Protein 4F4S (pdb70)

GO terms:
  GO:0016887 ATP hydrolysis activity (F, IDA)
  GO:0015986 proton motive force-driven ATP synthesis (P, IDA)
  GO:0046933 proton-transporting ATP synthase activity, rotational mechanism (F, IDA)
  GO:0005739 mitochondrion (C, HDA)
  GO:0045259 proton-transporting ATP synthase complex (C, IPI)
  GO:0005743 mitochondrial inner membrane (C, TAS)
  GO:0005758 mitochondrial intermembrane space (C, TAS)
  GO:0005829 cytosol (C, TAS)
  GO:0042802 identical protein binding (F, IPI)
  GO:0005743 mitochondrial inner membrane (C, IDA)

Radius of gyration: 27.05 Å; Cα contacts (8 Å, |Δi|>4): 1821; chains: 10; bounding box: 68×60×61 Å

InterPro domains:
  IPR000454 ATP synthase, F0 complex, subunit C [MF_01396] (5-73)
  IPR000454 ATP synthase, F0 complex, subunit C [PR00124] (10-29)
  IPR000454 ATP synthase, F0 complex, subunit C [PR00124] (31-46)
  IPR000454 ATP synthase, F0 complex, subunit C [PR00124] (48-73)
  IPR000454 ATP synthase, F0 complex, subunit C [PTHR10031] (5-75)
  IPR002379 V-ATPase proteolipid subunit C-like domain [PF00137] (10-72)
  IPR020537 ATP synthase, F0 complex, subunit C, DCCD-binding site [PS00605] (38-59)
  IPR035921 F/V-ATP synthase subunit C superfamily [SSF81333] (2-74)
  IPR038662 F1F0 ATP synthase subunit C superfamily [G3DSA:1.20.20.10] (1-76)

Secondary structure (DSSP, 8-state):
-HHHHHHHHHHHHTTTTHHHHHHHHHHHHHHHHHHHHH-GGGHHHHHHHHHHHHHHHHHHHHHHHHHHHHHH-/-HHHHHHHHHHHHTTTTHHHHHHHHHHHHHHHHHHHHH-GGGHHHHHHHHHHHHHHHHHHHHHHHHHHHHHHH-/-HHHHHHHHHHHHTTTTHHHHHHHHHHHHHHHHHHHHH-GGGHHHHHHHHHHHHHHHHHHHHHHHHHHHHHHH-/-HHHHHHHHHHHHTTTTHHHHHHHHHHHHHHHHHHHHH-GGGHHHHHHHHHHHHHHHHHHHHHHHHHHHHHHH-/-HHHHHHHHHHHHTTTTHHHHHHHHHHHHHHHHHHHHH-GGGHHHHHHHHHHHHHHHHHHHHHHHHHHHHHHH-/-HHHHHHHHHHHHTTTTHHHHHHHHHHHHHHHHHHHHH-GGGHHHHHHHHHHHHHHHHHHHHHHHHHHHHHHH-/-HHHHHHHHHHHHTTTTHHHHHHHHHHHHHHHHHHHHH-GGGHHHHHHHHHHHHHHHHHHHHHHHHHHHHHHH-/-HHHHHHHHHHHHTTTTHHHHHHHHHHHHHHHHHHHHH-GGGHHHHHHHHHHHHHHHHHHHHHHHHHHHHHH--/-HHHHHHHHHHHHTTTTHHHHHHHHHHHHHHHHHHHHH-GGGHHHHHHHHHHHHHHHHHHHHHHHHHHHHHHH-/-HHHHHHHHHHHHTTTTHHHHHHHHHHHHHHHHHHHHH-GGGHHHHHHHHHHHHHHHHHHHHHHHHHHHHHHH-

CATH classification: 1.20.20.10

B-factor: mean 27.21, std 10.54, range [14.55, 72.0]

Organism: Saccharomyces cerevisiae (strain ATCC 204508 / S288c) (NCBI:txid559292)

Nearest PDB structures (foldseek):
  5bps-assembly1_B  TM=1.009E+00  e=1.636E-08  Saccharomyces cerevisiae
  7tk2-assembly1_8  TM=9.888E-01  e=2.195E-08  Saccharomyces cerevisiae
  7tkq-assembly1_6  TM=9.849E-01  e=1.636E-08  Saccharomyces cerevisiae
  7tk2-assembly1_9  TM=9.882E-01  e=2.469E-08  Saccharomyces cerevisiae
  7tk6-assembly1_0  TM=9.867E-01  e=3.952E-08  Saccharomyces cerevisiae

Solvent-accessible surface area: 28365 Å² total

Sequence (739 aa):
QLVLAAKYIGAGISSSTIGLLGAGIGIAIVFAALINNGVSSSRNPSIKDTVFPMAILGFALSEATGLFCLMVSFLLLFQLVLAAKYIGAGISSSTIGLLGAGIGIAIVFAALINNGVSSSRNPSIKDTVFPMAILGFALSEATGLFCLMVSFLLLFGQLVLAAKYIGAGISSSTIGLLGAGIGIAIVFAALINNGVSSSRNPSIKDTVFPMMAILGFALSEATGLFCLMVSFLLLFGQLVLAAKYIGAGISSSTIGLLGAGIGIAIVFAALINNGVSSSRNPSIKDTVFPMAILGFALSEATGLFCLMVSFLLLFGQLVLAAKYIGAGISSSTIGLLGAGIGIAIVFAALINNGVSSSRNPSIKDTVFPMAILGFALSEATGLFCLMVSFLLLFGQLVLAAKYIIGAGISSSTIGLLGAGIGIAIVFAALINNGVSSSRNPSIKDTVFPMAILGFALSEATGLFCLMVSFLLLFGQLVLAAKYIGAGISSSTIGLLGAGIGIAIVFAALINNGVSSSRNPSIKDTVFPMAILGFALSEATGLFCLMVSFLLLFGQLVLAAKYIGAGISSSTIGLLGAGIGIAIVFAALINNGVSSSRNPSIKDTVFPMAIILGFALSEATGLFCLMVSFLLLFGQLVLAAKYIGAGISSSTIGLLGAGIGIAIVFAALINNGVSSSRNPSIKDTVFPMAILGFALSEATGLFCLMVSFLLLFGQLVLAAKYIGAGISSSTIGLLGAGIGIAIVFAALINNGVSSSRNPSIKDTVFFPMAILGFALSEATGLFCLMVSFLLLFG

Structure (mmCIF, N/CA/C/O backbone):
data_4F4S
#
_entry.id   4F4S
#
_cell.length_a   75.674
_cell.length_b   75.674
_cell.length_c   488.205
_cell.angle_alpha   90.00
_cell.angle_beta   90.00
_cell.angle_gamma   90.00
#
_symmetry.space_group_name_H-M   'I 41 2 2'
#
loop_
_entity.id
_entity.type
_entity.pdbx_description
1 polymer 'ATP synthase subunit 9, mitochondrial'
2 non-polymer 'Oligomycin A'
3 water water
#
loop_
_atom_site.group_PDB
_atom_site.id
_atom_site.type_symbol
_atom_site.label_atom_id
_atom_site.label_alt_id
_atom_site.label_comp_id
_atom_site.label_asym_id
_atom_site.label_entity_id
_atom_site.label_seq_id
_atom_site.pdbx_PDB_ins_code
_atom_site.Cartn_x
_atom_site.Cartn_y
_atom_site.Cartn_z
_atom_site.occupancy
_atom_site.B_iso_or_equiv
_atom_site.auth_seq_id
_atom_site.auth_comp_id
_atom_site.auth_asym_id
_atom_site.auth_atom_id
_atom_site.pdbx_PDB_model_num
ATOM 8 N N . GLN A 1 2 ? 48.243 10.632 63.135 1.00 43.84 2 GLN A N 1
ATOM 9 C CA . GLN A 1 2 ? 48.727 9.444 62.370 1.00 41.83 2 GLN A CA 1
ATOM 10 C C . GLN A 1 2 ? 47.712 9.036 61.307 1.00 39.29 2 GLN A C 1
ATOM 11 O O . GLN A 1 2 ? 48.087 8.567 60.231 1.00 38.14 2 GLN A O 1
ATOM 13 N N . LEU A 1 3 ? 46.430 9.227 61.624 1.00 38.17 3 LEU A N 1
ATOM 14 C CA . LEU A 1 3 ? 45.320 8.917 60.720 1.00 36.62 3 LEU A CA 1
ATOM 15 C C . LEU A 1 3 ? 45.310 9.839 59.492 1.00 35.13 3 LEU A C 1
ATOM 16 O O . LEU A 1 3 ? 45.064 9.395 58.364 1.00 33.26 3 LEU A O 1
ATOM 21 N N . VAL A 1 4 ? 45.593 11.118 59.721 1.00 35.56 4 VAL A N 1
ATOM 22 C CA . VAL A 1 4 ? 45.684 12.110 58.647 1.00 35.14 4 VAL A CA 1
ATOM 23 C C . VAL A 1 4 ? 46.867 11.802 57.716 1.00 34.09 4 VAL A C 1
ATOM 24 O O . VAL A 1 4 ? 46.729 11.831 56.488 1.00 32.19 4 VAL A O 1
ATOM 28 N N . LEU A 1 5 ? 48.020 11.492 58.310 1.00 34.84 5 LEU A N 1
ATOM 29 C CA . LEU A 1 5 ? 49.208 11.109 57.534 1.00 34.75 5 LEU A CA 1
ATOM 30 C C . LEU A 1 5 ? 48.964 9.851 56.700 1.00 31.92 5 LEU A C 1
ATOM 31 O O . LEU A 1 5 ? 49.283 9.815 55.500 1.00 30.69 5 LEU A O 1
ATOM 36 N N . ALA A 1 6 ? 48.388 8.829 57.333 1.00 30.68 6 ALA A N 1
ATOM 37 C CA . ALA A 1 6 ? 48.001 7.603 56.630 1.00 29.13 6 ALA A CA 1
ATOM 38 C C . ALA A 1 6 ? 47.159 7.908 55.387 1.00 27.46 6 ALA A C 1
ATOM 39 O O . ALA A 1 6 ? 47.418 7.385 54.291 1.00 26.40 6 ALA A O 1
ATOM 41 N N . ALA A 1 7 ? 46.170 8.777 55.567 1.00 27.19 7 ALA A N 1
ATOM 42 C CA . ALA A 1 7 ? 45.251 9.159 54.502 1.00 26.33 7 ALA A CA 1
ATOM 43 C C . ALA A 1 7 ? 45.949 9.877 53.348 1.00 26.31 7 ALA A C 1
ATOM 44 O O . ALA A 1 7 ? 45.620 9.658 52.178 1.00 25.05 7 ALA A O 1
ATOM 46 N N . LYS A 1 8 ? 46.907 10.736 53.679 1.00 27.66 8 LYS A N 1
ATOM 47 C CA . LYS A 1 8 ? 47.682 11.435 52.659 1.00 28.46 8 LYS A CA 1
ATOM 48 C C . LYS A 1 8 ? 48.414 10.433 51.764 1.00 27.08 8 LYS A C 1
ATOM 49 O O . LYS A 1 8 ? 48.420 10.582 50.548 1.00 25.72 8 LYS A O 1
ATOM 55 N N . TYR A 1 9 ? 48.997 9.401 52.375 1.00 27.28 9 TYR A N 1
ATOM 56 C CA . TYR A 1 9 ? 49.740 8.386 51.625 1.00 27.57 9 TYR A CA 1
ATOM 57 C C . TYR A 1 9 ? 48.838 7.503 50.761 1.00 25.74 9 TYR A C 1
ATOM 58 O O . TYR A 1 9 ? 49.167 7.235 49.608 1.00 25.20 9 TYR A O 1
ATOM 67 N N . ILE A 1 10 ? 47.711 7.054 51.320 1.00 25.81 10 ILE A N 1
ATOM 68 C CA . ILE A 1 10 ? 46.699 6.313 50.547 1.00 24.97 10 ILE A CA 1
ATOM 69 C C . ILE A 1 10 ? 46.191 7.187 49.398 1.00 23.82 10 ILE A C 1
ATOM 70 O O . ILE A 1 10 ? 46.142 6.754 48.244 1.00 23.00 10 ILE A O 1
ATOM 75 N N . GLY A 1 11 ? 45.838 8.428 49.724 1.00 23.83 11 GLY A N 1
ATOM 76 C CA . GLY A 1 11 ? 45.363 9.396 48.726 1.00 23.15 11 GLY A CA 1
ATOM 77 C C . GLY A 1 11 ? 46.373 9.664 47.611 1.00 22.68 11 GLY A C 1
ATOM 78 O O . GLY A 1 11 ? 45.984 9.843 46.456 1.00 21.99 11 GLY A O 1
ATOM 79 N N . ALA A 1 12 ? 47.663 9.704 47.962 1.00 22.87 12 ALA A N 1
ATOM 80 C CA . ALA A 1 12 ? 48.744 9.937 46.983 1.00 22.99 12 ALA A CA 1
ATOM 81 C C . ALA A 1 12 ? 48.822 8.788 45.962 1.00 21.86 12 ALA A C 1
ATOM 82 O O . ALA A 1 12 ? 48.936 9.017 44.749 1.00 21.44 12 ALA A O 1
ATOM 84 N N . GLY A 1 13 ? 48.733 7.557 46.460 1.00 21.68 13 GLY A N 1
ATOM 85 C CA . GLY A 1 13 ? 48.628 6.372 45.600 1.00 20.59 13 GLY A CA 1
ATOM 86 C C . GLY A 1 13 ? 47.401 6.389 44.696 1.00 19.38 13 GLY A C 1
ATOM 87 O O . GLY A 1 13 ? 47.512 6.166 43.490 1.00 18.41 13 GLY A O 1
ATOM 88 N N . ILE A 1 14 ? 46.228 6.667 45.270 1.00 19.63 14 ILE A N 1
ATOM 89 C CA . ILE A 1 14 ? 44.989 6.738 44.483 1.00 19.20 14 ILE A CA 1
ATOM 90 C C . ILE A 1 14 ? 45.097 7.769 43.340 1.00 19.04 14 ILE A C 1
ATOM 91 O O . ILE A 1 14 ? 44.572 7.533 42.234 1.00 18.57 14 ILE A O 1
ATOM 96 N N . SER A 1 15 ? 45.803 8.872 43.613 1.00 19.34 15 SER A N 1
ATOM 97 C CA A SER A 1 15 ? 45.900 9.995 42.677 0.33 19.90 15 SER A CA 1
ATOM 98 C CA B SER A 1 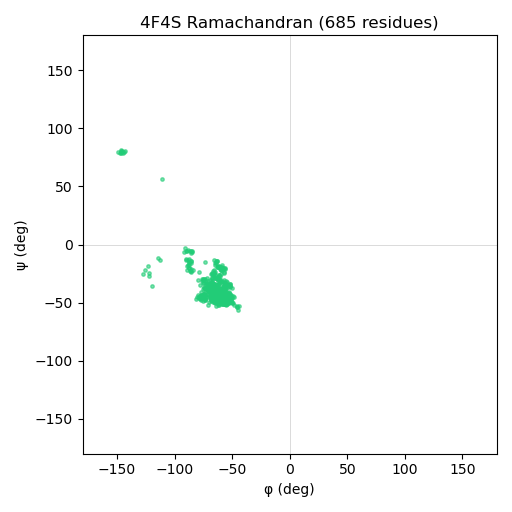15 ? 45.948 10.012 42.694 0.33 19.66 15 SER A CA 1
ATOM 99 C CA C SER A 1 15 ? 45.871 9.983 42.660 0.33 19.86 15 SER A CA 1
ATOM 100 C C . SER A 1 15 ? 46.731 9.689 41.427 1.00 19.11 15 SER A C 1
ATOM 101 O O . SER A 1 15 ? 46.724 10.461 40.472 1.00 19.80 15 SER A O 1
ATOM 108 N N . THR A 1 16 ? 47.451 8.570 41.428 1.00 18.77 16 THR A N 1
ATOM 109 C CA . THR A 1 16 ? 48.194 8.192 40.220 1.00 18.50 16 THR A CA 1
ATOM 110 C C . THR A 1 16 ? 47.380 7.349 39.241 1.00 17.92 16 THR A C 1
ATOM 111 O O . THR A 1 16 ? 47.779 7.220 38.087 1.00 17.65 16 THR A O 1
ATOM 115 N N . ILE A 1 17 ? 46.273 6.749 39.698 1.00 17.73 17 ILE A N 1
ATOM 116 C CA . ILE A 1 17 ? 45.428 5.922 38.813 1.00 17.83 17 ILE A CA 1
ATOM 117 C C . ILE A 1 17 ? 45.122 6.649 37.499 1.00 18.20 17 ILE A C 1
ATOM 118 O O . ILE A 1 17 ? 45.213 6.059 36.417 1.00 18.11 17 ILE A O 1
ATOM 123 N N . GLY A 1 18 ? 44.757 7.929 37.601 1.00 18.53 18 GLY A N 1
ATOM 124 C CA . GLY A 1 18 ? 44.336 8.723 36.435 1.00 19.05 18 GLY A CA 1
ATOM 125 C C . GLY A 1 18 ? 45.384 8.902 35.340 1.00 18.79 18 GLY A C 1
ATOM 126 O O . GLY A 1 18 ? 45.042 9.225 34.194 1.00 18.15 18 GLY A O 1
ATOM 127 N N . LEU A 1 19 ? 46.652 8.670 35.682 1.00 18.86 19 LEU A N 1
ATOM 128 C CA . LEU A 1 19 ? 47.749 8.682 34.696 1.00 19.0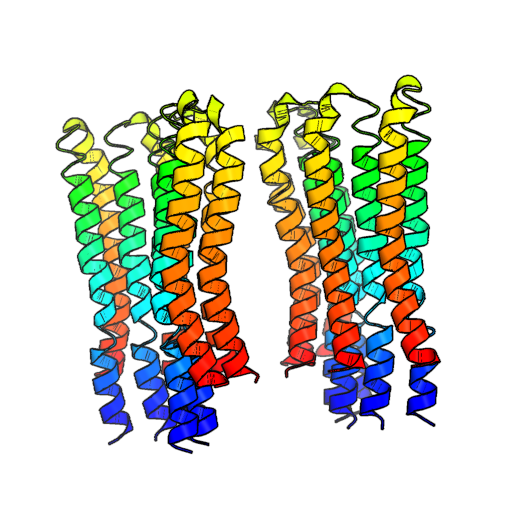1 19 LEU A CA 1
ATOM 129 C C . LEU A 1 19 ? 47.572 7.657 33.576 1.00 18.03 19 LEU A C 1
ATOM 130 O O . LEU A 1 19 ? 48.173 7.800 32.504 1.00 18.43 19 LEU A O 1
ATOM 135 N N . LEU A 1 20 ? 46.772 6.619 33.824 1.00 17.46 20 LEU A N 1
ATOM 136 C CA . LEU A 1 20 ? 46.510 5.596 32.805 1.00 16.97 20 LEU A CA 1
ATOM 137 C C . LEU A 1 20 ? 45.805 6.217 31.583 1.00 16.66 20 LEU A C 1
ATOM 138 O O . LEU A 1 20 ? 45.935 5.721 30.464 1.00 16.19 20 LEU A O 1
ATOM 143 N N . GLY A 1 21 ? 45.058 7.298 31.814 1.00 16.73 21 GLY A N 1
ATOM 144 C CA . GLY A 1 21 ? 44.354 8.005 30.739 1.00 16.56 21 GLY A CA 1
ATOM 145 C C . GLY A 1 21 ? 45.332 8.620 29.748 1.00 16.25 21 GLY A C 1
ATOM 146 O O . GLY A 1 21 ? 45.172 8.481 28.527 1.00 15.75 21 GLY A O 1
ATOM 147 N N . ALA A 1 22 ? 46.331 9.319 30.288 1.00 16.06 22 ALA A N 1
ATOM 148 C CA . ALA A 1 22 ? 47.421 9.879 29.491 1.00 16.81 22 ALA A CA 1
ATOM 149 C C . ALA A 1 22 ? 48.240 8.782 28.808 1.00 16.39 22 ALA A C 1
ATOM 150 O O . ALA A 1 22 ? 48.623 8.919 27.641 1.00 16.32 22 ALA A O 1
ATOM 152 N N . GLY A 1 23 ? 48.518 7.696 29.533 1.00 15.94 23 GLY A N 1
ATOM 153 C CA . GLY A 1 23 ? 49.277 6.576 28.950 1.00 16.13 23 GLY A CA 1
ATOM 154 C C . GLY A 1 23 ? 48.624 6.069 27.670 1.00 16.13 23 GLY A C 1
ATOM 155 O O . GLY A 1 23 ? 49.296 5.871 26.636 1.00 16.21 23 GLY A O 1
ATOM 156 N N . ILE A 1 24 ? 47.309 5.876 27.739 1.00 15.45 24 ILE A N 1
ATOM 157 C CA . ILE A 1 24 ? 46.530 5.391 26.603 1.00 15.59 24 ILE A CA 1
ATOM 158 C C . ILE A 1 24 ? 46.380 6.523 25.570 1.00 15.78 24 ILE A C 1
ATOM 159 O O . ILE A 1 24 ? 46.630 6.325 24.375 1.00 15.95 24 ILE A O 1
ATOM 164 N N . GLY A 1 25 ? 46.000 7.715 26.036 1.00 16.33 25 GLY A N 1
ATOM 165 C CA . GLY A 1 25 ? 45.735 8.843 25.133 1.00 16.06 25 GLY A CA 1
ATOM 166 C C . GLY A 1 25 ? 46.937 9.308 24.311 1.00 16.09 25 GLY A C 1
ATOM 167 O O . GLY A 1 25 ? 46.826 9.513 23.108 1.00 15.20 25 GLY A O 1
ATOM 168 N N . ILE A 1 26 ? 48.101 9.430 24.946 1.00 16.34 26 ILE A N 1
ATOM 169 C CA . ILE A 1 26 ? 49.343 9.736 24.200 1.00 17.09 26 ILE A CA 1
ATOM 170 C C . ILE A 1 26 ? 49.508 8.730 23.049 1.00 17.21 26 ILE A C 1
ATOM 171 O O . ILE A 1 26 ? 49.811 9.095 21.904 1.00 17.03 26 ILE A O 1
ATOM 176 N N . ALA A 1 27 ? 49.270 7.461 23.348 1.00 16.52 27 ALA A N 1
ATOM 177 C CA . ALA A 1 27 ? 49.448 6.408 22.346 1.00 16.68 27 ALA A CA 1
ATOM 178 C C . ALA A 1 27 ? 48.430 6.504 21.216 1.00 15.91 27 ALA A C 1
ATOM 179 O O . ALA A 1 27 ? 48.767 6.296 20.054 1.00 16.56 27 ALA A O 1
ATOM 181 N N . ILE A 1 28 ? 47.185 6.826 21.557 1.00 16.13 28 ILE A N 1
ATOM 182 C CA . ILE A 1 28 ? 46.115 7.033 20.549 1.00 16.01 28 ILE A CA 1
ATOM 183 C C . ILE A 1 28 ? 46.531 8.113 19.530 1.00 16.00 28 ILE A C 1
ATOM 184 O O . ILE A 1 28 ? 46.343 7.947 18.320 1.00 16.26 28 ILE A O 1
ATOM 189 N N . VAL A 1 29 ? 47.104 9.210 20.027 1.00 15.87 29 VAL A N 1
ATOM 190 C CA . VAL A 1 29 ? 47.535 10.317 19.159 1.00 15.94 29 VAL A CA 1
ATOM 191 C C . VAL A 1 29 ? 48.666 9.839 18.231 1.00 15.95 29 VAL A C 1
ATOM 192 O O . VAL A 1 29 ? 48.612 10.041 17.013 1.00 15.57 29 VAL A O 1
ATOM 196 N N . PHE A 1 30 ? 49.680 9.197 18.804 1.00 16.12 30 PHE A N 1
ATOM 197 C CA . PHE A 1 30 ? 50.791 8.663 17.990 1.00 17.09 30 PHE A CA 1
ATOM 198 C C . PHE A 1 30 ? 50.389 7.588 16.981 1.00 17.33 30 PHE A C 1
ATOM 199 O O . PHE A 1 30 ? 50.964 7.539 15.879 1.00 18.53 30 PHE A O 1
ATOM 207 N N . ALA A 1 31 ? 49.412 6.744 17.340 1.00 16.93 31 ALA A N 1
ATOM 208 C CA . ALA A 1 31 ? 48.858 5.752 16.405 1.00 17.43 31 ALA A CA 1
ATOM 209 C C . ALA A 1 31 ? 48.224 6.418 15.177 1.00 17.14 31 ALA A C 1
ATOM 210 O O . ALA A 1 31 ? 48.412 5.955 14.051 1.00 17.22 31 ALA A O 1
ATOM 212 N N . ALA A 1 32 ? 47.473 7.494 15.407 1.00 15.87 32 ALA A N 1
ATOM 213 C CA . ALA A 1 32 ? 46.860 8.264 14.322 1.00 15.85 32 ALA A CA 1
ATOM 214 C C . ALA A 1 32 ? 47.902 8.942 13.447 1.00 15.58 32 ALA A C 1
ATOM 215 O O . ALA A 1 32 ? 47.769 8.956 12.222 1.00 15.72 32 ALA A O 1
ATOM 217 N N . LEU A 1 33 ? 48.943 9.491 14.075 1.00 15.15 33 LEU A N 1
ATOM 218 C CA . LEU A 1 33 ? 50.053 10.107 13.340 1.00 15.70 33 LEU A CA 1
ATOM 219 C C . LEU A 1 33 ? 50.734 9.083 12.426 1.00 16.01 33 LEU A C 1
ATOM 220 O O . LEU A 1 33 ? 50.961 9.346 11.235 1.00 16.56 33 LEU A O 1
ATOM 225 N N . ILE A 1 34 ? 51.083 7.930 12.992 1.00 15.09 34 ILE A N 1
ATOM 226 C CA . ILE A 1 34 ? 51.739 6.872 12.216 1.00 16.26 34 ILE A CA 1
ATOM 227 C C . ILE A 1 34 ? 50.854 6.376 11.061 1.00 16.36 34 ILE A C 1
ATOM 228 O O . ILE A 1 34 ? 51.311 6.268 9.917 1.00 16.65 34 ILE A O 1
ATOM 233 N N . ASN A 1 35 ? 49.591 6.105 11.364 1.00 16.83 35 ASN A N 1
ATOM 234 C CA A ASN A 1 35 ? 48.704 5.609 10.322 0.50 17.29 35 ASN A CA 1
ATOM 235 C CA B ASN A 1 35 ? 48.593 5.655 10.371 0.50 17.67 35 ASN A CA 1
ATOM 236 C C . ASN A 1 35 ? 48.421 6.703 9.282 1.00 17.12 35 ASN A C 1
ATOM 237 O O . ASN A 1 35 ? 48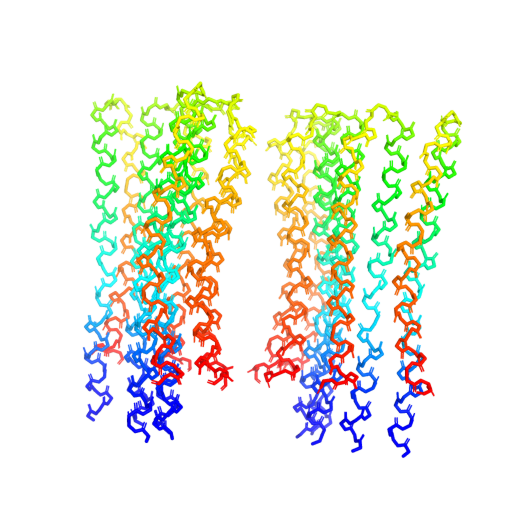.428 6.418 8.084 1.00 17.31 35 ASN A O 1
ATOM 246 N N . GLY A 1 36 ? 48.232 7.941 9.726 1.00 16.66 36 GLY A N 1
ATOM 247 C CA . GLY A 1 36 ? 48.017 9.051 8.805 1.00 17.12 36 GLY A CA 1
ATOM 248 C C . GLY A 1 36 ? 49.189 9.284 7.862 1.00 17.62 36 GLY A C 1
ATOM 249 O O . GLY A 1 36 ? 48.994 9.492 6.664 1.00 18.60 36 GLY A O 1
ATOM 250 N N . VAL A 1 37 ? 50.405 9.235 8.402 1.00 17.06 37 VAL A N 1
ATOM 251 C CA . VAL A 1 37 ? 51.620 9.376 7.604 1.00 17.55 37 VAL A CA 1
ATOM 252 C C . VAL A 1 37 ? 51.819 8.171 6.668 1.00 17.79 37 VAL A C 1
ATOM 253 O O . VAL A 1 37 ? 52.206 8.352 5.516 1.00 18.15 37 VAL A O 1
ATOM 257 N N . SER A 1 38 ? 51.534 6.954 7.141 1.00 17.76 38 SER A N 1
ATOM 258 C CA A SER A 1 38 ? 51.648 5.753 6.304 0.33 19.02 38 SER A CA 1
ATOM 259 C CA B SER A 1 38 ? 51.671 5.769 6.297 0.33 18.89 38 SER A CA 1
ATOM 260 C CA C SER A 1 38 ? 51.678 5.771 6.290 0.33 18.90 38 SER A CA 1
ATOM 261 C C . SER A 1 38 ? 50.752 5.854 5.072 1.00 19.20 38 SER A C 1
ATOM 262 O O . SER A 1 38 ? 51.159 5.510 3.950 1.00 19.66 38 SER A O 1
ATOM 269 N N . ARG A 1 39 ? 49.522 6.324 5.287 1.00 19.11 39 ARG A N 1
ATOM 270 C CA . ARG A 1 39 ? 48.536 6.463 4.203 1.00 20.67 39 ARG A CA 1
ATOM 271 C C . ARG A 1 39 ? 48.813 7.610 3.246 1.00 19.40 39 ARG A C 1
ATOM 272 O O . ARG A 1 39 ? 48.490 7.516 2.063 1.00 19.76 39 ARG A O 1
ATOM 280 N N . ASN A 1 40 ? 49.368 8.707 3.771 1.00 18.31 40 ASN A N 1
ATOM 281 C CA . ASN A 1 40 ? 49.628 9.922 3.002 1.00 17.88 40 ASN A CA 1
ATOM 282 C C . ASN A 1 40 ? 50.920 10.591 3.492 1.00 17.83 40 ASN A C 1
ATOM 283 O O . ASN A 1 40 ? 50.865 11.540 4.280 1.00 17.85 40 ASN A O 1
ATOM 288 N N . PRO A 1 41 ? 52.089 10.069 3.071 1.00 18.26 41 PRO A N 1
ATOM 289 C CA . PRO A 1 41 ? 53.375 10.608 3.547 1.00 19.22 41 PRO A CA 1
ATOM 290 C C . PRO A 1 41 ? 53.522 12.123 3.380 1.00 20.10 41 PRO A C 1
ATOM 291 O O . PRO A 1 41 ? 54.130 12.778 4.241 1.00 20.30 41 PRO A O 1
ATOM 295 N N . SER A 1 42 ? 52.952 12.676 2.308 1.00 23.92 42 SER A N 1
ATOM 296 C CA . SER A 1 42 ? 53.053 14.117 2.035 1.00 22.72 42 SER A CA 1
ATOM 297 C C . SER A 1 42 ? 52.419 15.002 3.108 1.00 21.22 42 SER A C 1
ATOM 298 O O . SER A 1 42 ? 52.744 16.183 3.192 1.00 20.90 42 SER A O 1
ATOM 301 N N . ILE A 1 43 ? 51.538 14.432 3.935 1.00 21.18 43 ILE A N 1
ATOM 302 C CA . ILE A 1 43 ? 50.844 15.208 4.966 1.00 20.42 43 ILE A CA 1
ATOM 303 C C . ILE A 1 43 ? 51.642 15.339 6.283 1.00 20.07 43 ILE A C 1
ATOM 304 O O . ILE A 1 43 ? 51.239 16.076 7.184 1.00 19.55 43 ILE A O 1
ATOM 309 N N . LYS A 1 44 ? 52.762 14.626 6.382 1.00 21.14 44 LYS A N 1
ATOM 310 C CA . LYS A 1 44 ? 53.543 14.540 7.628 1.00 22.01 44 LYS A CA 1
ATOM 311 C C . LYS A 1 44 ? 53.751 15.902 8.316 1.00 21.36 44 LYS A C 1
ATOM 312 O O . LYS A 1 44 ? 53.445 16.063 9.509 1.00 20.36 44 LYS A O 1
ATOM 318 N N . ASP A 1 45 ? 54.260 16.877 7.561 1.00 21.73 45 ASP A N 1
ATOM 319 C CA . ASP A 1 45 ? 54.618 18.178 8.137 1.00 23.18 45 ASP A CA 1
ATOM 320 C C . ASP A 1 45 ? 53.394 18.940 8.648 1.00 21.56 45 ASP A C 1
ATOM 321 O O . ASP A 1 45 ? 53.507 19.762 9.545 1.00 21.71 45 ASP A O 1
ATOM 326 N N . THR A 1 46 ? 52.224 18.650 8.085 1.00 21.01 46 THR A N 1
ATOM 327 C CA . THR A 1 46 ? 50.974 19.264 8.543 1.00 21.16 46 THR A CA 1
ATOM 328 C C . THR A 1 46 ? 50.450 18.629 9.842 1.00 20.76 46 THR A C 1
ATOM 329 O O . THR A 1 46 ? 50.020 19.337 10.754 1.00 21.52 46 THR A O 1
ATOM 333 N N . VAL A 1 47 ? 50.477 17.305 9.936 1.00 19.92 47 VAL A N 1
ATOM 334 C CA . VAL A 1 47 ? 49.842 16.641 11.079 1.00 19.69 47 VAL A CA 1
ATOM 335 C C . VAL A 1 47 ? 50.752 16.480 12.294 1.00 20.09 47 VAL A C 1
ATOM 336 O O . VAL A 1 47 ? 50.261 16.252 13.402 1.00 19.62 47 VAL A O 1
ATOM 340 N N . PHE A 1 48 ? 52.061 16.600 12.090 1.00 20.77 48 PHE A N 1
ATOM 341 C CA . PHE A 1 48 ? 52.989 16.420 13.209 1.00 22.40 48 PHE A CA 1
ATOM 342 C C . PHE A 1 48 ? 52.754 17.460 14.310 1.00 21.53 48 PHE A C 1
ATOM 343 O O . PHE A 1 48 ? 52.685 17.091 15.482 1.00 20.56 48 PHE A O 1
ATOM 351 N N . PRO A 1 49 ? 52.612 18.758 13.944 1.00 21.94 49 PRO A N 1
ATOM 352 C CA . PRO A 1 49 ? 52.296 19.720 15.022 1.00 21.90 49 PRO A CA 1
ATOM 353 C C . PRO A 1 49 ? 50.943 19.465 15.691 1.00 20.52 49 PRO A C 1
ATOM 354 O O . PRO A 1 49 ? 50.766 19.796 16.868 1.00 20.38 49 PRO A O 1
ATOM 358 N N . MET A 1 50 ? 49.993 18.892 14.950 1.00 19.72 50 MET A N 1
ATOM 359 C CA . MET A 1 50 ? 48.696 18.538 15.530 1.00 19.21 50 MET A CA 1
ATOM 360 C C . MET A 1 50 ? 48.889 17.424 16.549 1.00 18.39 50 MET A C 1
ATOM 361 O O . MET A 1 50 ? 48.244 17.424 17.595 1.00 18.61 50 MET A O 1
ATOM 366 N N . ALA A 1 51 ? 49.790 16.488 16.240 1.00 18.17 51 ALA A N 1
ATOM 367 C CA . ALA A 1 51 ? 50.115 15.401 17.152 1.00 17.83 51 ALA A CA 1
ATOM 368 C C . ALA A 1 51 ? 50.797 15.914 18.421 1.00 17.88 51 ALA A C 1
ATOM 369 O O . ALA A 1 51 ? 50.497 15.440 19.527 1.00 17.87 51 ALA A O 1
ATOM 371 N N . ILE A 1 52 ? 51.698 16.884 18.266 1.00 17.55 52 ILE A N 1
ATOM 372 C CA . ILE A 1 52 ? 52.396 17.468 19.412 1.00 18.24 52 ILE A CA 1
ATOM 373 C C . ILE A 1 52 ? 51.402 18.139 20.344 1.00 17.91 52 ILE A C 1
ATOM 374 O O . ILE A 1 52 ? 51.461 17.957 21.563 1.00 18.35 52 ILE A O 1
ATOM 379 N N . LEU A 1 53 ? 50.484 18.908 19.764 1.00 17.66 53 LEU A N 1
ATOM 380 C CA . LEU A 1 53 ? 49.455 19.576 20.544 1.00 18.15 53 LEU A CA 1
ATOM 381 C C . LEU A 1 53 ? 48.546 18.569 21.254 1.00 17.63 53 LEU A C 1
ATOM 382 O O . LEU A 1 53 ? 48.247 18.723 22.448 1.00 18.00 53 LEU A O 1
ATOM 387 N N . GLY A 1 54 ? 48.079 17.568 20.507 1.00 17.21 54 GLY A N 1
ATOM 388 C CA . GLY A 1 54 ? 47.222 16.514 21.073 1.00 17.86 54 GLY A CA 1
ATOM 389 C C . GLY A 1 54 ? 47.834 15.736 22.231 1.00 18.08 54 GLY A C 1
ATOM 390 O O . GLY A 1 54 ? 47.187 15.555 23.281 1.00 18.56 54 GLY A O 1
ATOM 391 N N . PHE A 1 55 ? 49.059 15.248 22.062 1.00 18.25 55 PHE A N 1
ATOM 392 C CA . PHE A 1 55 ? 49.661 14.473 23.151 1.00 19.89 55 PHE A CA 1
ATOM 393 C C . PHE A 1 55 ? 49.960 15.346 24.379 1.00 20.11 55 PHE A C 1
ATOM 394 O O . PHE A 1 55 ? 49.801 14.892 25.511 1.00 19.34 55 PHE A O 1
ATOM 402 N N . ALA A 1 56 ? 50.325 16.610 24.148 1.00 20.13 56 ALA A N 1
ATOM 403 C CA . ALA A 1 56 ? 50.626 17.531 25.254 1.00 21.24 56 ALA A CA 1
ATOM 404 C C . ALA A 1 56 ? 49.383 17.801 26.106 1.00 20.72 56 ALA A C 1
ATOM 405 O O . ALA A 1 56 ? 49.463 17.834 27.334 1.00 20.96 56 ALA A O 1
ATOM 407 N N . LEU A 1 57 ? 48.240 17.994 25.451 1.00 20.42 57 LEU A N 1
ATOM 408 C CA . LEU A 1 57 ? 46.975 18.217 26.162 1.00 20.84 57 LEU A CA 1
ATOM 409 C C . LEU A 1 57 ? 46.480 16.950 26.869 1.00 20.82 57 LEU A C 1
ATOM 410 O O . LEU A 1 57 ? 45.953 17.031 27.992 1.00 21.45 57 LEU A O 1
ATOM 415 N N . SER A 1 58 ? 46.654 15.789 26.231 1.00 19.61 58 SER A N 1
ATOM 416 C CA . SER A 1 58 ? 46.367 14.502 26.890 1.00 20.71 58 SER A CA 1
ATOM 417 C C . SER A 1 58 ? 47.269 14.299 28.112 1.00 20.90 58 SER A C 1
ATOM 418 O O . SER A 1 58 ? 46.799 13.961 29.194 1.00 20.68 58 SER A O 1
ATOM 421 N N . GLU A 1 59 ? 48.567 14.502 27.915 1.00 21.07 59 GLU A N 1
ATOM 422 C CA . GLU A 1 59 ? 49.552 14.341 28.979 1.00 22.92 59 GLU A CA 1
ATOM 423 C C . GLU A 1 59 ? 49.262 15.236 30.198 1.00 21.82 59 GLU A C 1
ATOM 424 O O . GLU A 1 59 ? 49.424 14.799 31.339 1.00 22.29 59 GLU A O 1
ATOM 430 N N . ALA A 1 60 ? 48.852 16.479 29.946 1.00 20.74 60 ALA A N 1
ATOM 431 C CA . ALA A 1 60 ? 48.591 17.437 31.028 1.00 21.22 60 ALA A CA 1
ATOM 432 C C . ALA A 1 60 ? 47.552 16.909 32.024 1.00 20.83 60 ALA A C 1
ATOM 433 O O . ALA A 1 60 ? 47.658 17.196 33.227 1.00 21.43 60 ALA A O 1
ATOM 435 N N . THR A 1 61 ? 46.553 16.157 31.539 1.00 20.40 61 THR A N 1
ATOM 436 C CA . THR A 1 61 ? 45.532 15.578 32.445 1.00 21.10 61 THR A CA 1
ATOM 437 C C . THR A 1 61 ? 46.213 14.686 33.488 1.00 21.49 61 THR A C 1
ATOM 438 O O . THR A 1 61 ? 45.833 14.677 34.671 1.00 22.48 61 THR A O 1
ATOM 442 N N . GLY A 1 62 ? 47.233 13.958 33.048 1.00 21.72 62 GLY A N 1
ATOM 443 C CA . GLY A 1 62 ? 48.018 13.113 33.943 1.00 22.67 62 GLY A CA 1
ATOM 444 C C . GLY A 1 62 ? 48.884 13.928 34.886 1.00 23.58 62 GLY A C 1
ATOM 445 O O . GLY A 1 62 ? 49.081 13.551 36.038 1.00 24.20 62 GLY A O 1
ATOM 446 N N . LEU A 1 63 ? 49.413 15.047 34.394 1.00 24.15 63 LEU A N 1
ATOM 447 C CA . LEU A 1 63 ? 50.208 15.934 35.233 1.00 25.31 63 LEU A CA 1
ATOM 448 C C . LEU A 1 63 ? 49.354 16.536 36.359 1.00 25.36 63 LEU A C 1
ATOM 449 O O . LEU A 1 63 ? 49.853 16.719 37.477 1.00 25.38 63 LEU A O 1
ATOM 454 N N . PHE A 1 64 ? 48.082 16.835 36.065 1.00 24.19 64 PHE A N 1
ATOM 455 C CA . PHE A 1 64 ? 47.140 17.299 37.099 1.00 25.30 64 PHE A CA 1
ATOM 456 C C . PHE A 1 64 ? 46.926 16.256 38.206 1.00 24.79 64 PHE A C 1
ATOM 457 O O . PHE A 1 64 ? 46.846 16.618 39.387 1.00 24.83 64 PHE A O 1
ATOM 465 N N . CYS A 1 65 ? 46.825 14.978 37.825 1.00 23.49 65 CYS A N 1
ATOM 466 C CA . CYS A 1 65 ? 46.757 13.870 38.806 1.00 24.12 65 CYS A CA 1
ATOM 467 C C . CYS A 1 65 ? 47.992 13.836 39.718 1.00 25.10 65 CYS A C 1
ATOM 468 O O . CYS A 1 65 ? 47.882 13.719 40.950 1.00 25.24 65 CYS A O 1
ATOM 471 N N . LEU A 1 66 ? 49.160 13.946 39.088 1.00 25.98 66 LEU A N 1
ATOM 472 C CA . LEU A 1 66 ? 50.455 13.887 39.761 1.00 27.58 66 LEU A CA 1
ATOM 473 C C . LEU A 1 66 ? 50.654 15.082 40.687 1.00 27.99 66 LEU A C 1
ATOM 474 O O . LEU A 1 66 ? 51.296 14.973 41.737 1.00 29.56 66 LEU A O 1
ATOM 479 N N . MET A 1 67 ? 50.099 16.224 40.297 1.00 28.17 67 MET A N 1
ATOM 480 C CA . MET A 1 67 ? 50.159 17.424 41.120 1.00 30.16 67 MET A CA 1
ATOM 481 C C . MET A 1 67 ? 49.413 17.226 42.444 1.00 28.99 67 MET A C 1
ATOM 482 O O . MET A 1 67 ? 49.884 17.659 43.498 1.00 29.43 67 MET A O 1
ATOM 487 N N . VAL A 1 68 ? 48.245 16.588 42.380 1.00 26.56 68 VAL A N 1
ATOM 488 C CA . VAL A 1 68 ? 47.488 16.272 43.594 1.00 25.82 68 VAL A CA 1
ATOM 489 C C . VAL A 1 68 ? 48.259 15.236 44.420 1.00 25.73 68 VAL A C 1
ATOM 490 O O . VAL A 1 68 ? 48.328 15.340 45.652 1.00 26.02 68 VAL A O 1
ATOM 494 N N . SER A 1 69 ? 48.869 14.266 43.738 1.00 25.32 69 SER A N 1
ATOM 495 C CA . SER A 1 69 ? 49.711 13.271 44.409 1.00 26.74 69 SER A CA 1
ATOM 496 C C . SER A 1 69 ? 50.828 13.942 45.220 1.00 28.11 69 SER A C 1
ATOM 497 O O . SER A 1 69 ? 51.008 13.659 46.411 1.00 28.35 69 SER A O 1
ATOM 500 N N . PHE A 1 70 ? 51.563 14.839 44.568 1.00 29.13 70 PHE A N 1
ATOM 501 C CA . PHE A 1 70 ? 52.688 15.505 45.211 1.00 32.05 70 PHE A CA 1
ATOM 502 C C . PHE A 1 70 ? 52.223 16.441 46.338 1.00 32.05 70 PHE A C 1
ATOM 503 O O . PHE A 1 70 ? 52.899 16.559 47.370 1.00 33.05 70 PHE A O 1
ATOM 511 N N . LEU A 1 71 ? 51.065 17.081 46.149 1.00 30.48 71 LEU A N 1
ATOM 512 C CA . LEU A 1 71 ? 50.455 17.892 47.214 1.00 31.49 71 LEU A CA 1
ATOM 513 C C . LEU A 1 71 ? 50.212 17.065 48.479 1.00 31.40 71 LEU A C 1
ATOM 514 O O . LEU A 1 71 ? 50.483 17.514 49.603 1.00 32.47 71 LEU A O 1
ATOM 519 N N . LEU A 1 72 ? 49.729 15.842 48.286 1.00 29.84 72 LEU A N 1
ATOM 520 C CA . LEU A 1 72 ? 49.430 14.954 49.400 1.00 30.31 72 LEU A CA 1
ATOM 521 C C . LEU A 1 72 ? 50.701 14.382 50.009 1.00 32.07 72 LEU A C 1
ATOM 522 O O . LEU A 1 72 ? 50.783 14.226 51.229 1.00 32.95 72 LEU A O 1
ATOM 527 N N . LEU A 1 73 ? 51.697 14.094 49.168 1.00 32.98 73 LEU A N 1
ATOM 528 C CA . LEU A 1 73 ? 52.964 13.529 49.652 1.00 36.02 73 LEU A CA 1
ATOM 529 C C . LEU A 1 73 ? 53.795 14.532 50.449 1.00 38.63 73 LEU A C 1
ATOM 530 O O . LEU A 1 73 ? 54.379 14.177 51.471 1.00 40.10 73 LEU A O 1
ATOM 535 N N . PHE A 1 74 ? 53.831 15.778 49.978 1.00 39.27 74 PHE A N 1
ATOM 536 C CA . PHE A 1 74 ? 54.766 16.783 50.484 1.00 43.55 74 PHE A CA 1
ATOM 537 C C . PHE A 1 74 ? 54.089 18.016 51.093 1.00 44.88 74 PHE A C 1
ATOM 538 O O . PHE A 1 74 ? 52.868 18.190 50.991 1.00 43.48 74 PHE A O 1
ATOM 553 N N . GLN B 1 2 ? 40.107 14.452 63.115 1.00 46.14 2 GLN B N 1
ATOM 554 C CA . GLN B 1 2 ? 41.164 13.626 62.452 1.00 43.66 2 GLN B CA 1
ATOM 555 C C . GLN B 1 2 ? 40.573 12.792 61.320 1.00 40.16 2 GLN B C 1
ATOM 556 O O . GLN B 1 2 ? 41.132 12.747 60.229 1.00 39.34 2 GLN B O 1
ATOM 558 N N . LEU B 1 3 ? 39.434 12.153 61.585 1.00 38.36 3 LEU B N 1
ATOM 559 C CA . LEU B 1 3 ? 38.760 11.311 60.601 1.00 36.32 3 LEU B CA 1
ATOM 560 C C . LEU B 1 3 ? 38.232 12.101 59.400 1.00 34.71 3 LEU B C 1
ATOM 561 O O . LEU B 1 3 ? 38.288 11.622 58.269 1.00 33.26 3 LEU B O 1
ATOM 566 N N . VAL B 1 4 ? 37.719 13.303 59.653 1.00 35.38 4 VAL B N 1
ATOM 567 C CA . VAL B 1 4 ? 37.167 14.158 58.603 1.00 35.06 4 VAL B CA 1
ATOM 568 C C . VAL B 1 4 ? 38.283 14.681 57.690 1.00 34.38 4 VAL B C 1
ATOM 569 O O . VAL B 1 4 ? 38.138 14.697 56.463 1.00 32.72 4 VAL B O 1
ATOM 573 N N . LEU B 1 5 ? 39.390 15.110 58.298 1.00 35.41 5 LEU B N 1
ATOM 574 C CA . LEU B 1 5 ? 40.597 15.487 57.555 1.00 35.39 5 LEU B CA 1
ATOM 575 C C . LEU B 1 5 ? 41.136 14.341 56.714 1.00 32.49 5 LEU B C 1
ATOM 576 O O . LEU B 1 5 ? 41.461 14.514 55.537 1.00 30.93 5 LEU B O 1
ATOM 581 N N . ALA B 1 6 ? 41.245 13.172 57.337 1.00 31.41 6 ALA B N 1
ATOM 582 C CA . ALA B 1 6 ? 41.659 11.969 56.630 1.00 29.46 6 ALA B CA 1
ATOM 583 C C . ALA B 1 6 ? 40.739 11.726 55.420 1.00 27.44 6 ALA B C 1
ATOM 584 O O . ALA B 1 6 ? 41.202 11.446 54.315 1.00 26.02 6 ALA B O 1
ATOM 586 N N . ALA B 1 7 ? 39.435 11.881 55.627 1.00 27.40 7 ALA B N 1
ATOM 587 C CA . ALA B 1 7 ? 38.467 11.654 54.557 1.00 26.43 7 ALA B CA 1
ATOM 588 C C . ALA B 1 7 ? 38.606 12.652 53.405 1.00 26.50 7 ALA B C 1
ATOM 589 O O . ALA B 1 7 ? 38.446 12.277 52.244 1.00 25.25 7 ALA B O 1
ATOM 591 N N . LYS B 1 8 ? 38.905 13.913 53.731 1.00 28.00 8 LYS B N 1
ATOM 592 C CA . LYS B 1 8 ? 39.146 14.959 52.725 1.00 28.87 8 LYS B CA 1
ATOM 593 C C . LYS B 1 8 ? 40.313 14.603 51.805 1.00 27.96 8 LYS B C 1
ATOM 594 O O . LYS B 1 8 ? 40.259 14.849 50.601 1.00 27.09 8 LYS B O 1
ATOM 600 N N . TYR B 1 9 ? 41.370 14.038 52.383 1.00 27.65 9 TYR B N 1
ATOM 601 C CA . TYR B 1 9 ? 42.579 13.741 51.625 1.00 27.45 9 TYR B CA 1
ATOM 602 C C . TYR B 1 9 ? 42.435 12.508 50.755 1.00 25.54 9 TYR B C 1
ATOM 603 O O . TYR B 1 9 ? 42.899 12.500 49.614 1.00 24.46 9 TYR B O 1
ATOM 612 N N . ILE B 1 10 ? 41.785 11.473 51.291 1.00 24.83 10 ILE B N 1
ATOM 613 C CA . ILE B 1 10 ? 41.439 10.301 50.478 1.00 23.93 10 ILE B CA 1
ATOM 614 C C . ILE B 1 10 ? 40.441 10.674 49.376 1.00 22.91 10 ILE B C 1
ATOM 615 O O . ILE B 1 10 ? 40.634 10.305 48.227 1.00 22.43 10 ILE B O 1
ATOM 620 N N . GLY B 1 11 ? 39.393 11.422 49.720 1.00 22.86 11 GLY B N 1
ATOM 621 C CA . GLY B 1 11 ? 38.449 11.918 48.717 1.00 22.56 11 GLY B CA 1
ATOM 622 C C . GLY B 1 11 ? 39.096 12.740 47.610 1.00 22.37 11 GLY B C 1
ATOM 623 O O . GLY B 1 11 ? 38.715 12.628 46.429 1.00 21.89 11 GLY B O 1
ATOM 624 N N . ALA B 1 12 ? 40.079 13.565 47.978 1.00 22.58 12 ALA B N 1
ATOM 625 C CA . ALA B 1 12 ? 40.786 14.398 46.995 1.00 22.71 12 ALA B CA 1
ATOM 626 C C . ALA B 1 12 ? 41.474 13.533 45.946 1.00 21.32 12 ALA B C 1
ATOM 627 O O . ALA B 1 12 ? 41.398 13.814 44.752 1.00 20.78 12 ALA B O 1
ATOM 629 N N . GLY B 1 13 ? 42.131 12.470 46.409 1.00 21.00 13 GLY B N 1
ATOM 630 C CA . GLY B 1 13 ? 42.828 11.544 45.527 1.00 20.67 13 GLY B CA 1
ATOM 631 C C . GLY B 1 13 ? 41.857 10.787 44.643 1.00 19.65 13 GLY B C 1
ATOM 632 O O . GLY B 1 13 ? 42.083 10.647 43.438 1.00 19.35 13 GLY B O 1
ATOM 633 N N . ILE B 1 14 ? 40.772 10.293 45.241 1.00 19.59 14 ILE B N 1
ATOM 634 C CA . ILE B 1 14 ? 39.721 9.613 44.467 1.00 19.35 14 ILE B CA 1
ATOM 635 C C . ILE B 1 14 ? 39.163 10.516 43.344 1.00 19.42 14 ILE B C 1
ATOM 636 O O . ILE B 1 14 ? 38.929 10.037 42.221 1.00 18.83 14 ILE B O 1
ATOM 641 N N . SER B 1 15 ? 39.017 11.816 43.638 1.00 19.81 15 SER B N 1
ATOM 642 C CA A SER B 1 15 ? 38.433 12.776 42.692 0.33 20.38 15 SER B CA 1
ATOM 643 C CA B SER B 1 15 ? 38.411 12.735 42.669 0.33 20.41 15 SER B CA 1
ATOM 644 C CA C SER B 1 15 ? 38.458 12.807 42.705 0.33 20.33 15 SER B CA 1
ATOM 645 C C . SER B 1 15 ? 39.291 13.034 41.448 1.00 19.86 15 SER B C 1
ATOM 646 O O . SER B 1 15 ? 38.839 13.677 40.503 1.00 20.74 15 SER B O 1
ATOM 653 N N . THR B 1 16 ? 40.528 12.541 41.436 1.00 19.28 16 THR B N 1
ATOM 654 C CA . THR B 1 16 ? 41.359 12.704 40.233 1.00 19.38 16 THR B CA 1
ATOM 655 C C . THR B 1 16 ? 41.214 11.549 39.231 1.00 18.86 16 THR B C 1
ATOM 656 O O . THR B 1 16 ? 41.662 11.671 38.082 1.00 18.64 16 THR B O 1
ATOM 660 N N . ILE B 1 17 ? 40.597 10.442 39.658 1.00 18.54 17 ILE B N 1
ATOM 661 C CA . ILE B 1 17 ? 40.437 9.256 38.789 1.00 18.58 17 ILE B CA 1
ATOM 662 C C . ILE B 1 17 ? 39.753 9.649 37.485 1.00 18.76 17 ILE B C 1
ATOM 663 O O . ILE B 1 17 ? 40.184 9.248 36.405 1.00 18.52 17 ILE B O 1
ATOM 668 N N . GLY B 1 18 ? 38.707 10.464 37.592 1.00 18.90 18 GLY B N 1
ATOM 669 C CA . GLY B 1 18 ? 37.899 10.829 36.431 1.00 19.39 18 GLY B CA 1
ATOM 670 C C . GLY B 1 18 ? 38.632 11.590 35.333 1.00 18.75 18 GLY B C 1
ATOM 671 O O . GLY B 1 18 ? 38.162 11.628 34.197 1.00 18.85 18 GLY B O 1
ATOM 672 N N . LEU B 1 19 ? 39.773 12.197 35.669 1.00 18.55 19 LEU B N 1
ATOM 673 C CA . LEU B 1 19 ? 40.640 12.868 34.690 1.00 18.87 19 LEU B CA 1
ATOM 674 C C . LEU B 1 19 ? 41.156 11.926 33.579 1.00 18.21 19 LEU B C 1
ATOM 675 O O . LEU B 1 19 ? 41.551 12.384 32.486 1.00 18.23 19 LEU B O 1
ATOM 680 N N . LEU B 1 20 ? 41.148 10.622 33.852 1.00 18.16 20 LEU B N 1
ATOM 681 C CA . LEU B 1 20 ? 41.508 9.632 32.815 1.00 18.07 20 LEU B CA 1
ATOM 682 C C . LEU B 1 20 ? 40.558 9.730 31.597 1.00 17.99 20 LEU B C 1
ATOM 683 O O . LEU B 1 20 ? 40.938 9.375 30.470 1.00 17.98 20 LEU B O 1
ATOM 688 N N . GLY B 1 21 ? 39.339 10.224 31.826 1.00 17.71 21 GLY B N 1
ATOM 689 C CA . GLY B 1 21 ? 38.361 10.397 30.753 1.00 18.38 21 GLY B CA 1
ATOM 690 C C . GLY B 1 21 ? 38.783 11.459 29.751 1.00 17.48 21 GLY B C 1
ATOM 691 O O . GLY B 1 21 ? 38.746 11.227 28.539 1.00 17.78 21 GLY B O 1
ATOM 692 N N . ALA B 1 22 ? 39.166 12.630 30.256 1.00 17.22 22 ALA B N 1
ATOM 693 C CA . ALA B 1 22 ? 39.734 13.687 29.413 1.00 17.01 22 ALA B CA 1
ATOM 694 C C . ALA B 1 22 ? 41.044 13.239 28.780 1.00 16.14 22 ALA B C 1
ATOM 695 O O . ALA B 1 22 ? 41.312 13.565 27.628 1.00 16.16 22 ALA B O 1
ATOM 697 N N . GLY B 1 23 ? 41.871 12.494 29.520 1.00 15.98 23 GLY B N 1
ATOM 698 C CA . GLY B 1 23 ? 43.129 12.001 28.955 1.00 16.05 23 GLY B CA 1
ATOM 699 C C . GLY B 1 23 ? 42.922 11.205 27.677 1.00 16.35 23 GLY B C 1
ATOM 700 O O . GLY B 1 23 ? 43.619 11.420 26.665 1.00 16.62 23 GLY B O 1
ATOM 701 N N . ILE B 1 24 ? 41.992 10.251 27.734 1.00 15.46 24 ILE B N 1
ATOM 702 C CA . ILE B 1 24 ? 41.693 9.394 26.597 1.00 15.57 24 ILE B CA 1
ATOM 703 C C . ILE B 1 24 ? 40.896 10.203 25.559 1.00 15.24 24 ILE B C 1
ATOM 704 O O . ILE B 1 24 ? 41.175 10.143 24.361 1.00 15.42 24 ILE B O 1
ATOM 709 N N . GLY B 1 25 ? 39.908 10.961 26.031 1.00 15.19 25 GLY B N 1
ATOM 710 C CA . GLY B 1 25 ? 39.023 11.704 25.128 1.00 15.39 25 GLY B CA 1
ATOM 711 C C . GLY B 1 25 ? 39.730 12.751 24.280 1.00 15.06 25 GLY B C 1
ATOM 712 O O . GLY B 1 25 ? 39.550 12.804 23.067 1.00 15.34 25 GLY B O 1
ATOM 713 N N . ILE B 1 26 ? 40.525 13.604 24.912 1.00 14.73 26 ILE B N 1
ATOM 714 C CA . ILE B 1 26 ? 41.310 14.587 24.160 1.00 15.25 26 ILE B CA 1
ATOM 715 C C . ILE B 1 26 ? 42.125 13.918 23.052 1.00 14.86 26 ILE B C 1
ATOM 716 O O . ILE B 1 26 ? 42.206 14.430 21.923 1.00 15.61 26 ILE B O 1
ATOM 721 N N . ALA B 1 27 ? 42.735 12.786 23.372 1.00 14.60 27 ALA B N 1
ATOM 722 C CA . ALA B 1 27 ? 43.508 12.055 22.384 1.00 15.23 27 ALA B CA 1
ATOM 723 C C . ALA B 1 27 ? 42.631 11.566 21.229 1.00 15.25 27 ALA B C 1
ATOM 724 O O . ALA B 1 27 ? 43.009 11.691 20.064 1.00 15.66 27 ALA B O 1
ATOM 726 N N . ILE B 1 28 ? 41.463 11.007 21.554 1.00 15.42 28 ILE B N 1
ATOM 727 C CA . ILE B 1 28 ? 40.497 10.555 20.534 1.00 16.01 28 ILE B CA 1
ATOM 728 C C . ILE B 1 28 ? 40.168 11.674 19.528 1.00 15.94 28 ILE B C 1
ATOM 729 O O . ILE B 1 28 ? 40.120 11.438 18.316 1.00 16.17 28 ILE B O 1
ATOM 734 N N . VAL B 1 29 ? 39.928 12.882 20.036 1.00 16.04 29 VAL B N 1
ATOM 735 C CA . VAL B 1 29 ? 39.580 14.031 19.181 1.00 16.38 29 VAL B CA 1
ATOM 736 C C . VAL B 1 29 ? 40.759 14.377 18.258 1.00 16.19 29 VAL B C 1
ATOM 737 O O . VAL B 1 29 ? 40.580 14.571 17.047 1.00 16.00 29 VAL B O 1
ATOM 741 N N . PHE B 1 30 ? 41.962 14.469 18.827 1.00 16.16 30 PHE B N 1
ATOM 742 C CA . PHE B 1 30 ? 43.129 14.786 18.006 1.00 16.70 30 PHE B CA 1
ATOM 743 C C . PHE B 1 30 ? 43.487 13.686 17.015 1.00 16.85 30 PHE B C 1
ATOM 744 O O . PHE B 1 30 ? 43.952 13.989 15.916 1.00 17.37 30 PHE B O 1
ATOM 752 N N . ALA B 1 31 ? 43.264 12.426 17.393 1.00 16.59 31 ALA B N 1
ATOM 753 C CA . ALA B 1 31 ? 43.452 11.293 16.466 1.00 17.14 31 ALA B CA 1
ATOM 754 C C . ALA B 1 31 ? 42.554 11.434 15.238 1.00 16.85 31 ALA B C 1
ATOM 755 O O . ALA B 1 31 ? 42.986 11.186 14.109 1.00 16.58 31 ALA B O 1
ATOM 757 N N . ALA B 1 32 ? 41.302 11.834 15.467 1.00 16.24 32 ALA B N 1
ATOM 758 C CA . ALA B 1 32 ? 40.353 12.059 14.370 1.00 16.59 32 ALA B CA 1
ATOM 759 C C . ALA B 1 32 ? 40.792 13.235 13.496 1.00 15.80 32 ALA B C 1
ATOM 760 O O . ALA B 1 32 ? 40.733 13.157 12.258 1.00 16.06 32 ALA B O 1
ATOM 762 N N . LEU B 1 33 ? 41.230 14.331 14.126 1.00 15.48 33 LEU B N 1
ATOM 763 C CA . LEU B 1 33 ? 41.797 15.473 13.368 1.00 15.05 33 LEU B CA 1
ATOM 764 C C . LEU B 1 33 ? 42.909 15.023 12.424 1.00 15.38 33 LEU B C 1
ATOM 765 O O . LEU B 1 33 ? 42.938 15.399 11.231 1.00 15.24 33 LEU B O 1
ATOM 770 N N . ILE B 1 34 ? 43.850 14.255 12.969 1.00 15.05 34 ILE B N 1
ATOM 771 C CA . ILE B 1 34 ? 44.987 13.736 12.188 1.00 15.80 34 ILE B CA 1
ATOM 772 C C . ILE B 1 34 ? 44.547 12.796 11.059 1.00 16.24 34 ILE B C 1
ATOM 773 O O . ILE B 1 34 ? 44.998 12.927 9.914 1.00 16.26 34 ILE B O 1
ATOM 778 N N . ASN B 1 35 ? 43.700 11.821 11.389 1.00 16.68 35 ASN B N 1
ATOM 779 C CA A ASN B 1 35 ? 43.241 10.909 10.361 0.50 17.45 35 ASN B CA 1
ATOM 780 C CA B ASN B 1 35 ? 43.126 10.874 10.413 0.50 18.06 35 ASN B CA 1
ATOM 781 C C . ASN B 1 35 ? 42.395 11.635 9.304 1.00 17.53 35 ASN B C 1
ATOM 782 O O . ASN B 1 35 ? 42.573 11.388 8.098 1.00 18.36 35 ASN B O 1
ATOM 791 N N . GLY B 1 36 ? 41.537 12.567 9.720 1.00 16.62 36 GLY B N 1
ATOM 792 C CA . GLY B 1 36 ? 40.716 13.331 8.763 1.00 16.54 36 GLY B CA 1
ATOM 793 C C . GLY B 1 36 ? 41.510 14.236 7.819 1.00 16.46 36 GLY B C 1
ATOM 794 O O . GLY B 1 36 ? 41.214 14.327 6.620 1.00 16.87 36 GLY B O 1
ATOM 795 N N . VAL B 1 37 ? 42.529 14.901 8.354 1.00 15.38 37 VAL B N 1
ATOM 796 C CA . VAL B 1 37 ? 43.416 15.725 7.526 1.00 15.65 37 VAL B CA 1
ATOM 797 C C . VAL B 1 37 ? 44.283 14.858 6.590 1.00 15.97 37 VAL B C 1
ATOM 798 O O . VAL B 1 37 ? 44.489 15.230 5.433 1.00 16.01 37 VAL B O 1
ATOM 802 N N . SER B 1 38 ? 44.782 13.713 7.071 1.00 16.38 38 SER B N 1
ATOM 803 C CA A SER B 1 38 ? 45.582 12.825 6.229 0.33 17.54 38 SER B CA 1
ATOM 804 C CA B SER B 1 38 ? 45.579 12.814 6.231 0.33 17.63 38 SER B CA 1
ATOM 805 C CA C SER B 1 38 ? 45.581 12.821 6.223 0.33 17.53 38 SER B CA 1
ATOM 806 C C . SER B 1 38 ? 44.773 12.343 5.015 1.00 18.16 38 SER B C 1
ATOM 807 O O . SER B 1 38 ? 45.285 12.296 3.881 1.00 18.65 38 SER B O 1
ATOM 814 N N . ARG B 1 39 ? 43.510 12.000 5.251 1.00 18.61 39 ARG B N 1
ATOM 815 C CA . ARG B 1 39 ? 42.608 11.520 4.186 1.00 20.64 39 ARG B CA 1
ATOM 816 C C . ARG B 1 39 ? 42.125 12.637 3.262 1.00 19.92 39 ARG B C 1
ATOM 817 O O . ARG B 1 39 ? 41.886 12.405 2.083 1.00 20.32 39 ARG B O 1
ATOM 825 N N . ASN B 1 40 ? 41.951 13.839 3.811 1.00 18.94 40 ASN B N 1
ATOM 826 C CA . ASN B 1 40 ? 41.453 14.978 3.032 1.00 19.19 40 ASN B CA 1
ATOM 827 C C . ASN B 1 40 ? 42.144 16.274 3.466 1.00 18.88 40 ASN B C 1
ATOM 828 O O . ASN B 1 40 ? 41.584 17.031 4.250 1.00 19.04 40 ASN B O 1
ATOM 833 N N . PRO B 1 41 ? 43.379 16.520 2.978 1.00 19.15 41 PRO B N 1
ATOM 834 C CA . PRO B 1 41 ? 44.125 17.727 3.401 1.00 19.41 41 PRO B CA 1
ATOM 835 C C . PRO B 1 41 ? 43.366 19.048 3.271 1.00 20.26 41 PRO B C 1
ATOM 836 O O . PRO B 1 41 ? 43.490 19.904 4.155 1.00 20.35 41 PRO B O 1
ATOM 840 N N . SER B 1 42 ? 42.550 19.202 2.230 1.00 21.34 42 SER B N 1
ATOM 841 C CA . SER B 1 42 ? 41.835 20.463 2.023 1.00 20.96 42 SER B CA 1
ATOM 842 C C . SER B 1 42 ? 40.822 20.787 3.132 1.00 20.38 42 SER B C 1
ATOM 843 O O . SER B 1 42 ? 40.370 21.922 3.230 1.00 21.06 42 SER B O 1
ATOM 846 N N . ILE B 1 43 ? 40.463 19.800 3.956 1.00 20.28 43 ILE B N 1
ATOM 847 C CA . ILE B 1 43 ? 39.480 20.008 5.028 1.00 19.94 43 ILE B CA 1
ATOM 848 C C . ILE B 1 43 ? 40.079 20.579 6.331 1.00 19.69 43 ILE B C 1
ATOM 849 O O . ILE B 1 43 ? 39.333 20.911 7.266 1.00 19.67 43 ILE B O 1
ATOM 854 N N . LYS B 1 44 ? 41.405 20.700 6.393 1.00 20.12 44 LYS B N 1
ATOM 855 C CA . LYS B 1 44 ? 42.103 21.156 7.618 1.00 20.72 44 LYS B CA 1
ATOM 856 C C . LYS B 1 44 ? 41.445 22.383 8.306 1.00 21.37 44 LYS B C 1
ATOM 857 O O . LYS B 1 44 ? 41.094 22.327 9.492 1.00 21.49 44 LYS B O 1
ATOM 863 N N . ASP B 1 45 ? 41.288 23.482 7.568 1.00 21.57 45 ASP B N 1
ATOM 864 C CA . ASP B 1 45 ? 40.738 24.731 8.141 1.00 23.21 45 ASP B CA 1
ATOM 865 C C . ASP B 1 45 ? 39.304 24.568 8.669 1.00 22.23 45 ASP B C 1
ATOM 866 O O . ASP B 1 45 ? 38.896 25.287 9.572 1.00 23.18 45 ASP B O 1
ATOM 871 N N . THR B 1 46 ? 38.555 23.621 8.113 1.00 20.80 46 THR B N 1
ATOM 872 C CA . THR B 1 46 ? 37.200 23.324 8.574 1.00 21.02 46 THR B CA 1
ATOM 873 C C . THR B 1 46 ? 37.178 22.496 9.876 1.00 20.36 46 THR B C 1
ATOM 874 O O . THR B 1 46 ? 36.450 22.831 10.810 1.00 21.08 46 THR B O 1
ATOM 878 N N . VAL B 1 47 ? 37.969 21.431 9.936 1.00 19.37 47 VAL B N 1
ATOM 879 C CA . VAL B 1 47 ? 37.889 20.506 11.077 1.00 18.88 47 VAL B CA 1
ATOM 880 C C . VAL B 1 47 ? 38.758 20.912 12.263 1.00 18.93 47 VAL B C 1
ATOM 881 O O . VAL B 1 47 ? 38.477 20.488 13.379 1.00 18.74 47 VAL B O 1
ATOM 885 N N . PHE B 1 48 ? 39.807 21.713 12.032 1.00 19.36 48 PHE B N 1
ATOM 886 C CA . PHE B 1 48 ? 40.661 22.139 13.150 1.00 19.76 48 PHE B CA 1
ATOM 887 C C . PHE B 1 48 ? 39.861 22.862 14.261 1.00 19.89 48 PHE B C 1
ATOM 888 O O . PHE B 1 48 ? 40.000 22.506 15.439 1.00 20.03 48 PHE B O 1
ATOM 896 N N . PRO B 1 49 ? 39.013 23.853 13.901 1.00 20.68 49 PRO B N 1
ATOM 897 C CA . PRO B 1 49 ? 38.199 24.480 14.963 1.00 21.24 49 PRO B CA 1
ATOM 898 C C . PRO B 1 49 ? 37.259 23.486 15.652 1.00 20.13 49 PRO B C 1
ATOM 899 O O . PRO B 1 49 ? 36.907 23.683 16.813 1.00 20.37 49 PRO B O 1
ATOM 903 N N . MET B 1 50 ? 36.873 22.421 14.948 1.00 19.32 50 MET B N 1
ATOM 904 C CA . MET B 1 50 ? 35.983 21.404 15.522 1.00 18.86 50 MET B CA 1
ATOM 905 C C . MET B 1 50 ? 36.732 20.559 16.551 1.00 18.32 50 MET B C 1
ATOM 906 O O . MET B 1 50 ? 36.168 20.177 17.593 1.00 18.24 50 MET B O 1
ATOM 911 N N . ALA B 1 51 ? 38.000 20.275 16.253 1.00 17.88 51 ALA B N 1
ATOM 912 C CA . ALA B 1 51 ? 38.877 19.556 17.183 1.00 18.06 51 ALA B CA 1
ATOM 913 C C . ALA B 1 51 ? 39.141 20.385 18.448 1.00 18.94 51 ALA B C 1
ATOM 914 O O . ALA B 1 51 ? 39.171 19.841 19.564 1.00 18.69 51 ALA B O 1
ATOM 916 N N . ILE B 1 52 ? 39.334 21.692 18.275 1.00 19.49 52 ILE B N 1
ATOM 917 C CA . ILE B 1 52 ? 39.516 22.592 19.424 1.00 20.30 52 ILE B CA 1
ATOM 918 C C . ILE B 1 52 ? 38.259 22.611 20.323 1.00 20.35 52 ILE B C 1
ATOM 919 O O . ILE B 1 52 ? 38.372 22.494 21.552 1.00 20.56 52 ILE B O 1
ATOM 924 N N . LEU B 1 53 ? 37.072 22.715 19.715 1.00 20.55 53 LEU B N 1
ATOM 925 C CA . LEU B 1 53 ? 35.797 22.658 20.466 1.00 20.77 53 LEU B CA 1
ATOM 926 C C . LEU B 1 53 ? 35.639 21.318 21.204 1.00 20.40 53 LEU B C 1
ATOM 927 O O . LEU B 1 53 ? 35.240 21.289 22.376 1.00 20.02 53 LEU B O 1
ATOM 932 N N . GLY B 1 54 ? 35.941 20.218 20.503 1.00 19.55 54 GLY B N 1
ATOM 933 C CA . GLY B 1 54 ? 35.857 18.870 21.076 1.00 19.35 54 GLY B CA 1
ATOM 934 C C . GLY B 1 54 ? 36.802 18.670 22.246 1.00 18.91 54 GLY B C 1
ATOM 935 O O . GLY B 1 54 ? 36.419 18.108 23.280 1.00 18.48 54 GLY B O 1
ATOM 936 N N . PHE B 1 55 ? 38.030 19.149 22.083 1.00 18.43 55 PHE B N 1
ATOM 937 C CA . PHE B 1 55 ? 39.014 19.154 23.169 1.00 18.94 55 PHE B CA 1
ATOM 938 C C . PHE B 1 55 ? 38.457 19.889 24.398 1.00 18.78 55 PHE B C 1
ATOM 939 O O . PHE B 1 55 ? 38.509 19.372 25.525 1.00 18.58 55 PHE B O 1
ATOM 947 N N . ALA B 1 56 ? 37.914 21.078 24.179 1.00 19.25 56 ALA B N 1
ATOM 948 C CA . ALA B 1 56 ? 37.489 21.929 25.285 1.00 20.87 56 ALA B CA 1
ATOM 949 C C . ALA B 1 56 ? 36.379 21.283 26.096 1.00 20.69 56 ALA B C 1
ATOM 950 O O . ALA B 1 56 ? 36.380 21.353 27.322 1.00 21.63 56 ALA B O 1
ATOM 952 N N . LEU B 1 57 ? 35.425 20.682 25.395 1.00 20.08 57 LEU B N 1
ATOM 953 C CA . LEU B 1 57 ? 34.266 20.062 26.036 1.00 20.66 57 LEU B CA 1
ATOM 954 C C . LEU B 1 57 ? 34.655 18.791 26.808 1.00 20.07 57 LEU B C 1
ATOM 955 O O . LEU B 1 57 ? 34.158 18.556 27.918 1.00 20.36 57 LEU B O 1
ATOM 960 N N . SER B 1 58 ? 35.556 17.986 26.238 1.00 19.10 58 SER B N 1
ATOM 961 C CA . SER B 1 58 ? 36.085 16.809 26.947 1.00 19.45 58 SER B CA 1
ATOM 962 C C . SER B 1 58 ? 36.931 17.229 28.156 1.00 19.38 58 SER B C 1
ATOM 963 O O . SER B 1 58 ? 36.797 16.673 29.248 1.00 19.31 58 SER B O 1
ATOM 966 N N . GLU B 1 59 ? 37.805 18.211 27.936 1.00 19.22 59 GLU B N 1
ATOM 967 C CA . GLU B 1 59 ? 38.639 18.798 28.987 1.00 20.28 59 GLU B CA 1
ATOM 968 C C . GLU B 1 59 ? 37.813 19.270 30.197 1.00 20.69 59 GLU B C 1
ATOM 969 O O . GLU B 1 59 ? 38.221 19.093 31.357 1.00 21.17 59 GLU B O 1
ATOM 975 N N . ALA B 1 60 ? 36.658 19.868 29.923 1.00 21.05 60 ALA B N 1
ATOM 976 C CA . ALA B 1 60 ? 35.781 20.385 30.984 1.00 22.40 60 ALA B CA 1
ATOM 977 C C . ALA B 1 60 ? 35.395 19.309 32.014 1.00 22.03 60 ALA B C 1
ATOM 978 O O . ALA B 1 60 ? 35.248 19.612 33.202 1.00 22.76 60 ALA B O 1
ATOM 980 N N . THR B 1 61 ? 35.219 18.068 31.566 1.00 20.88 61 THR B N 1
ATOM 981 C CA . THR B 1 61 ? 34.867 16.979 32.498 1.00 21.32 61 THR B CA 1
ATOM 982 C C . THR B 1 61 ? 35.999 16.768 33.508 1.00 21.19 61 THR B C 1
ATOM 983 O O . THR B 1 61 ? 35.751 16.499 34.685 1.00 21.29 61 THR B O 1
ATOM 987 N N . GLY B 1 62 ? 37.232 16.951 33.038 1.00 20.98 62 GLY B N 1
ATOM 988 C CA . GLY B 1 62 ? 38.418 16.849 33.878 1.00 22.09 62 GLY B CA 1
ATOM 989 C C . GLY B 1 62 ? 38.532 18.037 34.817 1.00 23.38 62 GLY B C 1
ATOM 990 O O . GLY B 1 62 ? 38.961 17.890 35.966 1.00 23.75 62 GLY B O 1
ATOM 991 N N . LEU B 1 63 ? 38.141 19.211 34.327 1.00 23.30 63 LEU B N 1
ATOM 992 C CA . LEU B 1 63 ? 38.088 20.419 35.150 1.00 25.15 63 LEU B CA 1
ATOM 993 C C . LEU B 1 63 ? 37.136 20.221 36.353 1.00 25.28 63 LEU B C 1
ATOM 994 O O . LEU B 1 63 ? 37.492 20.552 37.488 1.00 25.73 63 LEU B O 1
ATOM 999 N N . PHE B 1 64 ? 35.941 19.683 36.101 1.00 24.64 64 PHE B N 1
ATOM 1000 C CA . PHE B 1 64 ? 34.975 19.404 37.180 1.00 25.80 64 PHE B CA 1
ATOM 1001 C C . PHE B 1 64 ? 35.545 18.445 38.241 1.00 24.77 64 PHE B C 1
ATOM 1002 O O . PHE B 1 64 ? 35.329 18.646 39.438 1.00 24.80 64 PHE B O 1
ATOM 1010 N N . CYS B 1 65 ? 36.269 17.412 37.801 1.00 22.65 65 CYS B N 1
ATOM 1011 C CA . CYS B 1 65 ? 36.939 16.478 38.719 1.00 22.07 65 CYS B CA 1
ATOM 1012 C C . CYS B 1 65 ? 37.991 17.186 39.571 1.00 22.73 65 CYS B C 1
ATOM 1013 O O . CYS B 1 65 ? 38.034 17.005 40.787 1.00 23.12 65 CYS B O 1
ATOM 1016 N N . LEU B 1 66 ? 38.851 17.971 38.925 1.00 22.58 66 LEU B N 1
ATOM 1017 C CA . LEU B 1 66 ? 39.914 18.674 39.643 1.00 24.06 66 LEU B CA 1
ATOM 1018 C C . LEU B 1 66 ? 39.353 19.740 40.591 1.00 24.91 66 LEU B C 1
ATOM 1019 O O . LEU B 1 66 ? 39.912 19.963 41.659 1.00 26.00 66 LEU B O 1
ATOM 1024 N N . MET B 1 67 ? 38.257 20.389 40.203 1.00 25.55 67 MET B N 1
ATOM 1025 C CA . MET B 1 67 ? 37.582 21.344 41.083 1.00 28.07 67 MET B CA 1
ATOM 1026 C C . MET B 1 67 ? 37.161 20.705 42.414 1.00 27.37 67 MET B C 1
ATOM 1027 O O . MET B 1 67 ? 37.406 21.269 43.482 1.00 28.13 67 MET B O 1
ATOM 1032 N N . VAL B 1 68 ? 36.516 19.540 42.343 1.00 25.11 68 VAL B N 1
ATOM 1033 C CA . VAL B 1 68 ? 36.105 18.802 43.553 1.00 24.95 68 VAL B CA 1
ATOM 1034 C C . VAL B 1 68 ? 37.333 18.387 44.380 1.00 25.09 68 VAL B C 1
ATOM 1035 O O . VAL B 1 68 ? 37.345 18.529 45.612 1.00 25.68 68 VAL B O 1
ATOM 1039 N N . SER B 1 69 ? 38.363 17.880 43.695 1.00 24.62 69 SER B N 1
ATOM 1040 C CA . SER B 1 69 ? 39.638 17.563 44.336 1.00 25.86 69 SER B CA 1
ATOM 1041 C C . SER B 1 69 ? 40.172 18.757 45.132 1.00 27.61 69 SER B C 1
ATOM 1042 O O . SER B 1 69 ? 40.544 18.618 46.305 1.00 28.15 69 SER B O 1
ATOM 1045 N N . PHE B 1 70 ? 40.184 19.931 44.505 1.00 28.53 70 PHE B N 1
ATOM 1046 C CA . PHE B 1 70 ? 40.718 21.129 45.162 1.00 31.54 70 PHE B CA 1
ATOM 1047 C C . PHE B 1 70 ? 39.788 21.667 46.250 1.00 32.22 70 PHE B C 1
ATOM 1048 O O . PHE B 1 70 ? 40.255 22.260 47.230 1.00 33.60 70 PHE B O 1
ATOM 1056 N N . LEU B 1 71 ? 38.484 21.447 46.086 1.00 30.85 71 LEU B N 1
ATOM 1057 C CA . LEU B 1 71 ? 37.516 21.780 47.144 1.00 32.36 71 LEU B CA 1
ATOM 1058 C C . LEU B 1 71 ? 37.721 20.903 48.383 1.00 32.03 71 LEU B C 1
ATOM 1059 O O . LEU B 1 71 ? 37.637 21.386 49.517 1.00 33.42 71 LEU B O 1
ATOM 1064 N N . LEU B 1 72 ? 38.014 19.621 48.167 1.00 30.15 72 LEU B N 1
ATOM 1065 C CA . LEU B 1 72 ? 38.313 18.715 49.275 1.00 30.50 72 LEU B CA 1
ATOM 1066 C C . LEU B 1 72 ? 39.666 19.006 49.912 1.00 32.29 72 LEU B C 1
ATOM 1067 O O . LEU B 1 72 ? 39.804 18.963 51.141 1.00 33.60 72 LEU B O 1
ATOM 1072 N N . LEU B 1 73 ? 40.658 19.321 49.082 1.00 33.38 73 LEU B N 1
ATOM 1073 C CA . LEU B 1 73 ? 41.995 19.645 49.583 1.00 36.18 73 LEU B CA 1
ATOM 1074 C C . LEU B 1 73 ? 42.039 20.937 50.389 1.00 39.23 73 LEU B C 1
ATOM 1075 O O . LEU B 1 73 ? 42.654 20.981 51.457 1.00 41.70 73 LEU B O 1
ATOM 1080 N N . PHE B 1 74 ? 41.391 21.982 49.877 1.00 40.66 74 PHE B N 1
ATOM 1081 C CA . PHE B 1 74 ? 41.572 23.338 50.401 1.00 44.49 74 PHE B CA 1
ATOM 1082 C C . PHE B 1 74 ? 40.292 24.015 50.878 1.00 45.56 74 PHE B C 1
ATOM 1083 O O . PHE B 1 74 ? 40.343 24.932 51.698 1.00 48.91 74 PHE B O 1
ATOM 1091 N N . GLY B 1 75 ? 39.154 23.582 50.350 1.00 43.56 75 GLY B N 1
ATOM 1092 C CA . GLY B 1 75 ? 37.878 24.234 50.628 1.00 45.30 75 GLY B CA 1
ATOM 1093 C C . GLY B 1 75 ? 37.167 23.581 51.791 1.00 44.98 75 GLY B C 1
ATOM 1094 O O . GLY B 1 75 ? 36.952 24.216 52.819 1.00 49.21 75 GLY B O 1
ATOM 1103 N N . GLN C 1 2 ? 31.367 13.095 63.123 1.00 43.42 2 GLN C N 1
ATOM 1104 C CA . GLN C 1 2 ? 32.672 12.875 62.436 1.00 41.27 2 GLN C CA 1
ATOM 1105 C C . GLN C 1 2 ? 32.557 11.825 61.329 1.00 38.58 2 GLN C C 1
ATOM 1106 O O . GLN C 1 2 ? 33.026 12.033 60.210 1.00 37.42 2 GLN C O 1
ATOM 1108 N N . LEU C 1 3 ? 31.922 10.703 61.650 1.00 37.38 3 LEU C N 1
ATOM 1109 C CA . LEU C 1 3 ? 31.802 9.586 60.718 1.00 36.09 3 LEU C CA 1
ATOM 1110 C C . LEU C 1 3 ? 30.932 9.940 59.502 1.00 34.62 3 LEU C C 1
ATOM 1111 O O . LEU C 1 3 ? 31.255 9.572 58.372 1.00 33.00 3 LEU C O 1
ATOM 1116 N N . VAL C 1 4 ? 29.854 10.683 59.745 1.00 35.10 4 VAL C N 1
ATOM 1117 C CA . VAL C 1 4 ? 28.932 11.124 58.694 1.00 34.96 4 VAL C CA 1
ATOM 1118 C C . VAL C 1 4 ? 29.584 12.144 57.750 1.00 34.02 4 VAL C C 1
ATOM 1119 O O . VAL C 1 4 ? 29.506 11.993 56.525 1.00 32.37 4 VAL C O 1
ATOM 1123 N N . LEU C 1 5 ? 30.236 13.164 58.318 1.00 34.62 5 LEU C N 1
ATOM 1124 C CA . LEU C 1 5 ? 30.986 14.146 57.514 1.00 34.54 5 LEU C CA 1
ATOM 1125 C C . LEU C 1 5 ? 32.090 13.505 56.672 1.00 31.95 5 LEU C C 1
ATOM 1126 O O . LEU C 1 5 ? 32.272 13.858 55.498 1.00 31.08 5 LEU C O 1
ATOM 1131 N N . ALA C 1 6 ? 32.826 12.574 57.280 1.00 30.88 6 ALA C N 1
ATOM 1132 C CA . ALA C 1 6 ? 33.888 11.831 56.581 1.00 29.23 6 ALA C CA 1
ATOM 1133 C C . ALA C 1 6 ? 33.333 11.081 55.380 1.00 27.53 6 ALA C C 1
ATOM 1134 O O . ALA C 1 6 ? 33.895 11.109 54.278 1.00 26.32 6 ALA C O 1
ATOM 1136 N N . ALA C 1 7 ? 32.218 10.398 55.611 1.00 27.38 7 ALA C N 1
ATOM 1137 C CA . ALA C 1 7 ? 31.537 9.650 54.565 1.00 27.16 7 ALA C CA 1
ATOM 1138 C C . ALA C 1 7 ? 31.061 10.544 53.413 1.00 26.93 7 ALA C C 1
ATOM 1139 O O . ALA C 1 7 ? 31.159 10.160 52.245 1.00 26.51 7 ALA C O 1
ATOM 1141 N N . LYS C 1 8 ? 30.544 11.726 53.743 1.00 28.40 8 LYS C N 1
ATOM 1142 C CA . LYS C 1 8 ? 30.077 12.679 52.733 1.00 28.97 8 LYS C CA 1
ATOM 1143 C C . LYS C 1 8 ? 31.229 13.089 51.826 1.00 27.51 8 LYS C C 1
ATOM 1144 O O . LYS C 1 8 ? 31.062 13.214 50.611 1.00 26.25 8 LYS C O 1
ATOM 1150 N N . TYR C 1 9 ? 32.401 13.288 52.425 1.00 27.65 9 TYR C N 1
ATOM 1151 C CA . TYR C 1 9 ? 33.554 13.756 51.669 1.00 27.68 9 TYR C CA 1
ATOM 1152 C C . TYR C 1 9 ? 34.163 12.661 50.780 1.00 26.19 9 TYR C C 1
ATOM 1153 O O . TYR C 1 9 ? 34.488 12.927 49.624 1.00 25.46 9 TYR C O 1
ATOM 1162 N N . ILE C 1 10 ? 34.291 11.442 51.311 1.00 26.00 10 ILE C N 1
ATOM 1163 C CA . ILE C 1 10 ? 34.712 10.284 50.503 1.00 25.34 10 ILE C CA 1
ATOM 1164 C C . ILE C 1 10 ? 33.690 10.070 49.382 1.00 23.95 10 ILE C C 1
ATOM 1165 O O . ILE C 1 10 ? 34.054 9.946 48.218 1.00 22.96 10 ILE C O 1
ATOM 1170 N N . GLY C 1 11 ? 32.406 10.072 49.747 1.00 23.67 11 GLY C N 1
ATOM 1171 C CA . GLY C 1 11 ? 31.309 9.980 48.772 1.00 22.91 11 GLY C CA 1
ATOM 1172 C C . GLY C 1 11 ? 31.377 10.999 47.645 1.00 22.27 11 GLY C C 1
ATOM 1173 O O . GLY C 1 11 ? 31.133 10.660 46.470 1.00 20.97 11 GLY C O 1
ATOM 1174 N N . ALA C 1 12 ? 31.694 12.248 47.992 1.00 22.25 12 ALA C N 1
ATOM 1175 C CA . ALA C 1 12 ? 31.786 13.320 47.000 1.00 22.65 12 ALA C CA 1
ATOM 1176 C C . ALA C 1 12 ? 32.901 13.046 45.989 1.00 21.60 12 ALA C C 1
ATOM 1177 O O . ALA C 1 12 ? 32.744 13.289 44.787 1.00 21.07 12 ALA C O 1
ATOM 1179 N N . GLY C 1 13 ? 34.026 12.542 46.494 1.00 21.59 13 GLY C N 1
ATOM 1180 C CA . GLY C 1 13 ? 35.148 12.142 45.646 1.00 21.13 13 GLY C CA 1
ATOM 1181 C C . GLY C 1 13 ? 34.799 10.987 44.727 1.00 20.22 13 GLY C C 1
ATOM 1182 O O . GLY C 1 13 ? 35.093 11.032 43.525 1.00 20.22 13 GLY C O 1
ATOM 1183 N N . ILE C 1 14 ? 34.180 9.946 45.285 1.00 19.88 14 ILE C N 1
ATOM 1184 C CA . ILE C 1 14 ? 33.745 8.778 44.492 1.00 19.69 14 ILE C CA 1
ATOM 1185 C C . ILE C 1 14 ? 32.780 9.198 43.369 1.00 19.15 14 ILE C C 1
ATOM 1186 O O . ILE C 1 14 ? 32.841 8.663 42.244 1.00 18.63 14 ILE C O 1
ATOM 1191 N N . SER C 1 15 ? 31.930 10.181 43.676 1.00 19.22 15 SER 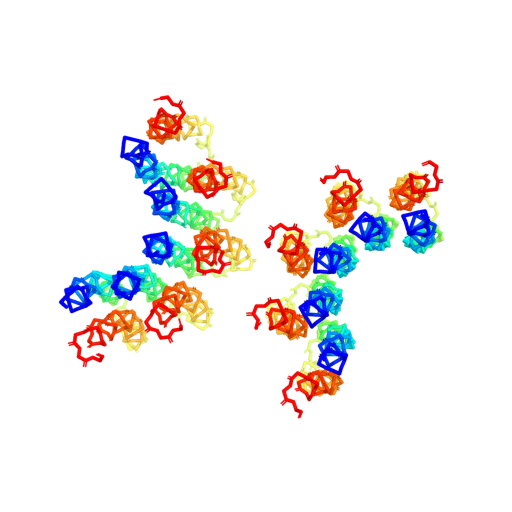C N 1
ATOM 1192 C CA A SER C 1 15 ? 30.893 10.673 42.761 0.33 19.52 15 SER C CA 1
ATOM 1193 C CA B SER C 1 15 ? 30.896 10.596 42.730 0.33 19.71 15 SER C CA 1
ATOM 1194 C CA C SER C 1 15 ? 30.894 10.645 42.758 0.33 19.68 15 SER C CA 1
ATOM 1195 C C . SER C 1 15 ? 31.427 11.318 41.487 1.00 18.97 15 SER C C 1
ATOM 1196 O O . SER C 1 15 ? 30.688 11.505 40.517 1.00 19.60 15 SER C O 1
ATOM 1203 N N . THR C 1 16 ? 32.704 11.698 41.480 1.00 18.97 16 THR C N 1
ATOM 1204 C CA . THR C 1 16 ? 33.259 12.291 40.253 1.00 18.80 16 THR C CA 1
ATOM 1205 C C . THR C 1 16 ? 33.780 11.246 39.247 1.00 18.57 16 THR C C 1
ATOM 1206 O O . THR C 1 16 ? 34.014 11.584 38.083 1.00 17.76 16 THR C O 1
ATOM 1210 N N . ILE C 1 17 ? 33.954 9.993 39.687 1.00 18.84 17 ILE C N 1
ATOM 1211 C CA . ILE C 1 17 ? 34.516 8.947 38.807 1.00 19.45 17 ILE C CA 1
ATOM 1212 C C . ILE C 1 17 ? 33.725 8.849 37.503 1.00 19.33 17 ILE C C 1
ATOM 1213 O O . ILE C 1 17 ? 34.316 8.811 36.418 1.00 18.80 17 ILE C O 1
ATOM 1218 N N . GLY C 1 18 ? 32.393 8.860 37.615 1.00 19.59 18 GLY C N 1
ATOM 1219 C CA . GLY C 1 18 ? 31.502 8.705 36.454 1.00 19.89 18 GLY C CA 1
ATOM 1220 C C . GLY C 1 18 ? 31.682 9.750 35.355 1.00 19.21 18 GLY C C 1
ATOM 1221 O O . GLY C 1 18 ? 31.279 9.522 34.201 1.00 18.88 18 GLY C O 1
ATOM 1222 N N . LEU C 1 19 ? 32.279 10.892 35.708 1.00 18.24 19 LEU C N 1
ATOM 1223 C CA . LEU C 1 19 ? 32.589 11.943 34.729 1.00 18.00 19 LEU C CA 1
ATOM 1224 C C . LEU C 1 19 ? 33.505 11.463 33.608 1.00 17.73 19 LEU C C 1
ATOM 1225 O O . LEU C 1 19 ? 33.538 12.074 32.531 1.00 18.39 19 LEU C O 1
ATOM 1230 N N . LEU C 1 20 ? 34.255 10.385 33.852 1.00 17.63 20 LEU C N 1
ATOM 1231 C CA . LEU C 1 20 ? 35.128 9.831 32.813 1.00 17.89 20 LEU C CA 1
ATOM 1232 C C . LEU C 1 20 ? 34.326 9.392 31.594 1.00 17.78 20 LEU C C 1
ATOM 1233 O O . LEU C 1 20 ? 34.845 9.414 30.481 1.00 17.46 20 LEU C O 1
ATOM 1238 N N . GLY C 1 21 ? 33.066 8.989 31.812 1.00 18.28 21 GLY C N 1
ATOM 1239 C CA . GLY C 1 21 ? 32.200 8.537 30.728 1.00 18.90 21 GLY C CA 1
ATOM 1240 C C . GLY C 1 21 ? 31.879 9.659 29.752 1.00 18.78 21 GLY C C 1
ATOM 1241 O O . GLY C 1 21 ? 32.009 9.484 28.538 1.00 18.70 21 GLY C O 1
ATOM 1242 N N . ALA C 1 22 ? 31.459 10.811 30.280 1.00 18.67 22 ALA C N 1
ATOM 1243 C CA . ALA C 1 22 ? 31.300 12.029 29.459 1.00 18.35 22 ALA C CA 1
ATOM 1244 C C . ALA C 1 22 ? 32.628 12.489 28.831 1.00 17.63 22 ALA C C 1
ATOM 1245 O O . ALA C 1 22 ? 32.656 12.931 27.675 1.00 17.05 22 ALA C O 1
ATOM 1247 N N . GLY C 1 23 ? 33.730 12.379 29.577 1.00 17.86 23 GLY C N 1
ATOM 1248 C CA . GLY C 1 23 ? 35.046 12.769 29.038 1.00 18.10 23 GLY C CA 1
ATOM 1249 C C . GLY C 1 23 ? 35.385 12.003 27.758 1.00 18.32 23 GLY C C 1
ATOM 1250 O O . GLY C 1 23 ? 35.849 12.587 26.760 1.00 18.12 23 GLY C O 1
ATOM 1251 N N . ILE C 1 24 ? 35.119 10.699 27.784 1.00 17.65 24 ILE C N 1
ATOM 1252 C CA . ILE C 1 24 ? 35.380 9.833 26.636 1.00 17.79 24 ILE C CA 1
ATOM 1253 C C . ILE C 1 24 ? 34.270 10.034 25.589 1.00 17.60 24 ILE C C 1
ATOM 1254 O O . ILE C 1 24 ? 34.552 10.209 24.395 1.00 17.55 24 ILE C O 1
ATOM 1259 N N . GLY C 1 25 ? 33.018 10.027 26.045 1.00 17.48 25 GLY C N 1
ATOM 1260 C CA . GLY C 1 25 ? 31.871 10.119 25.148 1.00 17.42 25 GLY C CA 1
ATOM 1261 C C . GLY C 1 25 ? 31.846 11.397 24.317 1.00 16.80 25 GLY C C 1
ATOM 1262 O O . GLY C 1 25 ? 31.632 11.346 23.110 1.00 16.52 25 GLY C O 1
ATOM 1263 N N . ILE C 1 26 ? 32.075 12.545 24.953 1.00 16.49 26 ILE C N 1
ATOM 1264 C CA . ILE C 1 26 ? 32.105 13.812 24.216 1.00 16.84 26 ILE C CA 1
ATOM 1265 C C . ILE C 1 26 ? 33.124 13.716 23.077 1.00 15.99 26 ILE C C 1
ATOM 1266 O O . ILE C 1 26 ? 32.835 14.102 21.942 1.00 16.19 26 ILE C O 1
ATOM 1271 N N . ALA C 1 27 ? 34.290 13.155 23.383 1.00 15.42 27 ALA C N 1
ATOM 1272 C CA . ALA C 1 27 ? 35.342 12.962 22.381 1.00 16.30 27 ALA C CA 1
ATOM 1273 C C . ALA C 1 27 ? 34.948 12.027 21.219 1.00 15.96 27 ALA C C 1
ATOM 1274 O O . ALA C 1 27 ? 35.298 12.274 20.068 1.00 16.69 27 ALA C O 1
ATOM 1276 N N . ILE C 1 28 ? 34.236 10.951 21.534 1.00 15.98 28 ILE C N 1
ATOM 1277 C CA . ILE C 1 28 ? 33.776 9.993 20.522 1.00 16.00 28 ILE C CA 1
ATOM 1278 C C . ILE C 1 28 ? 32.861 10.684 19.491 1.00 15.98 28 ILE C C 1
ATOM 1279 O O . ILE C 1 28 ? 32.975 10.446 18.272 1.00 15.78 28 ILE C O 1
ATOM 1284 N N . VAL C 1 29 ? 31.965 11.541 19.983 1.00 15.26 29 VAL C N 1
ATOM 1285 C CA . VAL C 1 29 ? 31.058 12.316 19.127 1.00 15.58 29 VAL C CA 1
ATOM 1286 C C . VAL C 1 29 ? 31.828 13.271 18.213 1.00 15.59 29 VAL C C 1
ATOM 1287 O O . VAL C 1 29 ? 31.542 13.362 17.000 1.00 15.42 29 VAL C O 1
ATOM 1291 N N . PHE C 1 30 ? 32.776 14.015 18.794 1.00 15.49 30 PHE C N 1
ATOM 1292 C CA . PHE C 1 30 ? 33.544 14.978 17.992 1.00 16.45 30 PHE C CA 1
ATOM 1293 C C . PHE C 1 30 ? 34.474 14.304 16.982 1.00 16.49 30 PHE C C 1
ATOM 1294 O O . PHE C 1 30 ? 34.668 14.835 15.879 1.00 17.15 30 PHE C O 1
ATOM 1302 N N . ALA C 1 31 ? 35.027 13.142 17.348 1.00 15.88 31 ALA C N 1
ATOM 1303 C CA . ALA C 1 31 ? 35.806 12.333 16.397 1.00 16.66 31 ALA C CA 1
ATOM 1304 C C . ALA C 1 31 ? 34.973 11.909 15.179 1.00 16.49 31 ALA C C 1
ATOM 1305 O O . ALA C 1 31 ? 35.438 11.999 14.041 1.00 16.52 31 ALA C O 1
ATOM 1307 N N . ALA C 1 32 ? 33.740 11.444 15.419 1.00 15.87 32 ALA C N 1
ATOM 1308 C CA . ALA C 1 32 ? 32.831 11.095 14.328 1.00 15.85 32 ALA C CA 1
ATOM 1309 C C . ALA C 1 32 ? 32.500 12.313 13.452 1.00 15.54 32 ALA C C 1
ATOM 1310 O O . ALA C 1 32 ? 32.494 12.224 12.210 1.00 14.91 32 ALA C O 1
ATOM 1312 N N . LEU C 1 33 ? 32.232 13.456 14.099 1.00 15.61 33 LEU C N 1
ATOM 1313 C CA . LEU C 1 33 ? 31.994 14.720 13.387 1.00 16.13 33 LEU C CA 1
ATOM 1314 C C . LEU C 1 33 ? 33.160 15.040 12.442 1.00 16.19 33 LEU C C 1
ATOM 1315 O O . LEU C 1 33 ? 32.960 15.369 11.260 1.00 15.95 33 LEU C O 1
ATOM 1320 N N . ILE C 1 34 ? 34.374 14.986 12.983 1.00 16.59 34 ILE C N 1
ATOM 1321 C CA . ILE C 1 34 ? 35.579 15.289 12.207 1.00 17.35 34 ILE C CA 1
ATOM 1322 C C . ILE C 1 34 ? 35.798 14.282 11.047 1.00 17.30 34 ILE C C 1
ATOM 1323 O O . ILE C 1 34 ? 36.103 14.680 9.921 1.00 16.79 34 ILE C O 1
ATOM 1328 N N . ASN C 1 35 ? 35.665 12.988 11.339 1.00 17.17 35 ASN C N 1
ATOM 1329 C CA A ASN C 1 35 ? 35.848 11.981 10.298 0.50 17.40 35 ASN C CA 1
ATOM 1330 C CA B ASN C 1 35 ? 35.787 11.910 10.340 0.50 17.95 35 ASN C CA 1
ATOM 1331 C C . ASN C 1 35 ? 34.720 12.072 9.254 1.00 17.42 35 ASN C C 1
ATOM 1332 O O . ASN C 1 35 ? 34.973 11.917 8.049 1.00 17.75 35 ASN C O 1
ATOM 1341 N N . GLY C 1 36 ? 33.502 12.383 9.698 1.00 16.10 36 GLY C N 1
ATOM 1342 C CA . GLY C 1 36 ? 32.375 12.547 8.782 1.00 16.66 36 GLY C CA 1
ATOM 1343 C C . GLY C 1 36 ? 32.528 13.722 7.830 1.00 17.08 36 GLY C C 1
ATOM 1344 O O . GLY C 1 36 ? 32.281 13.593 6.621 1.00 17.48 36 GLY C O 1
ATOM 1345 N N . VAL C 1 37 ? 32.928 14.871 8.374 1.00 16.37 37 VAL C N 1
ATOM 1346 C CA . VAL C 1 37 ? 33.180 16.060 7.561 1.00 16.67 37 VAL C CA 1
ATOM 1347 C C . VAL C 1 37 ? 34.354 15.833 6.598 1.00 16.77 37 VAL C C 1
ATOM 1348 O O . VAL C 1 37 ? 34.299 16.257 5.448 1.00 16.59 37 VAL C O 1
ATOM 1352 N N . SER C 1 38 ? 35.414 15.171 7.067 1.00 16.96 38 SER C N 1
ATOM 1353 C CA A SER C 1 38 ? 36.570 14.907 6.216 0.33 18.31 38 SER C CA 1
ATOM 1354 C CA B SER C 1 38 ? 36.572 14.903 6.225 0.33 18.13 38 SER C CA 1
ATOM 1355 C CA C SER C 1 38 ? 36.578 14.881 6.227 0.33 18.28 38 SER C CA 1
ATOM 1356 C C . SER C 1 38 ? 36.193 14.048 5.006 1.00 18.54 38 SER C C 1
ATOM 1357 O O . SER C 1 38 ? 36.670 14.293 3.890 1.00 19.14 38 SER C O 1
ATOM 1364 N N . ARG C 1 39 ? 35.327 13.060 5.221 1.00 18.44 39 ARG C N 1
ATOM 1365 C CA . ARG C 1 39 ? 34.893 12.153 4.148 1.00 20.19 39 ARG C CA 1
ATOM 1366 C C . ARG C 1 39 ? 33.879 12.799 3.210 1.00 18.98 39 ARG C C 1
ATOM 1367 O O . ARG C 1 39 ? 33.825 12.461 2.027 1.00 19.30 39 ARG C O 1
ATOM 1375 N N . ASN C 1 40 ? 33.063 13.703 3.748 1.00 18.35 40 ASN C N 1
ATOM 1376 C CA . ASN C 1 40 ? 31.969 14.307 2.988 1.00 18.37 40 ASN C CA 1
ATOM 1377 C C . ASN C 1 40 ? 31.752 15.744 3.472 1.00 18.77 40 ASN C C 1
ATOM 1378 O O . ASN C 1 40 ? 30.850 15.993 4.272 1.00 19.22 40 ASN C O 1
ATOM 1383 N N . PRO C 1 41 ? 32.605 16.683 3.018 1.00 19.00 41 PRO C N 1
ATOM 1384 C CA . PRO C 1 41 ? 32.524 18.070 3.495 1.00 20.16 41 PRO C CA 1
ATOM 1385 C C . PRO C 1 41 ? 31.136 18.694 3.357 1.00 20.75 41 PRO C C 1
ATOM 1386 O O . PRO C 1 41 ? 30.731 19.460 4.235 1.00 21.29 41 PRO C O 1
ATOM 1390 N N . SER C 1 42 ? 30.398 18.335 2.302 1.00 21.67 42 SER C N 1
ATOM 1391 C CA . SER C 1 42 ? 29.059 18.899 2.062 1.00 20.94 42 SER C CA 1
ATOM 1392 C C . SER C 1 42 ? 28.039 18.563 3.162 1.00 19.66 42 SER C C 1
ATOM 1393 O O . SER C 1 42 ? 26.988 19.197 3.233 1.00 20.13 42 SER C O 1
ATOM 1396 N N . ILE C 1 43 ? 28.354 17.596 4.027 1.00 19.51 43 ILE C N 1
ATOM 1397 C CA . ILE C 1 43 ? 27.401 17.153 5.072 1.00 18.96 43 ILE C CA 1
ATOM 1398 C C . ILE C 1 43 ? 27.550 17.951 6.394 1.00 18.63 43 ILE C C 1
ATOM 1399 O O . ILE C 1 43 ? 26.759 17.783 7.315 1.00 17.80 43 ILE C O 1
ATOM 1404 N N . LYS C 1 44 ? 28.554 18.823 6.461 1.00 19.29 44 LYS C N 1
ATOM 1405 C CA . LYS C 1 44 ? 28.888 19.571 7.686 1.00 20.43 44 LYS C CA 1
ATOM 1406 C C . LYS C 1 44 ? 27.663 20.158 8.421 1.00 20.68 44 LYS C C 1
ATOM 1407 O O . LYS C 1 44 ? 27.473 19.909 9.621 1.00 19.94 44 LYS C O 1
ATOM 1413 N N . ASP C 1 45 ? 26.820 20.905 7.701 1.00 21.04 45 ASP C N 1
ATOM 1414 C CA . ASP C 1 45 ? 25.692 21.597 8.331 1.00 22.73 45 ASP C CA 1
ATOM 1415 C C . ASP C 1 45 ? 24.638 20.622 8.847 1.00 21.54 45 ASP C C 1
ATOM 1416 O O . ASP C 1 45 ? 23.875 20.964 9.746 1.00 22.39 45 ASP C O 1
ATOM 1421 N N . THR C 1 46 ? 24.581 19.435 8.256 1.00 20.05 46 THR C N 1
ATOM 1422 C CA . THR C 1 46 ? 23.699 18.365 8.737 1.00 20.31 46 THR C CA 1
ATOM 1423 C C . THR C 1 46 ? 24.240 17.693 10.026 1.00 19.88 46 THR C C 1
ATOM 1424 O O . THR C 1 46 ? 23.507 17.527 11.001 1.00 19.59 46 THR C O 1
ATOM 1428 N N . VAL C 1 47 ? 25.517 17.319 10.036 1.00 18.92 47 VAL C N 1
ATOM 1429 C CA . VAL C 1 47 ? 26.056 16.547 11.174 1.00 18.59 47 VAL C CA 1
ATOM 1430 C C . VAL C 1 47 ? 26.543 17.376 12.370 1.00 19.33 47 VAL C C 1
ATOM 1431 O O . VAL C 1 47 ? 26.634 16.856 13.483 1.00 19.08 47 VAL C O 1
ATOM 1435 N N . PHE C 1 48 ? 26.874 18.646 12.142 1.00 19.84 48 PHE C N 1
ATOM 1436 C CA . PHE C 1 48 ? 27.318 19.495 13.249 1.00 21.24 48 PHE C CA 1
ATOM 1437 C C . PHE C 1 48 ? 26.259 19.609 14.371 1.00 21.07 48 PHE C C 1
ATOM 1438 O O . PHE C 1 48 ? 26.594 19.398 15.542 1.00 20.20 48 PHE C O 1
ATOM 1446 N N . PRO C 1 49 ? 24.983 19.904 14.019 1.00 21.61 49 PRO C N 1
ATOM 1447 C CA . PRO C 1 49 ? 23.932 19.893 15.055 1.00 22.12 49 PRO C CA 1
ATOM 1448 C C . PRO C 1 49 ? 23.759 18.545 15.783 1.00 21.00 49 PRO C C 1
ATOM 1449 O O . PRO C 1 49 ? 23.365 18.544 16.956 1.00 20.83 49 PRO C O 1
ATOM 1453 N N . MET C 1 50 ? 24.014 17.431 15.085 1.00 19.81 50 MET C N 1
ATOM 1454 C CA A MET C 1 50 ? 23.975 16.084 15.682 0.50 19.57 50 MET C CA 1
ATOM 1455 C CA B MET C 1 50 ? 23.959 16.103 15.705 0.50 20.35 50 MET C CA 1
ATOM 1456 C C . MET C 1 50 ? 25.117 15.901 16.680 1.00 19.28 50 MET C C 1
ATOM 1457 O O . MET C 1 50 ? 24.980 15.190 17.683 1.00 19.46 50 MET C O 1
ATOM 1466 N N . ALA C 1 51 ? 26.252 16.534 16.395 1.00 18.76 51 ALA C N 1
ATOM 1467 C CA . ALA C 1 51 ? 27.402 16.469 17.306 1.00 18.71 51 ALA C CA 1
ATOM 1468 C C . ALA C 1 51 ? 27.126 17.283 18.575 1.00 18.96 51 ALA C C 1
ATOM 1469 O O . ALA C 1 51 ? 27.479 16.869 19.693 1.00 19.24 51 ALA C O 1
ATOM 1471 N N . ILE C 1 52 ? 26.485 18.438 18.403 1.00 19.02 52 ILE C N 1
ATOM 1472 C CA . ILE C 1 52 ? 26.110 19.270 19.547 1.00 19.34 52 ILE C CA 1
ATOM 1473 C C . ILE C 1 52 ? 25.099 18.505 20.418 1.00 18.94 52 ILE C C 1
ATOM 1474 O O . ILE C 1 52 ? 25.238 18.460 21.654 1.00 18.57 52 ILE C O 1
ATOM 1479 N N . LEU C 1 53 ? 24.096 17.897 19.775 1.00 18.30 53 LEU C N 1
ATOM 1480 C CA . LEU C 1 53 ? 23.095 17.096 20.497 1.00 19.17 53 LEU C CA 1
ATOM 1481 C C . LEU C 1 53 ? 23.771 15.966 21.262 1.00 18.49 53 LEU C C 1
ATOM 1482 O O . LEU C 1 53 ? 23.515 15.764 22.455 1.00 18.81 53 LEU C O 1
ATOM 1487 N N . GLY C 1 54 ? 24.629 15.216 20.571 1.00 17.98 54 GLY C N 1
ATOM 1488 C CA . GLY C 1 54 ? 25.298 14.077 21.193 1.00 18.50 54 GLY C CA 1
ATOM 1489 C C . GLY C 1 54 ? 26.167 14.474 22.369 1.00 18.44 54 GLY C C 1
ATOM 1490 O O . GLY C 1 54 ? 26.135 13.814 23.419 1.00 18.74 54 GLY C O 1
ATOM 1491 N N . PHE C 1 55 ? 26.961 15.534 22.191 1.00 18.69 55 PHE C N 1
ATOM 1492 C CA . PHE C 1 55 ? 27.809 16.044 23.267 1.00 19.66 55 PHE C CA 1
ATOM 1493 C C . PHE C 1 55 ? 26.953 16.419 24.485 1.00 19.75 55 PHE C C 1
ATOM 1494 O O . PHE C 1 55 ? 27.291 16.046 25.604 1.00 20.12 55 PHE C O 1
ATOM 1502 N N . ALA C 1 56 ? 25.858 17.145 24.260 1.00 19.88 56 ALA C N 1
ATOM 1503 C CA . ALA C 1 56 ? 25.036 17.644 25.364 1.00 21.31 56 ALA C CA 1
ATOM 1504 C C . ALA C 1 56 ? 24.417 16.497 26.170 1.00 20.82 56 ALA C C 1
ATOM 1505 O O . ALA C 1 56 ? 24.386 16.537 27.400 1.00 21.59 56 ALA C O 1
ATOM 1507 N N . LEU C 1 57 ? 23.916 15.488 25.466 1.00 19.94 57 LEU C N 1
ATOM 1508 C CA . LEU C 1 57 ? 23.298 14.333 26.122 1.00 20.02 57 LEU C CA 1
ATOM 1509 C C . LEU C 1 57 ? 24.342 13.504 26.862 1.00 19.61 57 LEU C C 1
ATOM 1510 O O . LEU C 1 57 ? 24.092 13.023 27.970 1.00 20.14 57 LEU C O 1
ATOM 1515 N N . SER C 1 58 ? 25.522 13.349 26.266 1.00 19.13 58 SER C N 1
ATOM 1516 C CA . SER C 1 58 ? 26.616 12.644 26.957 1.00 19.81 58 SER C CA 1
ATOM 1517 C C . SER C 1 58 ? 27.097 13.435 28.186 1.00 20.43 58 SER C C 1
ATOM 1518 O O . SER C 1 58 ? 27.280 12.861 29.265 1.00 20.65 58 SER C O 1
ATOM 1521 N N . GLU C 1 59 ? 27.284 14.744 28.016 1.00 21.02 59 GLU C N 1
ATOM 1522 C CA . GLU C 1 59 ? 27.641 15.645 29.126 1.00 23.14 59 GLU C CA 1
ATOM 1523 C C . GLU C 1 59 ? 26.652 15.586 30.311 1.00 22.81 59 GLU C C 1
ATOM 1524 O O . GLU C 1 59 ? 27.066 15.670 31.472 1.00 23.10 59 GLU C O 1
ATOM 1530 N N . ALA C 1 60 ? 25.363 15.431 30.015 1.00 22.55 60 ALA C N 1
ATOM 1531 C CA . ALA C 1 60 ? 24.320 15.357 31.058 1.00 23.03 60 ALA C CA 1
ATOM 1532 C C . ALA C 1 60 ? 24.594 14.251 32.089 1.00 22.61 60 ALA C C 1
ATOM 1533 O O . ALA C 1 60 ? 24.358 14.446 33.282 1.00 22.67 60 ALA C O 1
ATOM 1535 N N . THR C 1 61 ? 25.101 13.102 31.628 1.00 21.48 61 THR C N 1
ATOM 1536 C CA . THR C 1 61 ? 25.420 11.991 32.534 1.00 21.44 61 THR C CA 1
ATOM 1537 C C . THR C 1 61 ? 26.505 12.385 33.532 1.00 21.35 61 THR C C 1
ATOM 1538 O O . THR C 1 61 ? 26.454 11.985 34.701 1.00 21.92 61 THR C O 1
ATOM 1542 N N . GLY C 1 62 ? 27.477 13.174 33.071 1.00 20.50 62 GLY C N 1
ATOM 1543 C CA . GLY C 1 62 ? 28.535 13.679 33.937 1.00 20.71 62 GLY C CA 1
ATOM 1544 C C . GLY C 1 62 ? 28.024 14.732 34.908 1.00 21.33 62 GLY C C 1
ATOM 1545 O O . GLY C 1 62 ? 28.475 14.811 36.053 1.00 22.02 62 GLY C O 1
ATOM 1546 N N . LEU C 1 63 ? 27.074 15.535 34.445 1.00 21.32 63 LEU C N 1
ATOM 1547 C CA . LEU C 1 63 ? 26.399 16.523 35.280 1.00 22.85 63 LEU C CA 1
ATOM 1548 C C . LEU C 1 63 ? 25.588 15.914 36.428 1.00 23.14 63 LEU C C 1
ATOM 1549 O O . LEU C 1 63 ? 25.521 16.494 37.514 1.00 23.51 63 LEU C O 1
ATOM 1551 N N . PHE C 1 64 ? 24.938 14.780 36.173 1.00 22.84 64 PHE C N 1
ATOM 1552 C CA . PHE C 1 64 ? 24.231 14.045 37.225 1.00 24.25 64 PHE C CA 1
ATOM 1553 C C . PHE C 1 64 ? 25.195 13.558 38.309 1.00 24.19 64 PHE C C 1
ATOM 1554 O O . PHE C 1 64 ? 24.869 13.602 39.498 1.00 25.13 64 PHE C O 1
ATOM 1562 N N . CYS C 1 65 ? 26.374 13.096 37.891 1.00 23.25 65 CYS C N 1
ATOM 1563 C CA . CYS C 1 65 ? 27.435 12.698 38.825 1.00 23.49 65 CYS C CA 1
ATOM 1564 C C . CYS C 1 65 ? 27.879 13.883 39.692 1.00 24.14 65 CYS C C 1
ATOM 1565 O O . CYS C 1 65 ? 27.994 13.764 40.915 1.00 24.18 65 CYS C O 1
ATOM 1568 N N . LEU C 1 66 ? 28.147 15.013 39.038 1.00 24.48 66 LEU C N 1
ATOM 1569 C CA . LEU C 1 66 ? 28.566 16.235 39.716 1.00 25.98 66 LEU C CA 1
ATOM 1570 C C . LEU C 1 66 ? 27.475 16.773 40.655 1.00 26.40 66 LEU C C 1
ATOM 1571 O O . LEU C 1 66 ? 27.782 17.328 41.711 1.00 27.46 66 LEU C O 1
ATOM 1576 N N . MET C 1 67 ? 26.213 16.609 40.263 1.00 26.70 67 MET C N 1
ATOM 1577 C CA . MET C 1 67 ? 25.069 16.973 41.120 1.00 28.87 67 MET C CA 1
ATOM 1578 C C . MET C 1 67 ? 25.124 16.228 42.456 1.00 27.68 67 MET C C 1
ATOM 1579 O O . MET C 1 67 ? 25.031 16.836 43.520 1.00 28.23 67 MET C O 1
ATOM 1584 N N . VAL C 1 68 ? 25.285 14.907 42.398 1.00 25.63 68 VAL C N 1
ATOM 1585 C CA . VAL C 1 68 ? 25.4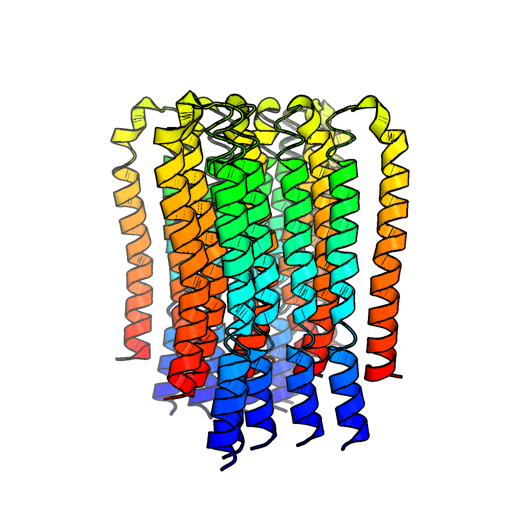13 14.112 43.625 1.00 24.98 68 VAL C CA 1
ATOM 1586 C C . VAL C 1 68 ? 26.658 14.561 44.412 1.00 24.84 68 VAL C C 1
ATOM 1587 O O . VAL C 1 68 ? 26.618 14.683 45.630 1.00 25.09 68 VAL C O 1
ATOM 1591 N N . SER C 1 69 ? 27.752 14.822 43.702 1.00 24.68 69 SER C N 1
ATOM 1592 C CA . SER C 1 69 ? 28.990 15.280 44.337 1.00 25.69 69 SER C CA 1
ATOM 1593 C C . SER C 1 69 ? 28.754 16.530 45.177 1.00 27.32 69 SER C C 1
ATOM 1594 O O . SER C 1 69 ? 29.137 16.570 46.355 1.00 27.61 69 SER C O 1
ATOM 1597 N N . PHE C 1 70 ? 28.105 17.532 44.577 1.00 28.07 70 PHE C N 1
ATOM 1598 C CA . PHE C 1 70 ? 27.830 18.791 45.272 1.00 31.37 70 PHE C CA 1
ATOM 1599 C C . PHE C 1 70 ? 26.807 18.646 46.389 1.00 31.28 70 PHE C C 1
ATOM 1600 O O . PHE C 1 70 ? 26.897 19.347 47.397 1.00 33.16 70 PHE C O 1
ATOM 1608 N N . LEU C 1 71 ? 25.834 17.755 46.204 1.00 29.78 71 LEU C N 1
ATOM 1609 C CA . LEU C 1 71 ? 24.850 17.487 47.258 1.00 30.84 71 LEU C CA 1
ATOM 1610 C C . LEU C 1 71 ? 25.539 16.899 48.489 1.00 30.31 71 LEU C C 1
ATOM 1611 O O . LEU C 1 71 ? 25.215 17.258 49.620 1.00 31.91 71 LEU C O 1
ATOM 1616 N N . LEU C 1 72 ? 26.504 16.013 48.264 1.00 28.77 72 LEU C N 1
ATOM 1617 C CA . LEU C 1 72 ? 27.296 15.452 49.359 1.00 29.25 72 LEU C CA 1
ATOM 1618 C C . LEU C 1 72 ? 28.221 16.481 50.006 1.00 31.69 72 LEU C C 1
ATOM 1619 O O . LEU C 1 72 ? 28.280 16.574 51.237 1.00 33.01 72 LEU C O 1
ATOM 1624 N N . LEU C 1 73 ? 28.925 17.255 49.178 1.00 33.16 73 LEU C N 1
ATOM 1625 C CA . LEU C 1 73 ? 29.843 18.285 49.670 1.00 36.49 73 LEU C CA 1
ATOM 1626 C C . LEU C 1 73 ? 29.153 19.363 50.500 1.00 39.78 73 LEU C C 1
ATOM 1627 O O . LEU C 1 73 ? 29.669 19.789 51.539 1.00 42.13 73 LEU C O 1
ATOM 1632 N N . PHE C 1 74 ? 27.983 19.795 50.044 1.00 41.34 74 PHE C N 1
ATOM 1633 C CA . PHE C 1 74 ? 27.379 21.015 50.558 1.00 45.82 74 PHE C CA 1
ATOM 1634 C C . PHE C 1 74 ? 26.013 20.822 51.202 1.00 47.63 74 PHE C C 1
ATOM 1635 O O . PHE C 1 74 ? 25.691 21.506 52.169 1.00 50.93 74 PHE C O 1
ATOM 1643 N N . GLY C 1 75 ? 25.220 19.902 50.656 1.00 46.85 75 GLY C N 1
ATOM 1644 C CA . GLY C 1 75 ? 23.883 19.618 51.165 1.00 49.19 75 GLY C CA 1
ATOM 1645 C C . GLY C 1 75 ? 23.927 18.682 52.355 1.00 50.59 75 GLY C C 1
ATOM 1646 O O . GLY C 1 75 ? 24.564 18.981 53.370 1.00 53.94 75 GLY C O 1
ATOM 1654 N N . GLN D 1 2 ? 24.825 6.562 63.135 1.00 43.69 2 GLN D N 1
ATOM 1655 C CA . GLN D 1 2 ? 25.922 7.302 62.426 1.00 41.61 2 GLN D CA 1
ATOM 1656 C C . GLN D 1 2 ? 26.537 6.444 61.331 1.00 39.02 2 GLN D C 1
ATOM 1657 O O . GLN D 1 2 ? 26.747 6.915 60.214 1.00 37.41 2 GLN D O 1
ATOM 1659 N N . LEU D 1 3 ? 26.818 5.184 61.658 1.00 37.76 3 LEU D N 1
ATOM 1660 C CA . LEU D 1 3 ? 27.426 4.263 60.702 1.00 36.27 3 LEU D CA 1
ATOM 1661 C C . LEU D 1 3 ? 26.490 3.972 59.520 1.00 34.75 3 LEU D C 1
ATOM 1662 O O . LEU D 1 3 ? 26.942 3.896 58.376 1.00 33.27 3 LEU D O 1
ATOM 1667 N N . VAL D 1 4 ? 25.196 3.816 59.799 1.00 34.74 4 VAL D N 1
ATOM 1668 C CA . VAL D 1 4 ? 24.203 3.583 58.741 1.00 34.30 4 VAL D CA 1
ATOM 1669 C C . VAL D 1 4 ? 24.118 4.794 57.808 1.00 33.20 4 VAL D C 1
ATOM 1670 O O . VAL D 1 4 ? 24.122 4.649 56.592 1.00 31.30 4 VAL D O 1
ATOM 1674 N N . LEU D 1 5 ? 24.065 5.987 58.393 1.00 34.29 5 LEU D N 1
ATOM 1675 C CA . LEU D 1 5 ? 24.018 7.223 57.616 1.00 34.45 5 LEU D CA 1
ATOM 1676 C C . LEU D 1 5 ? 25.282 7.388 56.765 1.00 32.43 5 LEU D C 1
ATOM 1677 O O . LEU D 1 5 ? 25.212 7.736 55.574 1.00 31.18 5 LEU D O 1
ATOM 1682 N N . ALA D 1 6 ? 26.432 7.107 57.377 1.00 31.78 6 ALA D N 1
ATOM 1683 C CA . ALA D 1 6 ? 27.722 7.121 56.675 1.00 30.54 6 ALA D CA 1
ATOM 1684 C C . ALA D 1 6 ? 27.712 6.190 55.455 1.00 28.84 6 ALA D C 1
ATOM 1685 O O . ALA D 1 6 ? 28.189 6.541 54.370 1.00 27.79 6 ALA D O 1
ATOM 1687 N N . ALA D 1 7 ? 27.170 4.995 55.641 1.00 28.56 7 ALA D N 1
ATOM 1688 C CA . ALA D 1 7 ? 27.096 4.010 54.565 1.00 27.73 7 ALA D CA 1
ATOM 1689 C C . ALA D 1 7 ? 26.161 4.461 53.429 1.00 27.24 7 ALA D C 1
ATOM 1690 O O . ALA D 1 7 ? 26.415 4.176 52.251 1.00 26.17 7 ALA D O 1
ATOM 1692 N N . LYS D 1 8 ? 25.089 5.169 53.784 1.00 28.18 8 LYS D N 1
ATOM 1693 C CA . LYS D 1 8 ? 24.158 5.709 52.784 1.00 28.31 8 LYS D CA 1
ATOM 1694 C C . LYS D 1 8 ? 24.855 6.681 51.854 1.00 27.12 8 LYS D C 1
ATOM 1695 O O . LYS D 1 8 ? 24.675 6.630 50.635 1.00 26.01 8 LYS D O 1
ATOM 1701 N N . TYR D 1 9 ? 25.676 7.553 52.433 1.00 27.24 9 TYR D N 1
ATOM 1702 C CA . TYR D 1 9 ? 26.351 8.589 51.663 1.00 26.96 9 TYR D CA 1
ATOM 1703 C C . TYR D 1 9 ? 27.478 8.046 50.787 1.00 25.46 9 TYR D C 1
ATOM 1704 O O . TYR D 1 9 ? 27.620 8.466 49.637 1.00 24.57 9 TYR D O 1
ATOM 1713 N N . ILE D 1 10 ? 28.275 7.125 51.333 1.00 25.11 10 ILE D N 1
ATOM 1714 C CA . ILE D 1 10 ? 29.279 6.403 50.535 1.00 24.78 10 ILE D CA 1
ATOM 1715 C C . ILE D 1 10 ? 28.595 5.622 49.414 1.00 23.42 10 ILE D C 1
ATOM 1716 O O . ILE D 1 10 ? 29.019 5.685 48.257 1.00 23.33 10 ILE D O 1
ATOM 1721 N N . GLY D 1 11 ? 27.536 4.891 49.756 1.00 23.08 11 GLY D N 1
ATOM 1722 C CA . GLY D 1 11 ? 26.752 4.160 48.754 1.00 22.52 11 GLY D CA 1
ATOM 1723 C C . GLY D 1 11 ? 26.196 5.050 47.646 1.00 21.85 11 GLY D C 1
ATOM 1724 O O . GLY D 1 11 ? 26.207 4.669 46.468 1.00 20.94 11 GLY D O 1
ATOM 1725 N N . ALA D 1 12 ? 25.715 6.235 48.023 1.00 22.20 12 ALA D N 1
ATOM 1726 C CA . ALA D 1 12 ? 25.146 7.187 47.065 1.00 22.56 12 ALA D CA 1
ATOM 1727 C C . ALA D 1 12 ? 26.195 7.616 46.043 1.00 21.53 12 ALA D C 1
ATOM 1728 O O . ALA D 1 12 ? 25.902 7.770 44.851 1.00 20.83 12 ALA D O 1
ATOM 1730 N N . GLY D 1 13 ? 27.426 7.783 46.515 1.00 21.89 13 GLY D N 1
ATOM 1731 C CA . GLY D 1 13 ? 28.542 8.137 45.628 1.00 21.90 13 GLY D CA 1
ATOM 1732 C C . GLY D 1 13 ? 28.922 6.986 44.710 1.00 20.97 13 GLY D C 1
ATOM 1733 O O . GLY D 1 13 ? 29.054 7.160 43.489 1.00 20.83 13 GLY D O 1
ATOM 1734 N N . ILE D 1 14 ? 29.098 5.802 45.291 1.00 21.40 14 ILE D N 1
ATOM 1735 C CA . ILE D 1 14 ? 29.370 4.583 44.500 1.00 21.11 14 ILE D CA 1
ATOM 1736 C C . ILE D 1 14 ? 28.310 4.378 43.404 1.00 20.47 14 ILE D C 1
ATOM 1737 O O . ILE D 1 14 ? 28.638 3.967 42.275 1.00 20.30 14 ILE D O 1
ATOM 1742 N N . SER D 1 15 ? 27.060 4.715 43.725 1.00 20.26 15 SER D N 1
ATOM 1743 C CA A SER D 1 15 ? 25.916 4.522 42.826 0.33 20.44 15 SER D CA 1
ATOM 1744 C CA B SER D 1 15 ? 25.970 4.454 42.789 0.33 20.58 15 SER D CA 1
ATOM 1745 C CA C SER D 1 15 ? 25.937 4.489 42.814 0.33 20.50 15 SER D CA 1
ATOM 1746 C C . SER D 1 15 ? 25.981 5.373 41.563 1.00 19.72 15 SER D C 1
ATOM 1747 O O . SER D 1 15 ? 25.240 5.147 40.615 1.00 19.85 15 SER D O 1
ATOM 1754 N N . THR D 1 16 ? 26.848 6.390 41.555 1.00 19.82 16 THR D N 1
ATOM 1755 C CA . THR D 1 16 ? 26.971 7.210 40.331 1.00 19.28 16 THR D CA 1
ATOM 1756 C C . THR D 1 16 ? 27.986 6.672 39.313 1.00 19.05 16 THR D C 1
ATOM 1757 O O . THR D 1 16 ? 27.968 7.111 38.155 1.00 19.14 16 THR D O 1
ATOM 1761 N N . ILE D 1 17 ? 28.860 5.740 39.726 1.00 18.98 17 ILE D N 1
ATOM 1762 C CA . ILE D 1 17 ? 29.920 5.219 38.840 1.00 19.40 17 ILE D CA 1
ATOM 1763 C C . ILE D 1 17 ? 29.335 4.695 37.526 1.00 19.38 17 ILE D C 1
ATOM 1764 O O . ILE D 1 17 ? 29.846 4.999 36.439 1.00 19.28 17 ILE D O 1
ATOM 1769 N N . GLY D 1 18 ? 28.248 3.928 37.633 1.00 19.67 18 GLY D N 1
ATOM 1770 C CA . GLY D 1 18 ? 27.605 3.294 36.473 1.00 19.55 18 GLY D CA 1
ATOM 1771 C C . GLY D 1 18 ? 27.123 4.264 35.396 1.00 19.17 18 GLY D C 1
ATOM 1772 O O . GLY D 1 18 ? 26.904 3.856 34.255 1.00 18.86 18 GLY D O 1
ATOM 1773 N N . LEU D 1 19 ? 26.991 5.548 35.744 1.00 18.77 19 LEU D N 1
ATOM 1774 C CA . LEU D 1 19 ? 26.598 6.576 34.769 1.00 18.74 19 LEU D CA 1
ATOM 1775 C C . LEU D 1 19 ? 27.639 6.774 33.665 1.00 17.80 19 LEU D C 1
ATOM 1776 O O . LEU D 1 19 ? 27.328 7.333 32.619 1.00 17.64 19 LEU D O 1
ATOM 1781 N N . LEU D 1 20 ? 28.864 6.302 33.897 1.00 17.70 20 LEU D N 1
ATOM 1782 C CA . LEU D 1 20 ? 29.910 6.376 32.875 1.00 17.73 20 LEU D CA 1
ATOM 1783 C C . LEU D 1 20 ? 29.511 5.532 31.648 1.00 17.54 20 LEU D C 1
ATOM 1784 O O . LEU D 1 20 ? 29.929 5.837 30.531 1.00 16.92 20 LEU D O 1
ATOM 1789 N N . GLY D 1 21 ? 28.731 4.468 31.884 1.00 17.29 21 GLY D N 1
ATOM 1790 C CA . GLY D 1 21 ? 28.207 3.612 30.810 1.00 17.73 21 GLY D CA 1
ATOM 1791 C C . GLY D 1 21 ? 27.349 4.386 29.817 1.00 16.67 21 GLY D C 1
ATOM 1792 O O . GLY D 1 21 ? 27.554 4.301 28.598 1.00 16.55 21 GLY D O 1
ATOM 1793 N N . ALA D 1 22 ? 26.372 5.129 30.332 1.00 16.37 22 ALA D N 1
ATOM 1794 C CA . ALA D 1 22 ? 25.531 5.981 29.486 1.00 16.65 22 ALA D CA 1
ATOM 1795 C C . ALA D 1 22 ? 26.336 7.120 28.866 1.00 16.61 22 ALA D C 1
ATOM 1796 O O . ALA D 1 22 ? 26.065 7.530 27.723 1.00 17.06 22 ALA D O 1
ATOM 1798 N N . GLY D 1 23 ? 27.316 7.651 29.599 1.00 16.43 23 GLY D N 1
ATOM 1799 C CA . GLY D 1 23 ? 28.155 8.729 29.037 1.00 16.86 23 GLY D CA 1
ATOM 1800 C C . GLY D 1 23 ? 28.850 8.284 27.753 1.00 16.94 23 GLY D C 1
ATOM 1801 O O . GLY D 1 23 ? 28.875 9.013 26.749 1.00 16.85 23 GLY D O 1
ATOM 1802 N N . ILE D 1 24 ? 29.406 7.073 27.788 1.00 16.49 24 ILE D N 1
ATOM 1803 C CA . ILE D 1 24 ? 30.065 6.491 26.625 1.00 16.53 24 ILE D CA 1
ATOM 1804 C C . ILE D 1 24 ? 29.027 6.005 25.589 1.00 16.15 24 ILE D C 1
ATOM 1805 O O . ILE D 1 24 ? 29.164 6.248 24.379 1.00 15.72 24 ILE D O 1
ATOM 1810 N N . GLY D 1 25 ? 27.994 5.318 26.062 1.00 16.02 25 GLY D N 1
ATOM 1811 C CA . GLY D 1 25 ? 27.002 4.736 25.156 1.00 16.44 25 GLY D CA 1
ATOM 1812 C C . GLY D 1 25 ? 26.214 5.742 24.335 1.00 16.07 25 GLY D C 1
ATOM 1813 O O . GLY D 1 25 ? 26.057 5.573 23.119 1.00 16.46 25 GLY D O 1
ATOM 1814 N N . ILE D 1 26 ? 25.739 6.807 24.978 1.00 16.22 26 ILE D N 1
ATOM 1815 C CA . ILE D 1 26 ? 25.038 7.890 24.260 1.00 16.33 26 ILE D CA 1
ATOM 1816 C C . ILE D 1 26 ? 25.911 8.400 23.116 1.00 15.98 26 ILE D C 1
ATOM 1817 O O . ILE D 1 26 ? 25.434 8.629 21.989 1.00 15.62 26 ILE D O 1
ATOM 1822 N N . ALA D 1 27 ? 27.202 8.540 23.401 1.00 15.94 27 ALA D N 1
ATOM 1823 C CA . ALA D 1 27 ? 28.139 9.036 22.402 1.00 16.55 27 ALA D CA 1
ATOM 1824 C C . ALA D 1 27 ? 28.365 8.033 21.261 1.00 16.38 27 ALA D C 1
ATOM 1825 O O . ALA D 1 27 ? 28.440 8.421 20.095 1.00 17.12 27 ALA D O 1
ATOM 1827 N N . ILE D 1 28 ? 28.457 6.747 21.594 1.00 16.88 28 ILE D N 1
ATOM 1828 C CA . ILE D 1 28 ? 28.599 5.685 20.571 1.00 17.18 28 ILE D CA 1
ATOM 1829 C C . ILE D 1 28 ? 27.434 5.724 19.568 1.00 16.95 28 ILE D C 1
ATOM 1830 O O . ILE D 1 28 ? 27.638 5.569 18.342 1.00 16.68 28 ILE D O 1
ATOM 1835 N N . VAL D 1 29 ? 26.219 5.931 20.093 1.00 16.58 29 VAL D N 1
ATOM 1836 C CA . VAL D 1 29 ? 25.007 6.025 19.248 1.00 16.49 29 VAL D CA 1
ATOM 1837 C C . VAL D 1 29 ? 25.097 7.222 18.303 1.00 16.52 29 VAL D C 1
ATOM 1838 O O . VAL D 1 29 ? 24.847 7.104 17.080 1.00 16.46 29 VAL D O 1
ATOM 1842 N N . PHE D 1 30 ? 25.441 8.379 18.869 1.00 16.43 30 PHE D N 1
ATOM 1843 C CA . PHE D 1 30 ? 25.520 9.612 18.075 1.00 16.75 30 PHE D CA 1
ATOM 1844 C C . PHE D 1 30 ? 26.673 9.604 17.065 1.00 16.53 30 PHE D C 1
ATOM 1845 O O . PHE D 1 30 ? 26.519 10.136 15.955 1.00 16.42 30 PHE D O 1
ATOM 1853 N N . ALA D 1 31 ? 27.795 8.967 17.423 1.00 16.47 31 ALA D N 1
ATOM 1854 C CA . ALA D 1 31 ? 28.893 8.732 16.474 1.00 16.47 31 ALA D CA 1
ATOM 1855 C C . ALA D 1 31 ? 28.444 7.912 15.265 1.00 16.31 31 ALA D C 1
ATOM 1856 O O . ALA D 1 31 ? 28.787 8.239 14.128 1.00 16.49 31 ALA D O 1
ATOM 1858 N N . ALA D 1 32 ? 27.680 6.849 15.512 1.00 15.30 32 ALA D N 1
ATOM 1859 C CA . ALA D 1 32 ? 27.120 6.040 14.432 1.00 15.71 32 ALA D CA 1
ATOM 1860 C C . ALA D 1 32 ? 2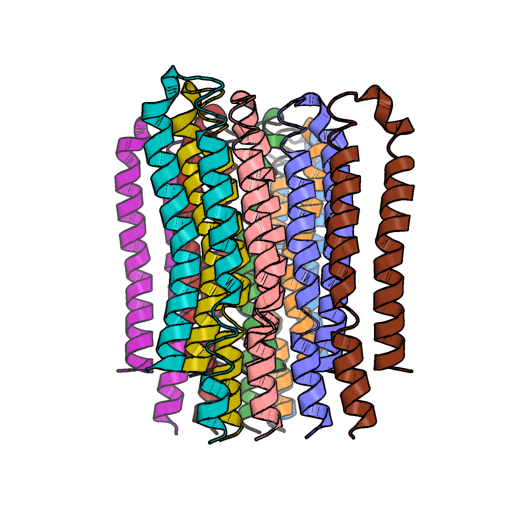6.158 6.839 13.547 1.00 15.13 32 ALA D C 1
ATOM 1861 O O . ALA D 1 32 ? 26.213 6.741 12.317 1.00 15.57 32 ALA D O 1
ATOM 1863 N N . LEU D 1 33 ? 25.283 7.629 14.167 1.00 14.83 33 LEU D N 1
ATOM 1864 C CA . LEU D 1 33 ? 24.390 8.514 13.414 1.00 15.04 33 LEU D CA 1
ATOM 1865 C C . LEU D 1 33 ? 25.180 9.452 12.493 1.00 14.93 33 LEU D C 1
ATOM 1866 O O . LEU D 1 33 ? 24.892 9.577 11.293 1.00 15.45 33 LEU D O 1
ATOM 1871 N N . ILE D 1 34 ? 26.170 10.123 13.055 1.00 14.55 34 ILE D N 1
ATOM 1872 C CA . ILE D 1 34 ? 27.007 11.023 12.253 1.00 15.20 34 ILE D CA 1
ATOM 1873 C C . ILE D 1 34 ? 27.734 10.329 11.090 1.00 15.36 34 ILE D C 1
ATOM 1874 O O . ILE D 1 34 ? 27.737 10.824 9.951 1.00 15.61 34 ILE D O 1
ATOM 1879 N N . ASN D 1 35 ? 28.358 9.188 11.379 1.00 15.50 35 ASN D N 1
ATOM 1880 C CA A ASN D 1 35 ? 29.073 8.481 10.328 0.50 16.30 35 ASN D CA 1
ATOM 1881 C CA B ASN D 1 35 ? 29.065 8.384 10.375 0.50 16.35 35 ASN D CA 1
ATOM 1882 C C . ASN D 1 35 ? 28.117 7.873 9.290 1.00 16.20 35 ASN D C 1
ATOM 1883 O O . ASN D 1 35 ? 28.399 7.928 8.082 1.00 16.90 35 ASN D O 1
ATOM 1892 N N . GLY D 1 36 ? 26.985 7.336 9.731 1.00 15.65 36 GLY D N 1
ATOM 1893 C CA . GLY D 1 36 ? 26.017 6.792 8.776 1.00 16.40 36 GLY D CA 1
ATOM 1894 C C . GLY D 1 36 ? 25.445 7.859 7.856 1.00 16.50 36 GLY D C 1
ATOM 1895 O O . GLY D 1 36 ? 25.330 7.660 6.640 1.00 17.08 36 GLY D O 1
ATOM 1896 N N . VAL D 1 37 ? 25.095 9.002 8.440 1.00 16.18 37 VAL D N 1
ATOM 1897 C CA . VAL D 1 37 ? 24.616 10.150 7.659 1.00 16.69 37 VAL D CA 1
ATOM 1898 C C . VAL D 1 37 ? 25.694 10.702 6.710 1.00 16.64 37 VAL D C 1
ATOM 1899 O O . VAL D 1 37 ? 25.395 10.995 5.559 1.00 16.61 37 VAL D O 1
ATOM 1903 N N . SER D 1 38 ? 26.944 10.810 7.162 1.00 17.19 38 SER D N 1
ATOM 1904 C CA A SER D 1 38 ? 28.033 11.276 6.291 0.33 18.27 38 SER D CA 1
ATOM 1905 C CA B SER D 1 38 ? 28.029 11.279 6.294 0.33 18.20 38 SER D CA 1
ATOM 1906 C CA C SER D 1 38 ? 28.020 11.288 6.286 0.33 18.10 38 SER D CA 1
ATOM 1907 C C . SER D 1 38 ? 28.214 10.376 5.066 1.00 18.59 38 SER D C 1
ATOM 1908 O O . SER D 1 38 ? 28.487 10.862 3.955 1.00 19.28 38 SER D O 1
ATOM 1915 N N . ARG D 1 39 ? 28.070 9.062 5.269 1.00 18.80 39 ARG D N 1
ATOM 1916 C CA . ARG D 1 39 ? 28.277 8.090 4.184 1.00 20.06 39 ARG D CA 1
ATOM 1917 C C . ARG D 1 39 ? 27.067 7.991 3.263 1.00 19.71 39 ARG D C 1
ATOM 1918 O O . ARG D 1 39 ? 27.212 7.689 2.072 1.00 20.34 39 ARG D O 1
ATOM 1926 N N . ASN D 1 40 ? 25.877 8.225 3.819 1.00 18.46 40 ASN D N 1
ATOM 1927 C CA . ASN D 1 40 ? 24.632 8.140 3.050 1.00 18.78 40 ASN D CA 1
ATOM 1928 C C . ASN D 1 40 ? 23.619 9.202 3.518 1.00 18.70 40 ASN D C 1
ATOM 1929 O O . ASN D 1 40 ? 22.713 8.888 4.295 1.00 18.77 40 ASN D O 1
ATOM 1934 N N . PRO D 1 41 ? 23.776 10.469 3.064 1.00 19.30 41 PRO D N 1
ATOM 1935 C CA . PRO D 1 41 ? 22.855 11.522 3.534 1.00 20.28 41 PRO D CA 1
ATOM 1936 C C . PRO D 1 41 ? 21.371 11.192 3.388 1.00 21.54 41 PRO D C 1
ATOM 1937 O O . PRO D 1 41 ? 20.578 11.564 4.260 1.00 22.18 41 PRO D O 1
ATOM 1941 N N . SER D 1 42 ? 21.004 10.485 2.318 1.00 20.34 42 SER D N 1
ATOM 1942 C CA . SER D 1 42 ? 19.592 10.186 2.050 1.00 20.14 42 SER D CA 1
ATOM 1943 C C . SER D 1 42 ? 18.922 9.360 3.147 1.00 19.41 42 SER D C 1
ATOM 1944 O O . SER D 1 42 ? 17.700 9.343 3.236 1.00 19.79 42 SER D O 1
ATOM 1947 N N . ILE D 1 43 ? 19.714 8.681 3.982 1.00 19.52 43 ILE D N 1
ATOM 1948 C CA . ILE D 1 43 ? 19.156 7.816 5.032 1.00 19.41 43 ILE D CA 1
ATOM 1949 C C . ILE D 1 43 ? 18.819 8.538 6.354 1.00 19.68 43 ILE D C 1
ATOM 1950 O O . ILE D 1 43 ? 18.231 7.938 7.259 1.00 19.46 43 ILE D O 1
ATOM 1955 N N . LYS D 1 44 ? 19.173 9.818 6.459 1.00 19.92 44 LYS D N 1
ATOM 1956 C CA . LYS D 1 44 ? 19.064 10.557 7.730 1.00 20.73 44 LYS D CA 1
ATOM 1957 C C . LYS D 1 44 ? 17.701 10.465 8.479 1.00 21.46 44 LYS D C 1
ATOM 1958 O O . LYS D 1 44 ? 17.679 10.220 9.694 1.00 21.16 44 LYS D O 1
ATOM 1961 N N . ASP D 1 45 ? 16.585 10.636 7.762 1.00 21.98 45 ASP D N 1
ATOM 1962 C CA . ASP D 1 45 ? 15.249 10.570 8.385 1.00 23.37 45 ASP D CA 1
ATOM 1963 C C . ASP D 1 45 ? 14.888 9.170 8.885 1.00 22.40 45 ASP D C 1
ATOM 1964 O O . ASP D 1 45 ? 14.058 9.030 9.772 1.00 22.75 45 ASP D O 1
ATOM 1969 N N . THR D 1 46 ? 15.503 8.142 8.298 1.00 21.35 46 THR D N 1
ATOM 1970 C CA . THR D 1 46 ? 15.329 6.756 8.747 1.00 21.39 46 THR D CA 1
ATOM 1971 C C . THR D 1 46 ? 16.116 6.428 10.023 1.00 21.12 46 THR D C 1
ATOM 1972 O O . THR D 1 46 ? 15.579 5.801 10.940 1.00 20.97 46 THR D O 1
ATOM 1976 N N . VAL D 1 47 ? 17.373 6.870 10.098 1.00 19.96 47 VAL D N 1
ATOM 1977 C CA . VAL D 1 47 ? 18.227 6.486 11.223 1.00 19.92 47 VAL D CA 1
ATOM 1978 C C . VAL D 1 47 ? 18.151 7.420 12.435 1.00 20.61 47 VAL D C 1
ATOM 1979 O O . VAL D 1 47 ? 18.495 7.012 13.545 1.00 20.54 47 VAL D O 1
ATOM 1983 N N . PHE D 1 48 ? 17.717 8.661 12.226 1.00 20.98 48 PHE D N 1
ATOM 1984 C CA . PHE D 1 48 ? 17.583 9.605 13.338 1.00 22.06 48 PHE D CA 1
ATOM 1985 C C . PHE D 1 48 ? 16.680 9.062 14.460 1.00 21.60 48 PHE D C 1
ATOM 1986 O O . PHE D 1 48 ? 17.090 9.085 15.624 1.00 21.31 48 PHE D O 1
ATOM 1994 N N . PRO D 1 49 ? 15.472 8.548 14.116 1.00 22.01 49 PRO D N 1
ATOM 1995 C CA . PRO D 1 49 ? 14.628 7.948 15.154 1.00 22.52 49 PRO D CA 1
ATOM 1996 C C . PRO D 1 49 ? 15.274 6.766 15.857 1.00 21.44 49 PRO D C 1
ATOM 1997 O O . PRO D 1 49 ? 15.004 6.552 17.038 1.00 21.29 49 PRO D O 1
ATOM 2001 N N . MET D 1 50 ? 16.117 6.015 15.144 1.00 20.04 50 MET D N 1
ATOM 2002 C CA . MET D 1 50 ? 16.841 4.897 15.744 1.00 19.72 50 MET D CA 1
ATOM 2003 C C . MET D 1 50 ? 17.858 5.373 16.764 1.00 18.93 50 MET D C 1
ATOM 2004 O O . MET D 1 50 ? 18.045 4.731 17.796 1.00 19.22 50 MET D O 1
ATOM 2009 N N . ALA D 1 51 ? 18.539 6.479 16.452 1.00 18.17 51 ALA D N 1
ATOM 2010 C CA . ALA D 1 51 ? 19.518 7.065 17.367 1.00 17.70 51 ALA D CA 1
ATOM 2011 C C . ALA D 1 51 ? 18.835 7.587 18.635 1.00 18.45 51 ALA D C 1
ATOM 2012 O O . ALA D 1 51 ? 19.358 7.424 19.747 1.00 18.15 51 ALA D O 1
ATOM 2014 N N . ILE D 1 52 ? 17.669 8.211 18.474 1.00 18.78 52 ILE D N 1
ATOM 2015 C CA . ILE D 1 52 ? 16.919 8.695 19.634 1.00 19.60 52 ILE D CA 1
ATOM 2016 C C . ILE D 1 52 ? 16.476 7.540 20.536 1.00 19.54 52 ILE D C 1
ATOM 2017 O O . ILE D 1 52 ? 16.637 7.615 21.758 1.00 19.85 52 ILE D O 1
ATOM 2022 N N . LEU D 1 53 ? 15.947 6.472 19.932 1.00 19.23 53 LEU D N 1
ATOM 2023 C CA . LEU D 1 53 ? 15.605 5.252 20.678 1.00 19.98 53 LEU D CA 1
ATOM 2024 C C . LEU D 1 53 ? 16.829 4.695 21.410 1.00 19.33 53 LEU D C 1
ATOM 2025 O O . LEU D 1 53 ? 16.765 4.394 22.617 1.00 19.12 53 LEU D O 1
ATOM 2030 N N . GLY D 1 54 ? 17.930 4.550 20.664 1.00 18.43 54 GLY D N 1
ATOM 2031 C CA . GLY D 1 54 ? 19.181 4.015 21.195 1.00 18.93 54 GLY D CA 1
ATOM 2032 C C . GLY D 1 54 ? 19.732 4.816 22.357 1.00 18.94 54 GLY D C 1
ATOM 2033 O O . GLY D 1 54 ? 20.094 4.241 23.391 1.00 18.61 54 GLY D O 1
ATOM 2034 N N . PHE D 1 55 ? 19.787 6.141 22.207 1.00 19.15 55 PHE D N 1
ATOM 2035 C CA . PHE D 1 55 ? 20.357 6.971 23.268 1.00 20.24 55 PHE D CA 1
ATOM 2036 C C . PHE D 1 55 ? 19.461 6.927 24.522 1.00 20.22 55 PHE D C 1
ATOM 2037 O O . PHE D 1 55 ? 19.966 6.876 25.641 1.00 20.04 55 PHE D O 1
ATOM 2045 N N . ALA D 1 56 ? 18.144 6.923 24.323 1.00 21.07 56 ALA D N 1
ATOM 2046 C CA . ALA D 1 56 ? 17.197 6.917 25.446 1.00 22.17 56 ALA D CA 1
ATOM 2047 C C . ALA D 1 56 ? 17.327 5.634 26.276 1.00 21.90 56 ALA D C 1
ATOM 2048 O O . ALA D 1 56 ? 17.340 5.675 27.510 1.00 22.37 56 ALA D O 1
ATOM 2050 N N . LEU D 1 57 ? 17.417 4.499 25.593 1.00 21.66 57 LEU D N 1
ATOM 2051 C CA . LEU D 1 57 ? 17.606 3.209 26.269 1.00 22.01 57 LEU D CA 1
ATOM 2052 C C . LEU D 1 57 ? 18.956 3.125 26.986 1.00 21.54 57 LEU D C 1
ATOM 2053 O O . LEU D 1 57 ? 19.040 2.600 28.105 1.00 22.17 57 LEU D O 1
ATOM 2058 N N . SER D 1 58 ? 20.006 3.647 26.353 1.00 20.74 58 SER D N 1
ATOM 2059 C CA . SER D 1 58 ? 21.327 3.690 26.991 1.00 21.07 58 SER D CA 1
ATOM 2060 C C . SER D 1 58 ? 21.310 4.599 28.225 1.00 21.09 58 SER D C 1
ATOM 2061 O O . SER D 1 58 ? 21.829 4.224 29.290 1.00 20.92 58 SER D O 1
ATOM 2064 N N . GLU D 1 59 ? 20.715 5.785 28.077 1.00 20.60 59 GLU D N 1
ATOM 2065 C CA . GLU D 1 59 ? 20.663 6.760 29.179 1.00 21.89 59 GLU D CA 1
ATOM 2066 C C . GLU D 1 59 ? 19.924 6.200 30.390 1.00 21.28 59 GLU D C 1
ATOM 2067 O O . GLU D 1 59 ? 20.343 6.420 31.529 1.00 21.48 59 GLU D O 1
ATOM 2073 N N . ALA D 1 60 ? 18.836 5.478 30.137 1.00 20.77 60 ALA D N 1
ATOM 2074 C CA . ALA D 1 60 ? 18.012 4.930 31.215 1.00 21.18 60 ALA D CA 1
ATOM 2075 C C . ALA D 1 60 ? 18.802 4.022 32.174 1.00 21.30 60 ALA D C 1
ATOM 2076 O O . ALA D 1 60 ? 18.479 3.952 33.364 1.00 22.12 60 ALA D O 1
ATOM 2078 N N . THR D 1 61 ? 19.815 3.309 31.664 1.00 20.55 61 THR D N 1
ATOM 2079 C CA . THR D 1 61 ? 20.652 2.471 32.536 1.00 20.86 61 THR D CA 1
ATOM 2080 C C . THR D 1 61 ? 21.352 3.347 33.587 1.00 21.03 61 THR D C 1
ATOM 2081 O O . THR D 1 61 ? 21.390 3.001 34.769 1.00 21.76 61 THR D O 1
ATOM 2085 N N . GLY D 1 62 ? 21.882 4.488 33.151 1.00 20.49 62 GLY D N 1
ATOM 2086 C CA . GLY D 1 62 ? 22.457 5.471 34.064 1.00 21.31 62 GLY D CA 1
ATOM 2087 C C . GLY D 1 62 ? 21.436 6.110 35.002 1.00 21.71 62 GLY D C 1
ATOM 2088 O O . GLY D 1 62 ? 21.750 6.412 36.161 1.00 21.75 62 GLY D O 1
ATOM 2089 N N . LEU D 1 63 ? 20.213 6.318 34.514 1.00 21.61 63 LEU D N 1
ATOM 2090 C CA . LEU D 1 63 ? 19.155 6.893 35.359 1.00 22.76 63 LEU D CA 1
ATOM 2091 C C . LEU D 1 63 ? 18.725 5.958 36.484 1.00 23.64 63 LEU D C 1
ATOM 2092 O O . LEU D 1 63 ? 18.354 6.430 37.567 1.00 24.72 63 LEU D O 1
ATOM 2097 N N . PHE D 1 64 ? 18.773 4.642 36.237 1.00 23.38 64 PHE D N 1
ATOM 2098 C CA . PHE D 1 64 ? 18.550 3.658 37.310 1.00 24.66 64 PHE D CA 1
ATOM 2099 C C . PHE D 1 64 ? 19.644 3.711 38.386 1.00 23.95 64 PHE D C 1
ATOM 2100 O O . PHE D 1 64 ? 19.361 3.554 39.572 1.00 24.00 64 PHE D O 1
ATOM 2108 N N . CYS D 1 65 ? 20.885 3.927 37.961 1.00 22.70 65 CYS D N 1
ATOM 2109 C CA . CYS D 1 65 ? 21.992 4.176 38.894 1.00 23.12 65 CYS D CA 1
ATOM 2110 C C . CYS D 1 65 ? 21.692 5.408 39.759 1.00 23.53 65 CYS D C 1
ATOM 2111 O O . CYS D 1 65 ? 21.822 5.378 40.990 1.00 23.70 65 CYS D O 1
ATOM 2114 N N . LEU D 1 66 ? 21.293 6.489 39.097 1.00 23.73 66 LEU D N 1
ATOM 2115 C CA . LEU D 1 66 ? 20.978 7.740 39.772 1.00 25.11 66 LEU D CA 1
ATOM 2116 C C . LEU D 1 66 ? 19.779 7.569 40.716 1.00 25.68 66 LEU D C 1
ATOM 2117 O O . LEU D 1 66 ? 19.760 8.134 41.808 1.00 26.24 66 LEU D O 1
ATOM 2122 N N . MET D 1 67 ? 18.791 6.777 40.291 1.00 25.90 67 MET D N 1
ATOM 2123 C CA . MET D 1 67 ? 17.641 6.450 41.133 1.00 27.65 67 MET D CA 1
ATOM 2124 C C . MET D 1 67 ? 18.090 5.835 42.467 1.00 26.62 67 MET D C 1
ATOM 2125 O O . MET D 1 67 ? 17.640 6.247 43.527 1.00 27.68 67 MET D O 1
ATOM 2130 N N . VAL D 1 68 ? 18.985 4.853 42.404 1.00 24.88 68 VAL D N 1
ATOM 2131 C CA . VAL D 1 68 ? 19.507 4.222 43.615 1.00 24.52 68 VAL D CA 1
ATOM 2132 C C . VAL D 1 68 ? 20.301 5.220 44.462 1.00 24.49 68 VAL D C 1
ATOM 2133 O O . VAL D 1 68 ? 20.175 5.228 45.691 1.00 24.55 68 VAL D O 1
ATOM 2137 N N . SER D 1 69 ? 21.100 6.058 43.795 1.00 24.21 69 SER D N 1
ATOM 2138 C CA . SER D 1 69 ? 21.815 7.159 44.452 1.00 25.41 69 SER D CA 1
ATOM 2139 C C . SER D 1 69 ? 20.887 8.062 45.286 1.00 26.98 69 SER D C 1
ATOM 2140 O O . SER D 1 69 ? 21.169 8.329 46.456 1.00 27.49 69 SER D O 1
ATOM 2143 N N . PHE D 1 70 ? 19.787 8.516 44.685 1.00 28.00 70 PHE D N 1
ATOM 2144 C CA . PHE D 1 70 ? 18.820 9.378 45.381 1.00 30.68 70 PHE D CA 1
ATOM 2145 C C . PHE D 1 70 ? 18.082 8.650 46.515 1.00 31.04 70 PHE D C 1
ATOM 2146 O O . PHE D 1 70 ? 17.827 9.237 47.564 1.00 32.48 70 PHE D O 1
ATOM 2154 N N . LEU D 1 71 ? 17.733 7.382 46.301 1.00 30.04 71 LEU D N 1
ATOM 2155 C CA . LEU D 1 71 ? 17.135 6.562 47.358 1.00 30.78 71 LEU D CA 1
ATOM 2156 C C . LEU D 1 71 ? 18.052 6.473 48.575 1.00 30.82 71 LEU D C 1
ATOM 2157 O O . LEU D 1 71 ? 17.586 6.507 49.721 1.00 31.18 71 LEU D O 1
ATOM 2162 N N . LEU D 1 72 ? 19.353 6.368 48.314 1.00 29.25 72 LEU D N 1
ATOM 2163 C CA . LEU D 1 72 ? 20.352 6.311 49.371 1.00 29.49 72 LEU D CA 1
ATOM 2164 C C . LEU D 1 72 ? 20.564 7.680 50.016 1.00 31.11 72 LEU D C 1
ATOM 2165 O O . LEU D 1 72 ? 20.666 7.782 51.244 1.00 32.36 72 LEU D O 1
ATOM 2170 N N . LEU D 1 73 ? 20.622 8.724 49.190 1.00 31.65 73 LEU D N 1
ATOM 2171 C CA . LEU D 1 73 ? 20.780 10.098 49.671 1.00 34.16 73 LEU D CA 1
ATOM 2172 C C . LEU D 1 73 ? 19.613 10.574 50.534 1.00 36.62 73 LEU D C 1
ATOM 2173 O O . LEU D 1 73 ? 19.822 11.130 51.618 1.00 37.84 73 LEU D O 1
ATOM 2178 N N . PHE D 1 74 ? 18.394 10.359 50.040 1.00 37.45 74 PHE D N 1
ATOM 2179 C CA . PHE D 1 74 ? 17.211 11.027 50.576 1.00 41.07 74 PHE D CA 1
ATOM 2180 C C . PHE D 1 74 ? 16.197 10.101 51.244 1.00 42.17 74 PHE D C 1
ATOM 2181 O O . PHE D 1 74 ? 15.271 10.574 51.912 1.00 45.30 74 PHE D O 1
ATOM 2189 N N . GLY D 1 75 ? 16.365 8.795 51.062 1.00 40.27 75 GLY D N 1
ATOM 2190 C CA . GLY D 1 75 ? 15.497 7.810 51.700 1.00 41.90 75 GLY D CA 1
ATOM 2191 C C . GLY D 1 75 ? 15.649 7.828 53.213 1.00 44.01 75 GLY D C 1
ATOM 2192 O O . GLY D 1 75 ? 16.717 8.176 53.732 1.00 44.19 75 GLY D O 1
ATOM 2201 N N . GLN E 1 2 ? 23.702 -1.864 63.168 1.00 46.99 2 GLN E N 1
ATOM 2202 C CA . GLN E 1 2 ? 24.423 -0.761 62.462 1.00 44.21 2 GLN E CA 1
ATOM 2203 C C . GLN E 1 2 ? 25.302 -1.306 61.336 1.00 41.83 2 GLN E C 1
ATOM 2204 O O . GLN E 1 2 ? 25.295 -0.778 60.220 1.00 40.38 2 GLN E O 1
ATOM 2206 N N . LEU E 1 3 ? 26.044 -2.372 61.633 1.00 40.47 3 LEU E N 1
ATOM 2207 C CA . LEU E 1 3 ? 26.959 -2.989 60.670 1.00 38.47 3 LEU E CA 1
ATOM 2208 C C . LEU E 1 3 ? 26.239 -3.642 59.481 1.00 36.53 3 LEU E C 1
ATOM 2209 O O . LEU E 1 3 ? 26.618 -3.436 58.326 1.00 34.73 3 LEU E O 1
ATOM 2214 N N . VAL E 1 4 ? 25.209 -4.432 59.774 1.00 36.66 4 VAL E N 1
ATOM 2215 C CA . VAL E 1 4 ? 24.458 -5.156 58.743 1.00 35.96 4 VAL E CA 1
ATOM 2216 C C . VAL E 1 4 ? 23.654 -4.200 57.850 1.00 34.78 4 VAL E C 1
ATOM 2217 O O . VAL E 1 4 ? 23.694 -4.322 56.626 1.00 33.13 4 VAL E O 1
ATOM 2221 N N . LEU E 1 5 ? 22.942 -3.245 58.455 1.00 35.13 5 LEU E N 1
ATOM 2222 C CA . LEU E 1 5 ? 22.213 -2.232 57.671 1.00 35.11 5 LEU E CA 1
ATOM 2223 C C . LEU E 1 5 ? 23.159 -1.392 56.818 1.00 32.73 5 LEU E C 1
ATOM 2224 O O . LEU E 1 5 ? 22.892 -1.157 55.633 1.00 31.78 5 LEU E O 1
ATOM 2229 N N . ALA E 1 6 ? 24.279 -0.970 57.404 1.00 32.25 6 ALA E N 1
ATOM 2230 C CA . ALA E 1 6 ? 25.315 -0.256 56.647 1.00 31.06 6 ALA E CA 1
ATOM 2231 C C . ALA E 1 6 ? 25.789 -1.060 55.434 1.00 29.66 6 ALA E C 1
ATOM 2232 O O . ALA E 1 6 ? 25.927 -0.524 54.323 1.00 28.90 6 ALA E O 1
ATOM 2234 N N . ALA E 1 7 ? 26.006 -2.354 55.635 1.00 30.04 7 ALA E N 1
ATOM 2235 C CA . ALA E 1 7 ? 26.494 -3.219 54.560 1.00 29.40 7 ALA E CA 1
ATOM 2236 C C . ALA E 1 7 ? 25.472 -3.387 53.433 1.00 29.17 7 ALA E C 1
ATOM 2237 O O . ALA E 1 7 ? 25.847 -3.506 52.264 1.00 27.77 7 ALA E O 1
ATOM 2239 N N . LYS E 1 8 ? 24.187 -3.404 53.782 1.00 30.54 8 LYS E N 1
ATOM 2240 C CA . LYS E 1 8 ? 23.133 -3.505 52.768 1.00 31.16 8 LYS E CA 1
ATOM 2241 C C . LYS E 1 8 ? 23.167 -2.281 51.864 1.00 29.77 8 LYS E C 1
ATOM 2242 O O . LYS E 1 8 ? 23.021 -2.402 50.644 1.00 28.79 8 LYS E O 1
ATOM 2248 N N . TYR E 1 9 ? 23.382 -1.111 52.468 1.00 29.53 9 TYR E N 1
ATOM 2249 C CA . TYR E 1 9 ? 23.377 0.146 51.726 1.00 29.09 9 TYR E CA 1
ATOM 2250 C C . TYR E 1 9 ? 24.618 0.316 50.836 1.00 26.92 9 TYR E C 1
ATOM 2251 O O . TYR E 1 9 ? 24.483 0.674 49.666 1.00 25.87 9 TYR E O 1
ATOM 2260 N N . ILE E 1 10 ? 25.805 0.019 51.367 1.00 26.46 10 ILE E N 1
ATOM 2261 C CA . ILE E 1 10 ? 27.026 0.026 50.550 1.00 25.82 10 ILE E CA 1
ATOM 2262 C C . ILE E 1 10 ? 26.936 -1.021 49.426 1.00 24.54 10 ILE E C 1
ATOM 2263 O O . ILE E 1 10 ? 27.227 -0.719 48.267 1.00 23.60 10 ILE E O 1
ATOM 2268 N N . GLY E 1 11 ? 26.500 -2.233 49.769 1.00 24.38 11 GLY E N 1
ATOM 2269 C CA . GLY E 1 11 ? 26.281 -3.287 48.770 1.00 23.89 11 GLY E CA 1
ATOM 2270 C C . GLY E 1 11 ? 25.337 -2.882 47.646 1.00 23.18 11 GLY E C 1
ATOM 2271 O O . GLY E 1 11 ? 25.586 -3.180 46.475 1.00 21.71 11 GLY E O 1
ATOM 2272 N N . ALA E 1 12 ? 24.240 -2.213 48.002 1.00 23.90 12 ALA E N 1
ATOM 2273 C CA . ALA E 1 12 ? 23.261 -1.749 47.008 1.00 23.84 12 ALA E CA 1
ATOM 2274 C C . ALA E 1 12 ? 23.879 -0.738 46.033 1.00 22.76 12 ALA E C 1
ATOM 2275 O O . ALA E 1 12 ? 23.631 -0.796 44.818 1.00 22.30 12 ALA E O 1
ATOM 2277 N N . GLY E 1 13 ? 24.704 0.168 46.557 1.00 22.66 13 GLY E N 1
ATOM 2278 C CA . GLY E 1 13 ? 25.406 1.141 45.708 1.00 22.39 13 GLY E CA 1
ATOM 2279 C C . GLY E 1 13 ? 26.356 0.448 44.747 1.00 21.53 13 GLY E C 1
ATOM 2280 O O . GLY E 1 13 ? 26.374 0.755 43.547 1.00 21.21 13 GLY E O 1
ATOM 2281 N N . ILE E 1 14 ? 27.127 -0.508 45.273 1.00 21.23 14 ILE E N 1
ATOM 2282 C CA . ILE E 1 14 ? 28.104 -1.261 44.478 1.00 21.21 14 ILE E CA 1
ATOM 2283 C C . ILE E 1 14 ? 27.423 -2.070 43.371 1.00 20.69 14 ILE E C 1
ATOM 2284 O O . ILE E 1 14 ? 27.976 -2.213 42.272 1.00 20.52 14 ILE E O 1
ATOM 2289 N N . SER E 1 15 ? 26.231 -2.586 43.680 1.00 20.96 15 SER E N 1
ATOM 2290 C CA A SER E 1 15 ? 25.434 -3.409 42.763 0.33 21.06 15 SER E CA 1
ATOM 2291 C CA B SER E 1 15 ? 25.519 -3.432 42.727 0.33 21.19 15 SER E CA 1
ATOM 2292 C CA C SER E 1 15 ? 25.473 -3.421 42.751 0.33 21.13 15 SER E CA 1
ATOM 2293 C C . SER E 1 15 ? 24.988 -2.673 41.501 1.00 20.34 15 SER E C 1
ATOM 2294 O O . SER E 1 15 ? 24.566 -3.288 40.534 1.00 20.60 15 SER E O 1
ATOM 2301 N N . THR E 1 16 ? 25.046 -1.343 41.515 1.00 20.22 16 THR E N 1
ATOM 2302 C CA . THR E 1 16 ? 24.658 -0.593 40.309 1.00 20.18 16 THR E CA 1
ATOM 2303 C C . THR E 1 16 ? 25.789 -0.410 39.283 1.00 19.56 16 THR E C 1
ATOM 2304 O O . THR E 1 16 ? 25.520 -0.027 38.137 1.00 18.72 16 THR E O 1
ATOM 2308 N N . ILE E 1 17 ? 27.037 -0.643 39.703 1.00 19.67 17 ILE E N 1
ATOM 2309 C CA . ILE E 1 17 ? 28.207 -0.423 38.843 1.00 19.94 17 ILE E CA 1
ATOM 2310 C C . ILE E 1 17 ? 28.004 -1.196 37.538 1.00 19.73 17 ILE E C 1
ATOM 2311 O O . ILE E 1 17 ? 28.187 -0.648 36.444 1.00 19.46 17 ILE E O 1
ATOM 2316 N N . GLY E 1 18 ? 27.576 -2.451 37.669 1.00 19.94 18 GLY E N 1
ATOM 2317 C CA . GLY E 1 18 ? 27.438 -3.368 36.527 1.00 19.88 18 GLY E CA 1
ATOM 2318 C C . GLY E 1 18 ? 26.532 -2.859 35.420 1.00 18.97 18 GLY E C 1
ATOM 2319 O O . GLY E 1 18 ? 26.680 -3.272 34.253 1.00 19.16 18 GLY E O 1
ATOM 2320 N N . LEU E 1 19 ? 25.608 -1.961 35.776 1.00 18.41 19 LEU E N 1
ATOM 2321 C CA . LEU E 1 19 ? 24.720 -1.308 34.796 1.00 18.13 19 LEU E CA 1
ATOM 2322 C C . LEU E 1 19 ? 25.457 -0.581 33.675 1.00 17.71 19 LEU E C 1
ATOM 2323 O O . LEU E 1 19 ? 24.867 -0.319 32.603 1.00 17.49 19 LEU E O 1
ATOM 2328 N N . LEU E 1 20 ? 26.726 -0.232 33.915 1.00 17.49 20 LEU E N 1
ATOM 2329 C CA . LEU E 1 20 ? 27.521 0.438 32.890 1.00 17.56 20 LEU E CA 1
ATOM 2330 C C . LEU E 1 20 ? 27.677 -0.463 31.651 1.00 17.63 20 LEU E C 1
ATOM 2331 O O . LEU E 1 20 ? 27.809 0.039 30.533 1.00 17.37 20 LEU E O 1
ATOM 2336 N N . GLY E 1 21 ? 27.668 -1.785 31.867 1.00 18.06 21 GLY E N 1
ATOM 2337 C CA . GLY E 1 21 ? 27.758 -2.771 30.775 1.00 18.47 21 GLY E CA 1
ATOM 2338 C C . GLY E 1 21 ? 26.590 -2.681 29.795 1.00 17.84 21 GLY E C 1
ATOM 2339 O O . GLY E 1 21 ? 26.794 -2.690 28.565 1.00 17.65 21 GLY E O 1
ATOM 2340 N N . ALA E 1 22 ? 25.371 -2.592 30.330 1.00 17.46 22 ALA E N 1
ATOM 2341 C CA . ALA E 1 22 ? 24.170 -2.395 29.486 1.00 18.02 22 ALA E CA 1
ATOM 2342 C C . ALA E 1 22 ? 24.160 -1.018 28.844 1.00 17.31 22 ALA E C 1
ATOM 2343 O O . ALA E 1 22 ? 23.755 -0.878 27.684 1.00 17.22 22 ALA E O 1
ATOM 2345 N N . GLY E 1 23 ? 24.584 0.004 29.591 1.00 17.29 23 GLY E N 1
ATOM 2346 C CA . GLY E 1 23 ? 24.746 1.357 29.013 1.00 17.71 23 GLY E CA 1
ATOM 2347 C C . GLY E 1 23 ? 25.584 1.378 27.732 1.00 17.52 23 GLY E C 1
ATOM 2348 O O . GLY E 1 23 ? 25.193 1.982 26.715 1.00 17.76 23 GLY E O 1
ATOM 2349 N N . ILE E 1 24 ? 26.733 0.713 27.776 1.00 16.89 24 ILE E N 1
ATOM 2350 C CA . ILE E 1 24 ? 27.632 0.653 26.622 1.00 17.00 24 ILE E CA 1
ATOM 2351 C C . ILE E 1 24 ? 27.101 -0.340 25.570 1.00 16.64 24 ILE E C 1
ATOM 2352 O O . ILE E 1 24 ? 27.083 -0.050 24.361 1.00 16.71 24 ILE E O 1
ATOM 2357 N N . GLY E 1 25 ? 26.691 -1.516 26.034 1.00 16.94 25 GLY E N 1
ATOM 2358 C CA . GLY E 1 25 ? 26.208 -2.577 25.145 1.00 16.48 25 GLY E CA 1
ATOM 2359 C C . GLY E 1 25 ? 24.991 -2.192 24.316 1.00 16.15 25 GLY E C 1
ATOM 2360 O O . GLY E 1 25 ? 24.964 -2.395 23.097 1.00 16.06 25 GLY E O 1
ATOM 2361 N N . ILE E 1 26 ? 23.974 -1.636 24.965 1.00 15.93 26 ILE E N 1
ATOM 2362 C CA . ILE E 1 26 ? 22.792 -1.182 24.239 1.00 16.01 26 ILE E CA 1
ATOM 2363 C C . ILE E 1 26 ? 23.223 -0.222 23.122 1.00 15.48 26 ILE E C 1
ATOM 2364 O O . ILE E 1 26 ? 22.751 -0.317 21.987 1.00 15.91 26 ILE E O 1
ATOM 2369 N N . ALA E 1 27 ? 24.118 0.698 23.443 1.00 14.95 27 ALA E N 1
ATOM 2370 C CA . ALA E 1 27 ? 24.618 1.643 22.449 1.00 15.63 27 ALA E CA 1
ATOM 2371 C C . ALA E 1 27 ? 25.336 0.973 21.276 1.00 15.51 27 ALA E C 1
ATOM 2372 O O . ALA E 1 27 ? 25.179 1.381 20.110 1.00 15.73 27 ALA E O 1
ATOM 2374 N N . ILE E 1 28 ? 26.161 -0.026 21.594 1.00 15.20 28 ILE E N 1
ATOM 2375 C CA . ILE E 1 28 ? 26.904 -0.779 20.575 1.00 15.40 28 ILE E CA 1
ATOM 2376 C C . ILE E 1 28 ? 25.942 -1.414 19.565 1.00 15.33 28 ILE E C 1
ATOM 2377 O O . ILE E 1 28 ? 26.180 -1.373 18.348 1.00 15.55 28 ILE E O 1
ATOM 2382 N N . VAL E 1 29 ? 24.849 -1.983 20.073 1.00 14.98 29 VAL E N 1
ATOM 2383 C CA . VAL E 1 29 ? 23.860 -2.640 19.216 1.00 15.60 29 VAL E CA 1
ATOM 2384 C C . VAL E 1 29 ? 23.212 -1.609 18.282 1.00 15.65 29 VAL E C 1
ATOM 2385 O O . VAL E 1 29 ? 23.158 -1.810 17.058 1.00 15.68 29 VAL E O 1
ATOM 2389 N N . PHE E 1 30 ? 22.695 -0.523 18.865 1.00 15.64 30 PHE E N 1
ATOM 2390 C CA . PHE E 1 30 ? 22.075 0.528 18.059 1.00 16.55 30 PHE E CA 1
ATOM 2391 C C . PHE E 1 30 ? 23.019 1.202 17.068 1.00 16.54 30 PHE E C 1
ATOM 2392 O O . PHE E 1 30 ? 22.563 1.599 15.981 1.00 16.49 30 PHE E O 1
ATOM 2400 N N . ALA E 1 31 ? 24.306 1.324 17.430 1.00 16.30 31 ALA E N 1
ATOM 2401 C CA . ALA E 1 31 ? 25.344 1.825 16.503 1.00 16.79 31 ALA E CA 1
ATOM 2402 C C . ALA E 1 31 ? 25.458 0.940 15.257 1.00 16.80 31 ALA E C 1
ATOM 2403 O O . ALA E 1 31 ? 25.530 1.438 14.124 1.00 16.37 31 ALA E O 1
ATOM 2405 N N . ALA E 1 32 ? 25.486 -0.374 15.483 1.00 16.03 32 ALA E N 1
ATOM 2406 C CA . ALA E 1 32 ? 25.541 -1.340 14.394 1.00 16.17 32 ALA E CA 1
ATOM 2407 C C . ALA E 1 32 ? 24.276 -1.260 13.533 1.00 16.10 32 ALA E C 1
ATOM 2408 O O . ALA E 1 32 ? 24.361 -1.306 12.298 1.00 15.55 32 ALA E O 1
ATOM 2410 N N . LEU E 1 33 ? 23.108 -1.156 14.186 1.00 15.45 33 LEU E N 1
ATOM 2411 C CA . LEU E 1 33 ? 21.842 -0.948 13.470 1.00 16.26 33 LEU E CA 1
ATOM 2412 C C . LEU E 1 33 ? 21.919 0.272 12.541 1.00 16.28 33 LEU E C 1
ATOM 2413 O O . LEU E 1 33 ? 21.563 0.188 11.355 1.00 16.10 33 LEU E O 1
ATOM 2418 N N . ILE E 1 34 ? 22.388 1.401 13.081 1.00 16.26 34 ILE E N 1
ATOM 2419 C CA . ILE E 1 34 ? 22.504 2.625 12.294 1.00 16.67 34 ILE E CA 1
ATOM 2420 C C . ILE E 1 34 ? 23.504 2.474 11.130 1.00 16.81 34 ILE E C 1
ATOM 2421 O O . ILE E 1 34 ? 23.214 2.856 9.979 1.00 16.83 34 ILE E O 1
ATOM 2426 N N . ASN E 1 35 ? 24.677 1.932 11.429 1.00 16.70 35 ASN E N 1
ATOM 2427 C CA A ASN E 1 35 ? 25.683 1.750 10.386 0.50 17.28 35 ASN E CA 1
ATOM 2428 C CA B ASN E 1 35 ? 25.723 1.679 10.426 0.50 17.78 35 ASN E CA 1
ATOM 2429 C C . ASN E 1 35 ? 25.245 0.729 9.330 1.00 17.01 35 ASN E C 1
ATOM 2430 O O . ASN E 1 35 ? 25.487 0.929 8.137 1.00 17.53 35 ASN E O 1
ATOM 2439 N N . GLY E 1 36 ? 24.573 -0.332 9.754 1.00 16.02 36 GLY E N 1
ATOM 2440 C CA . GLY E 1 36 ? 24.083 -1.348 8.818 1.00 15.94 36 GLY E CA 1
ATOM 2441 C C . GLY E 1 36 ? 23.002 -0.833 7.883 1.00 16.17 36 GLY E C 1
ATOM 2442 O O . GLY E 1 36 ? 23.033 -1.097 6.678 1.00 16.43 36 GLY E O 1
ATOM 2443 N N . VAL E 1 37 ? 22.045 -0.091 8.440 1.00 15.72 37 VAL E N 1
ATOM 2444 C CA . VAL E 1 37 ? 20.991 0.547 7.641 1.00 16.46 37 VAL E CA 1
ATOM 2445 C C . VAL E 1 37 ? 21.565 1.610 6.688 1.00 16.68 37 VAL E C 1
ATOM 2446 O O . VAL E 1 37 ? 21.170 1.660 5.527 1.00 16.84 37 VAL E O 1
ATOM 2450 N N . SER E 1 38 ? 22.490 2.454 7.154 1.00 16.84 38 SER E N 1
ATOM 2451 C CA A SER E 1 38 ? 23.083 3.464 6.273 0.33 18.19 38 SER E CA 1
ATOM 2452 C CA B SER E 1 38 ? 23.100 3.460 6.279 0.33 18.15 38 SER E CA 1
ATOM 2453 C CA C SER E 1 38 ? 23.096 3.463 6.285 0.33 18.05 38 SER E CA 1
ATOM 2454 C C . SER E 1 38 ? 23.792 2.837 5.067 1.00 18.34 38 SER E C 1
ATOM 2455 O O . SER E 1 38 ? 23.682 3.348 3.941 1.00 18.72 38 SER E O 1
ATOM 2462 N N . ARG E 1 39 ? 24.520 1.737 5.297 1.00 18.17 39 ARG E N 1
ATOM 2463 C CA . ARG E 1 39 ? 25.255 1.057 4.218 1.00 19.98 39 ARG E CA 1
ATOM 2464 C C . ARG E 1 39 ? 24.358 0.248 3.283 1.00 19.00 39 ARG E C 1
ATOM 2465 O O . ARG E 1 39 ? 24.691 0.055 2.110 1.00 19.00 39 ARG E O 1
ATOM 2473 N N . ASN E 1 40 ? 23.241 -0.255 3.814 1.00 17.95 40 ASN E N 1
ATOM 2474 C CA . ASN E 1 40 ? 22.312 -1.083 3.033 1.00 18.26 40 ASN E CA 1
ATOM 2475 C C . ASN E 1 40 ? 20.876 -0.827 3.502 1.00 18.35 40 ASN E C 1
ATOM 2476 O O . ASN E 1 40 ? 20.344 -1.579 4.304 1.00 18.90 40 ASN E O 1
ATOM 2481 N N . PRO E 1 41 ? 20.251 0.264 3.020 1.00 19.09 41 PRO E N 1
ATOM 2482 C CA . PRO E 1 41 ? 18.904 0.613 3.488 1.00 20.10 41 PRO E CA 1
ATOM 2483 C C . PRO E 1 41 ? 17.876 -0.518 3.350 1.00 21.27 41 PRO E C 1
ATOM 2484 O O . PRO E 1 41 ? 17.026 -0.665 4.227 1.00 21.44 41 PRO E O 1
ATOM 2488 N N . SER E 1 42 ? 17.992 -1.337 2.301 1.00 20.67 42 SER E N 1
ATOM 2489 C CA . SER E 1 42 ? 17.055 -2.448 2.081 1.00 20.19 42 SER E CA 1
ATOM 2490 C C . SER E 1 42 ? 17.073 -3.527 3.187 1.00 19.27 42 SER E C 1
ATOM 2491 O O . SER E 1 42 ? 16.157 -4.351 3.263 1.00 19.72 42 SER E O 1
ATOM 2494 N N . ILE E 1 43 ? 18.096 -3.520 4.039 1.00 19.17 43 ILE E N 1
ATOM 2495 C CA . ILE E 1 43 ? 18.205 -4.539 5.092 1.00 18.95 43 ILE E CA 1
ATOM 2496 C C . ILE E 1 43 ? 17.493 -4.159 6.403 1.00 18.79 43 ILE E C 1
ATOM 2497 O O . ILE E 1 43 ? 17.410 -4.973 7.330 1.00 18.91 43 ILE E O 1
ATOM 2502 N N . LYS E 1 44 ? 16.966 -2.940 6.464 1.00 19.06 44 LYS E N 1
ATOM 2503 C CA . LYS E 1 44 ? 16.342 -2.410 7.689 1.00 20.00 44 LYS E CA 1
ATOM 2504 C C . LYS E 1 44 ? 15.381 -3.400 8.389 1.00 20.36 44 LYS E C 1
ATOM 2505 O O . LYS E 1 44 ? 15.536 -3.680 9.585 1.00 19.63 44 LYS E O 1
ATOM 2511 N N . ASP E 1 45 ? 14.404 -3.928 7.644 1.00 20.84 45 ASP E N 1
ATOM 2512 C CA . ASP E 1 45 ? 13.384 -4.812 8.232 1.00 22.14 45 ASP E CA 1
ATOM 2513 C C . ASP E 1 45 ? 13.964 -6.135 8.750 1.00 21.30 45 ASP E C 1
ATOM 2514 O O . ASP E 1 45 ? 13.358 -6.793 9.602 1.00 22.19 45 ASP E O 1
ATOM 2519 N N . THR E 1 46 ? 15.126 -6.522 8.228 1.00 20.23 46 THR E N 1
ATOM 2520 C CA . THR E 1 46 ? 15.821 -7.721 8.679 1.00 20.11 46 THR E CA 1
ATOM 2521 C C . THR E 1 46 ? 16.613 -7.452 9.968 1.00 19.92 46 THR E C 1
ATOM 2522 O O . THR E 1 46 ? 16.565 -8.247 10.909 1.00 19.45 46 THR E O 1
ATOM 2526 N N . VAL E 1 47 ? 17.360 -6.349 10.005 1.00 18.90 47 VAL E N 1
ATOM 2527 C CA . VAL E 1 47 ? 18.267 -6.135 11.133 1.00 18.96 47 VAL E CA 1
ATOM 2528 C C . VAL E 1 47 ? 17.600 -5.459 12.339 1.00 19.82 47 VAL E C 1
ATOM 2529 O O . VAL E 1 47 ? 18.095 -5.591 13.464 1.00 19.91 47 VAL E O 1
ATOM 2533 N N . PHE E 1 48 ? 16.515 -4.723 12.113 1.00 19.46 48 PHE E N 1
ATOM 2534 C CA . PHE E 1 48 ? 15.857 -4.030 13.226 1.00 20.93 48 PHE E CA 1
ATOM 2535 C C . PHE E 1 48 ? 15.386 -4.999 14.333 1.00 21.57 48 PHE E C 1
ATOM 2536 O O . PHE E 1 48 ? 15.665 -4.758 15.515 1.00 21.14 48 PHE E O 1
ATOM 2544 N N . PRO E 1 49 ? 14.685 -6.095 13.961 1.00 22.30 49 PRO E N 1
ATOM 2545 C CA . PRO E 1 49 ? 14.351 -7.076 15.010 1.00 23.34 49 PRO E CA 1
ATOM 2546 C C . PRO E 1 49 ? 15.594 -7.664 15.704 1.00 22.34 49 PRO E C 1
ATOM 2547 O O . PRO E 1 49 ? 15.530 -7.986 16.895 1.00 22.26 49 PRO E O 1
ATOM 2551 N N . MET E 1 50 ? 16.705 -7.811 14.976 1.00 21.62 50 MET E N 1
ATOM 2552 C CA . MET E 1 50 ? 17.959 -8.281 15.582 1.00 21.30 50 MET E CA 1
ATOM 2553 C C . MET E 1 50 ? 18.491 -7.286 16.615 1.00 20.87 50 MET E C 1
ATOM 2554 O O . MET E 1 50 ? 19.075 -7.687 17.639 1.00 20.49 50 MET E O 1
ATOM 2559 N N . ALA E 1 51 ? 18.298 -5.995 16.347 1.00 19.50 51 ALA E N 1
ATOM 2560 C CA . ALA E 1 51 ? 18.793 -4.970 17.265 1.00 20.14 51 ALA E CA 1
ATOM 2561 C C . ALA E 1 51 ? 17.927 -4.901 18.535 1.00 20.68 51 ALA E C 1
ATOM 2562 O O . ALA E 1 51 ? 18.442 -4.702 19.634 1.00 20.59 51 ALA E O 1
ATOM 2564 N N . ILE E 1 52 ? 16.622 -5.079 18.375 1.00 20.71 52 ILE E N 1
ATOM 2565 C CA . ILE E 1 52 ? 15.714 -5.180 19.523 1.00 21.59 52 ILE E CA 1
ATOM 2566 C C . ILE E 1 52 ? 16.102 -6.380 20.413 1.00 20.97 52 ILE E C 1
ATOM 2567 O O . ILE E 1 52 ? 16.187 -6.244 21.636 1.00 20.38 52 ILE E O 1
ATOM 2572 N N . LEU E 1 53 ? 16.361 -7.533 19.794 1.00 20.27 53 LEU E N 1
ATOM 2573 C CA . LEU E 1 53 ? 16.809 -8.718 20.537 1.00 21.10 53 LEU E CA 1
ATOM 2574 C C . LEU E 1 53 ? 18.140 -8.469 21.280 1.00 19.85 53 LEU E C 1
ATOM 2575 O O . LEU E 1 53 ? 18.266 -8.793 22.473 1.00 20.36 53 LEU E O 1
ATOM 2580 N N . GLY E 1 54 ? 19.126 -7.923 20.570 1.00 18.57 54 GLY E N 1
ATOM 2581 C CA . GLY E 1 54 ? 20.416 -7.558 21.169 1.00 18.63 54 GLY E CA 1
ATOM 2582 C C . GLY E 1 54 ? 20.271 -6.616 22.350 1.00 18.64 54 GLY E C 1
ATOM 2583 O O . GLY E 1 54 ? 20.881 -6.832 23.407 1.00 18.66 54 GLY E O 1
ATOM 2584 N N . PHE E 1 55 ? 19.471 -5.563 22.174 1.00 18.78 55 PHE E N 1
ATOM 2585 C CA . PHE E 1 55 ? 19.176 -4.619 23.263 1.00 20.34 55 PHE E CA 1
ATOM 2586 C C . PHE E 1 55 ? 18.593 -5.343 24.485 1.00 20.68 55 PHE E C 1
ATOM 2587 O O . PHE E 1 55 ? 19.096 -5.176 25.595 1.00 20.59 55 PHE E O 1
ATOM 2595 N N . ALA E 1 56 ? 17.560 -6.156 24.265 1.00 21.05 56 ALA E N 1
ATOM 2596 C CA . ALA E 1 56 ? 16.902 -6.889 25.357 1.00 22.09 56 ALA E CA 1
ATOM 2597 C C . ALA E 1 56 ? 17.875 -7.773 26.138 1.00 21.28 56 ALA E C 1
ATOM 2598 O O . ALA E 1 56 ? 17.854 -7.793 27.369 1.00 22.13 56 ALA E O 1
ATOM 2600 N N . LEU E 1 57 ? 18.717 -8.503 25.419 1.00 20.47 57 LEU E N 1
ATOM 2601 C CA . LEU E 1 57 ? 19.676 -9.404 26.059 1.00 21.10 57 LEU E CA 1
ATOM 2602 C C . LEU E 1 57 ? 20.750 -8.654 26.863 1.00 20.74 57 LEU E C 1
ATOM 2603 O O . LEU E 1 57 ? 21.093 -9.065 27.976 1.00 21.51 57 LEU E O 1
ATOM 2608 N N . SER E 1 58 ? 21.267 -7.558 26.304 1.00 19.39 58 SER E N 1
ATOM 2609 C CA . SER E 1 58 ? 22.225 -6.701 27.019 1.00 19.81 58 SER E CA 1
ATOM 2610 C C . SER E 1 58 ? 21.564 -6.074 28.246 1.00 20.00 58 SER E C 1
ATOM 2611 O O . SER E 1 58 ? 22.125 -6.083 29.357 1.00 19.63 58 SER E O 1
ATOM 2614 N N . GLU E 1 59 ? 20.379 -5.508 28.013 1.00 20.30 59 GLU E N 1
ATOM 2615 C CA . GLU E 1 59 ? 19.544 -4.929 29.055 1.00 22.17 59 GLU E CA 1
ATOM 2616 C C . GLU E 1 59 ? 19.330 -5.891 30.239 1.00 21.92 59 GLU E C 1
ATOM 2617 O O . GLU E 1 59 ? 19.411 -5.477 31.403 1.00 22.04 59 GLU E O 1
ATOM 2623 N N . ALA E 1 60 ? 19.064 -7.163 29.942 1.00 21.94 60 ALA E N 1
ATOM 2624 C CA . ALA E 1 60 ? 18.871 -8.171 30.993 1.00 22.45 60 ALA E CA 1
ATOM 2625 C C . ALA E 1 60 ? 20.035 -8.223 32.002 1.00 22.26 60 ALA E C 1
ATOM 2626 O O . ALA E 1 60 ? 19.799 -8.462 33.189 1.00 22.91 60 ALA E O 1
ATOM 2628 N N . THR E 1 61 ? 21.276 -7.997 31.547 1.00 20.98 61 THR E N 1
ATOM 2629 C CA . THR E 1 61 ? 22.429 -7.972 32.474 1.00 20.98 61 THR E CA 1
ATOM 2630 C C . THR E 1 61 ? 22.318 -6.815 33.492 1.00 20.72 61 THR E C 1
ATOM 2631 O O . THR E 1 61 ? 22.661 -6.975 34.666 1.00 21.05 61 THR E O 1
ATOM 2635 N N . GLY E 1 62 ? 21.822 -5.665 33.039 1.00 20.44 62 GLY E N 1
ATOM 2636 C CA . GLY E 1 62 ? 21.536 -4.535 33.927 1.00 21.25 62 GLY E CA 1
ATOM 2637 C C . GLY E 1 62 ? 20.352 -4.777 34.858 1.00 22.45 62 GLY E C 1
ATOM 2638 O O . GLY E 1 62 ? 20.356 -4.330 36.006 1.00 23.06 62 GLY E O 1
ATOM 2639 N N . LEU E 1 63 ? 19.332 -5.474 34.358 1.00 22.57 63 LEU E N 1
ATOM 2640 C CA . LEU E 1 63 ? 18.192 -5.898 35.186 1.00 24.04 63 LEU E CA 1
ATOM 2641 C C . LEU E 1 63 ? 18.645 -6.742 36.397 1.00 24.34 63 LEU E C 1
ATOM 2642 O O . LEU E 1 63 ? 18.216 -6.494 37.525 1.00 24.92 63 LEU E O 1
ATOM 2647 N N . PHE E 1 64 ? 19.512 -7.724 36.155 1.00 24.19 64 PHE E N 1
ATOM 2648 C CA . PHE E 1 64 ? 20.061 -8.562 37.221 1.00 25.69 64 PHE E CA 1
ATOM 2649 C C . PHE E 1 64 ? 20.818 -7.746 38.268 1.00 24.88 64 PHE E C 1
ATOM 2650 O O . PHE E 1 64 ? 20.652 -7.969 39.467 1.00 25.51 64 PHE E O 1
ATOM 2658 N N . CYS E 1 65 ? 21.633 -6.791 37.820 1.00 23.38 65 CYS E N 1
ATOM 2659 C CA . CYS E 1 65 ? 22.330 -5.883 38.744 1.00 23.00 65 CYS E CA 1
ATOM 2660 C C . CYS E 1 65 ? 21.354 -5.107 39.623 1.00 23.66 65 CYS E C 1
ATOM 2661 O O . CYS E 1 65 ? 21.554 -4.980 40.838 1.00 24.13 65 CYS E O 1
ATOM 2664 N N . LEU E 1 66 ? 20.311 -4.566 38.999 1.00 23.79 66 LEU E N 1
ATOM 2665 C CA . LEU E 1 66 ? 19.323 -3.778 39.719 1.00 25.50 66 LEU E CA 1
ATOM 2666 C C . LEU E 1 66 ? 18.498 -4.636 40.687 1.00 26.64 66 LEU E C 1
ATOM 2667 O O . LEU E 1 66 ? 18.110 -4.174 41.756 1.00 27.14 66 LEU E O 1
ATOM 2672 N N . MET E 1 67 ? 18.239 -5.880 40.291 1.00 27.55 67 MET E N 1
ATOM 2673 C CA . MET E 1 67 ? 17.563 -6.871 41.130 1.00 30.49 67 MET E CA 1
ATOM 2674 C C . MET E 1 67 ? 18.307 -7.110 42.453 1.00 29.35 67 MET E C 1
ATOM 2675 O O . MET E 1 67 ? 17.702 -7.074 43.531 1.00 30.05 67 MET E O 1
ATOM 2680 N N . VAL E 1 68 ? 19.613 -7.364 42.366 1.00 27.13 68 VAL E N 1
ATOM 2681 C CA . VAL E 1 68 ? 20.447 -7.529 43.565 1.00 26.69 68 VAL E CA 1
ATOM 2682 C C . VAL E 1 68 ? 20.429 -6.244 44.413 1.00 26.59 68 VAL E C 1
ATOM 2683 O O . VAL E 1 68 ? 20.332 -6.308 45.637 1.00 26.87 68 VAL E O 1
ATOM 2687 N N . SER E 1 69 ? 20.506 -5.090 43.748 1.00 26.27 69 SER E N 1
ATOM 2688 C CA . SER E 1 69 ? 20.446 -3.782 44.412 1.00 27.30 69 SER E CA 1
ATOM 2689 C C . SER E 1 69 ? 19.163 -3.606 45.231 1.00 28.93 69 SER E C 1
ATOM 2690 O O . SER E 1 69 ? 19.212 -3.199 46.391 1.00 29.21 69 SER E O 1
ATOM 2693 N N . PHE E 1 70 ? 18.022 -3.935 44.627 1.00 30.08 70 PHE E N 1
ATOM 2694 C CA . PHE E 1 70 ? 16.739 -3.786 45.308 1.00 33.17 70 PHE E CA 1
ATOM 2695 C C . PHE E 1 70 ? 16.561 -4.839 46.409 1.00 33.19 70 PHE E C 1
ATOM 2696 O O . PHE E 1 70 ? 15.933 -4.565 47.432 1.00 34.36 70 PHE E O 1
ATOM 2704 N N . LEU E 1 71 ? 17.117 -6.033 46.202 1.00 31.57 71 LEU E N 1
ATOM 2705 C CA . LEU E 1 71 ? 17.103 -7.071 47.244 1.00 32.80 71 LEU E CA 1
ATOM 2706 C C . LEU E 1 71 ? 17.901 -6.620 48.474 1.00 32.36 71 LEU E C 1
ATOM 2707 O O . LEU E 1 71 ? 17.515 -6.896 49.619 1.00 33.73 71 LEU E O 1
ATOM 2712 N N . LEU E 1 72 ? 18.996 -5.901 48.233 1.00 30.49 72 LEU E N 1
ATOM 2713 C CA . LEU E 1 72 ? 19.806 -5.349 49.317 1.00 30.30 72 LEU E CA 1
ATOM 2714 C C . LEU E 1 72 ? 19.140 -4.137 49.969 1.00 31.93 72 LEU E C 1
ATOM 2715 O O . LEU E 1 72 ? 19.206 -3.971 51.189 1.00 32.87 72 LEU E O 1
ATOM 2720 N N . LEU E 1 73 ? 18.490 -3.300 49.165 1.00 33.12 73 LEU E N 1
ATOM 2721 C CA . LEU E 1 73 ? 17.774 -2.136 49.694 1.00 35.87 73 LEU E CA 1
ATOM 2722 C C . LEU E 1 73 ? 16.496 -2.495 50.470 1.00 39.16 73 LEU E C 1
ATOM 2723 O O . LEU E 1 73 ? 16.247 -1.954 51.546 1.00 40.94 73 LEU E O 1
ATOM 2728 N N . PHE E 1 74 ? 15.689 -3.400 49.923 1.00 40.80 74 PHE E N 1
ATOM 2729 C CA . PHE E 1 74 ? 14.342 -3.636 50.446 1.00 44.91 74 PHE E CA 1
ATOM 2730 C C . PHE E 1 74 ? 14.074 -5.081 50.848 1.00 46.53 74 PHE E C 1
ATOM 2731 O O . PHE E 1 74 ? 13.122 -5.354 51.585 1.00 50.10 74 PHE E O 1
ATOM 2739 N N . GLY E 1 75 ? 14.890 -6.004 50.350 1.00 44.83 75 GLY E N 1
ATOM 2740 C CA . GLY E 1 75 ? 14.642 -7.431 50.537 1.00 46.64 75 GLY E CA 1
ATOM 2741 C C . GLY E 1 75 ? 15.336 -7.995 51.755 1.00 46.95 75 GLY E C 1
ATOM 2742 O O . GLY E 1 75 ? 14.694 -8.621 52.598 1.00 51.80 75 GLY E O 1
ATOM 2750 N N . GLN F 1 2 ? -8.583 25.450 63.349 1.00 57.13 2 GLN K N 1
ATOM 2751 C CA . GLN F 1 2 ? -9.152 26.612 62.609 1.00 53.78 2 GLN K CA 1
ATOM 2752 C C . GLN F 1 2 ? -8.182 27.103 61.532 1.00 50.99 2 GLN K C 1
ATOM 2753 O O . GLN F 1 2 ? -8.589 27.354 60.395 1.00 48.77 2 GLN K O 1
ATOM 2755 N N . LEU F 1 3 ? -6.903 27.222 61.897 1.00 49.80 3 LEU K N 1
ATOM 2756 C CA . LEU F 1 3 ? -5.855 27.688 60.982 1.00 47.44 3 LEU K CA 1
ATOM 2757 C C . LEU F 1 3 ? -5.669 26.769 59.765 1.00 45.93 3 LEU K C 1
ATOM 2758 O O . LEU F 1 3 ? -5.472 27.246 58.637 1.00 43.49 3 LEU K O 1
ATOM 2763 N N . VAL F 1 4 ? -5.725 25.459 60.005 1.00 46.59 4 VAL K N 1
ATOM 2764 C CA . VAL F 1 4 ? -5.636 24.457 58.937 1.00 45.99 4 VAL K CA 1
ATOM 2765 C C . VAL F 1 4 ? -6.870 24.501 58.024 1.00 44.74 4 VAL K C 1
ATOM 2766 O O . VAL F 1 4 ? -6.742 24.401 56.798 1.00 43.26 4 VAL K O 1
ATOM 2770 N N . LEU F 1 5 ? -8.052 24.665 58.621 1.00 44.87 5 LEU K N 1
ATOM 2771 C CA . LEU F 1 5 ? -9.294 24.836 57.857 1.00 43.78 5 LEU K CA 1
ATOM 2772 C C . LEU F 1 5 ? -9.250 26.109 57.011 1.00 41.17 5 LEU K C 1
ATOM 2773 O O . LEU F 1 5 ? -9.595 26.094 55.820 1.00 39.71 5 LEU K O 1
ATOM 2775 N N . ALA F 1 6 ? -8.810 27.202 57.633 1.00 40.55 6 ALA K N 1
ATOM 2776 C CA . ALA F 1 6 ? -8.623 28.480 56.951 1.00 38.43 6 ALA K CA 1
ATOM 2777 C C . ALA F 1 6 ? -7.704 28.335 55.734 1.00 36.83 6 ALA K C 1
ATOM 2778 O O . ALA F 1 6 ? -8.000 28.843 54.650 1.00 35.40 6 ALA K O 1
ATOM 2780 N N . ALA F 1 7 ? -6.598 27.620 55.922 1.00 37.05 7 ALA K N 1
ATOM 2781 C CA . ALA F 1 7 ? -5.610 27.426 54.867 1.00 36.03 7 ALA K CA 1
ATOM 2782 C C . ALA F 1 7 ? -6.174 26.648 53.681 1.00 35.51 7 ALA K C 1
ATOM 2783 O O . ALA F 1 7 ? -5.847 26.945 52.530 1.00 33.83 7 ALA K O 1
ATOM 2785 N N . LYS F 1 8 ? -7.006 25.648 53.976 1.00 36.59 8 LYS K N 1
ATOM 2786 C CA . LYS F 1 8 ? -7.668 24.840 52.948 1.00 36.70 8 LYS K CA 1
ATOM 2787 C C . LYS F 1 8 ? -8.573 25.675 52.051 1.00 34.63 8 LYS K C 1
ATOM 2788 O O . LYS F 1 8 ? -8.610 25.469 50.836 1.00 33.50 8 LYS K O 1
ATOM 2794 N N . TYR F 1 9 ? -9.308 26.609 52.650 1.00 34.41 9 TYR K N 1
ATOM 2795 C CA . TYR F 1 9 ? -10.227 27.465 51.895 1.00 33.60 9 TYR K CA 1
ATOM 2796 C C . TYR F 1 9 ? -9.505 28.491 51.018 1.00 31.82 9 TYR K C 1
ATOM 2797 O O . TYR F 1 9 ? -9.938 28.761 49.893 1.00 30.44 9 TYR K O 1
ATOM 2806 N N . ILE F 1 10 ? -8.404 29.049 51.530 1.00 31.29 10 ILE K N 1
ATOM 2807 C CA A ILE F 1 10 ? -7.586 29.971 50.747 0.50 29.96 10 ILE K CA 1
ATOM 2808 C CA B ILE F 1 10 ? -7.565 29.966 50.758 0.50 30.06 10 ILE K CA 1
ATOM 2809 C C . ILE F 1 10 ? -6.885 29.203 49.624 1.00 29.07 10 ILE K C 1
ATOM 2810 O O . ILE F 1 10 ? -6.883 29.643 48.470 1.00 27.86 10 ILE K O 1
ATOM 2819 N N . GLY F 1 11 ? -6.324 28.043 49.963 1.00 29.67 11 GLY K N 1
ATOM 2820 C CA . GLY F 1 11 ? -5.632 27.201 48.992 1.00 29.16 11 GLY K CA 1
ATOM 2821 C C . GLY F 1 11 ? -6.537 26.729 47.872 1.00 28.54 11 GLY K C 1
ATOM 2822 O O . GLY F 1 11 ? -6.111 26.678 46.715 1.00 27.36 11 GLY K O 1
ATOM 2823 N N . ALA F 1 12 ? -7.780 26.373 48.215 1.00 29.06 12 ALA K N 1
ATOM 2824 C CA . ALA F 1 12 ? -8.784 25.981 47.209 1.00 29.07 12 ALA K CA 1
ATOM 2825 C C . ALA F 1 12 ? -9.091 27.120 46.226 1.00 27.69 12 ALA K C 1
ATOM 2826 O O . ALA F 1 12 ? -9.195 26.902 45.013 1.00 27.46 12 ALA K O 1
ATOM 2828 N N . GLY F 1 13 ? -9.237 28.331 46.751 1.00 27.70 13 GLY K N 1
ATOM 2829 C CA . GLY F 1 13 ? -9.419 29.517 45.909 1.00 26.88 13 GLY K CA 1
ATOM 2830 C C . GLY F 1 13 ? -8.246 29.782 44.975 1.00 25.63 13 GLY K C 1
ATOM 2831 O O . GLY F 1 13 ? -8.433 30.065 43.779 1.00 23.92 13 GLY K O 1
ATOM 2832 N N . ILE F 1 14 ? -7.035 29.668 45.522 1.00 25.79 14 ILE K N 1
ATOM 2833 C CA . ILE F 1 14 ? -5.796 29.865 44.751 1.00 25.32 14 ILE K CA 1
ATOM 2834 C C . ILE F 1 14 ? -5.667 28.818 43.629 1.00 25.00 14 ILE K C 1
ATOM 2835 O O . ILE F 1 14 ? -5.206 29.137 42.523 1.00 23.93 14 ILE K O 1
ATOM 2840 N N . SER F 1 15 ? -6.127 27.596 43.917 1.00 25.52 15 SER K N 1
ATOM 2841 C CA A SER F 1 15 ? -6.052 26.473 42.981 0.33 25.77 15 SER K CA 1
ATOM 2842 C CA B SER F 1 15 ? -6.003 26.501 42.952 0.33 25.82 15 SER K CA 1
ATOM 2843 C CA C SER F 1 15 ? -6.072 26.462 42.986 0.33 25.70 15 SER K CA 1
ATOM 2844 C C . SER F 1 15 ? -6.876 26.647 41.700 1.00 24.86 15 SER K C 1
ATOM 2845 O O . SER F 1 15 ? -6.656 25.930 40.713 1.00 25.04 15 SER K O 1
ATOM 2852 N N . THR F 1 16 ? -7.836 27.580 41.706 1.00 23.91 16 THR K N 1
ATOM 2853 C CA . THR F 1 16 ? -8.633 27.835 40.487 1.00 23.22 16 THR K CA 1
ATOM 2854 C C . THR F 1 16 ? -7.992 28.833 39.499 1.00 22.29 16 THR K C 1
ATOM 2855 O O . THR F 1 16 ? -8.441 28.938 38.350 1.00 21.98 16 THR K O 1
ATOM 2859 N N . ILE F 1 17 ? -6.970 29.574 39.935 1.00 22.22 17 ILE K N 1
ATOM 2860 C CA . ILE F 1 17 ? -6.334 30.577 39.064 1.00 21.67 17 ILE K CA 1
ATOM 2861 C C . ILE F 1 17 ? -5.843 29.927 37.765 1.00 21.58 17 ILE K C 1
ATOM 2862 O O . ILE F 1 17 ? -6.029 30.485 36.683 1.00 21.06 17 ILE K O 1
ATOM 2867 N N . GLY F 1 18 ? -5.225 28.750 37.887 1.00 21.94 18 GLY K N 1
ATOM 2868 C CA . GLY F 1 18 ? -4.650 28.042 36.739 1.00 22.28 18 GLY K CA 1
ATOM 2869 C C . GLY F 1 18 ? -5.638 27.688 35.644 1.00 21.84 18 GLY K C 1
ATOM 2870 O O . GLY F 1 18 ? -5.235 27.463 34.496 1.00 21.83 18 GLY K O 1
ATOM 2871 N N . LEU F 1 19 ? -6.926 27.632 35.990 1.00 21.97 19 LEU K N 1
ATOM 2872 C CA . LEU F 1 19 ? -7.999 27.427 35.002 1.00 22.01 19 LEU K CA 1
ATOM 2873 C C . LEU F 1 19 ? -7.997 28.482 33.895 1.00 20.84 19 LEU K C 1
ATOM 2874 O O . LEU F 1 19 ? -8.579 28.263 32.827 1.00 20.92 19 LEU K O 1
ATOM 2879 N N . LEU F 1 20 ? -7.364 29.629 34.142 1.00 20.43 20 LEU K N 1
ATOM 2880 C CA . LEU F 1 20 ? -7.307 30.671 33.111 1.00 19.23 20 LEU K CA 1
ATOM 2881 C C . LEU F 1 20 ? -6.549 30.169 31.882 1.00 18.91 20 LEU K C 1
ATOM 2882 O O . LEU F 1 20 ? -6.845 30.579 30.758 1.00 18.56 20 LEU K O 1
ATOM 2887 N N . GLY F 1 21 ? -5.578 29.278 32.101 1.00 18.82 21 GLY K N 1
ATOM 2888 C CA . GLY F 1 21 ? -4.797 28.708 31.005 1.00 19.07 21 GLY K CA 1
ATOM 2889 C C . GLY F 1 21 ? -5.651 27.888 30.053 1.00 18.75 21 GLY K C 1
ATOM 2890 O O . GLY F 1 21 ? -5.536 28.018 28.828 1.00 18.71 21 GLY K O 1
ATOM 2891 N N . ALA F 1 22 ? -6.515 27.039 30.608 1.00 19.20 22 ALA K N 1
ATOM 2892 C CA . ALA F 1 22 ? -7.468 26.296 29.781 1.00 19.34 22 ALA K CA 1
ATOM 2893 C C . ALA F 1 22 ? -8.486 27.235 29.122 1.00 18.63 22 ALA K C 1
ATOM 2894 O O . ALA F 1 22 ? -8.806 27.071 27.947 1.00 19.17 22 ALA K O 1
ATOM 2896 N N . GLY F 1 23 ? -8.972 28.241 29.848 1.00 18.98 23 GLY K N 1
ATOM 2897 C CA . GLY F 1 23 ? -9.929 29.199 29.258 1.00 18.86 23 GLY K CA 1
ATOM 2898 C C . GLY F 1 23 ? -9.377 29.853 27.992 1.00 18.76 23 GLY K C 1
ATOM 2899 O O . GLY F 1 23 ? -10.077 29.979 26.969 1.00 19.34 23 GLY K O 1
ATOM 2900 N N . ILE F 1 24 ? -8.117 30.269 28.057 1.00 17.98 24 ILE K N 1
ATOM 2901 C CA . ILE F 1 24 ? -7.437 30.877 26.912 1.00 17.13 24 ILE K CA 1
ATOM 2902 C C . ILE F 1 24 ? -7.067 29.846 25.837 1.00 17.06 24 ILE K C 1
ATOM 2903 O O . ILE F 1 24 ? -7.324 30.049 24.635 1.00 16.39 24 ILE K O 1
ATOM 2908 N N . GLY F 1 25 ? -6.471 28.740 26.273 1.00 17.47 25 GLY K N 1
ATOM 2909 C CA . GLY F 1 25 ? -5.994 27.693 25.369 1.00 17.52 25 GLY K CA 1
ATOM 2910 C C . GLY F 1 25 ? -7.084 27.004 24.557 1.00 18.33 25 GLY K C 1
ATOM 2911 O O . GLY F 1 25 ? -6.916 26.779 23.345 1.00 17.93 25 GLY K O 1
ATOM 2912 N N . ILE F 1 26 ? -8.197 26.655 25.207 1.00 18.30 26 ILE K N 1
ATOM 2913 C CA . ILE F 1 26 ? -9.344 26.075 24.481 1.00 18.60 26 ILE K CA 1
ATOM 2914 C C . ILE F 1 26 ? -9.766 26.992 23.317 1.00 18.28 26 ILE K C 1
ATOM 2915 O O . ILE F 1 26 ? -10.005 26.527 22.184 1.00 17.37 26 ILE K O 1
ATOM 2920 N N . ALA F 1 27 ? -9.844 28.287 23.614 1.00 17.90 27 ALA K N 1
ATOM 2921 C CA . ALA F 1 27 ? -10.198 29.311 22.625 1.00 18.30 27 ALA K CA 1
ATOM 2922 C C . ALA F 1 27 ? -9.207 29.412 21.461 1.00 17.88 27 ALA K C 1
ATOM 2923 O O . ALA F 1 27 ? -9.612 29.535 20.313 1.00 17.53 27 ALA K O 1
ATOM 2925 N N . ILE F 1 28 ? -7.910 29.368 21.775 1.00 17.97 28 ILE K N 1
ATOM 2926 C CA . ILE F 1 28 ? -6.826 29.389 20.763 1.00 17.41 28 ILE K CA 1
ATOM 2927 C C . ILE F 1 28 ? -6.977 28.219 19.777 1.00 17.59 28 ILE K C 1
ATOM 2928 O O . ILE F 1 28 ? -6.795 28.381 18.557 1.00 16.58 28 ILE K O 1
ATOM 2933 N N . VAL F 1 29 ? -7.304 27.041 20.313 1.00 17.18 29 VAL K N 1
ATOM 2934 C CA . VAL F 1 29 ? -7.550 25.859 19.478 1.00 17.49 29 VAL K CA 1
ATOM 2935 C C . VAL F 1 29 ? -8.728 26.092 18.539 1.00 17.38 29 VAL K C 1
ATOM 2936 O O . VAL F 1 29 ? -8.613 25.870 17.320 1.00 17.12 29 VAL K O 1
ATOM 2940 N N . PHE F 1 30 ? -9.859 26.527 19.100 1.00 17.00 30 PHE K N 1
ATOM 2941 C CA . PHE F 1 30 ? -11.052 26.754 18.277 1.00 17.43 30 PHE K CA 1
ATOM 2942 C C . PHE F 1 30 ? -10.895 27.892 17.279 1.00 17.01 30 PHE K C 1
ATOM 2943 O O . PHE F 1 30 ? -11.420 27.804 16.167 1.00 17.43 30 PHE K O 1
ATOM 2951 N N . ALA F 1 31 ? -10.152 28.942 17.654 1.00 16.54 31 ALA K N 1
ATOM 2952 C CA . ALA F 1 31 ? -9.791 30.015 16.719 1.00 15.95 31 ALA K CA 1
ATOM 2953 C C . ALA F 1 31 ? -9.020 29.490 15.486 1.00 15.77 31 ALA K C 1
ATOM 2954 O O . ALA F 1 31 ? -9.304 29.882 14.341 1.00 15.51 31 ALA K O 1
ATOM 2956 N N . ALA F 1 32 ? -8.042 28.622 15.725 1.00 14.82 32 ALA K N 1
ATOM 2957 C CA . ALA F 1 32 ? -7.277 27.989 14.638 1.00 15.08 32 ALA K CA 1
ATOM 2958 C C . ALA F 1 32 ? -8.164 27.105 13.756 1.00 14.92 32 ALA K C 1
ATOM 2959 O O . ALA F 1 32 ? -8.036 27.112 12.525 1.00 14.94 32 ALA K O 1
ATOM 2961 N N . LEU F 1 33 ? -9.052 26.339 14.388 1.00 14.96 33 LEU K N 1
ATOM 2962 C CA . LEU F 1 33 ? -10.034 25.541 13.645 1.00 15.24 33 LEU K CA 1
ATOM 2963 C C . LEU F 1 33 ? -10.863 26.428 12.711 1.00 15.16 33 LEU K C 1
ATOM 2964 O O . LEU F 1 33 ? -11.013 26.123 11.523 1.00 15.47 33 LEU K O 1
ATOM 2969 N N . ILE F 1 34 ? -11.427 27.503 13.254 1.00 15.05 34 ILE K N 1
ATOM 2970 C CA . ILE F 1 34 ? -12.264 28.414 12.472 1.00 15.94 34 ILE K CA 1
ATOM 2971 C C . ILE F 1 34 ? -11.473 29.069 11.329 1.00 16.47 34 ILE K C 1
ATOM 2972 O O . ILE F 1 34 ? -11.946 29.128 10.182 1.00 16.50 34 ILE K O 1
ATOM 2977 N N . ASN F 1 35 ? -10.275 29.556 11.649 1.00 16.46 35 ASN K N 1
ATOM 2978 C CA A ASN F 1 35 ? -9.368 30.176 10.675 0.50 17.10 35 ASN K CA 1
ATOM 2979 C CA B ASN F 1 35 ? -9.467 30.208 10.636 0.50 16.94 35 ASN K CA 1
ATOM 2980 C C . ASN F 1 35 ? -8.976 29.219 9.555 1.00 17.32 35 ASN K C 1
ATOM 2981 O O . ASN F 1 35 ? -9.011 29.554 8.363 1.00 17.49 35 ASN K O 1
ATOM 2990 N N . GLY F 1 36 ? -8.578 28.008 9.957 1.00 16.65 36 GLY K N 1
ATOM 2991 C CA . GLY F 1 36 ? -8.151 26.978 9.000 1.00 17.29 36 GLY K CA 1
ATOM 2992 C C . GLY F 1 36 ? -9.274 26.506 8.075 1.00 17.60 36 GLY K C 1
ATOM 2993 O O . GLY F 1 36 ? -9.068 26.316 6.868 1.00 17.55 36 GLY K O 1
ATOM 2994 N N . VAL F 1 37 ? -10.470 26.323 8.638 1.00 17.14 37 VAL K N 1
ATOM 2995 C CA . VAL F 1 37 ? -11.639 25.935 7.835 1.00 17.42 37 VAL K CA 1
ATOM 2996 C C . VAL F 1 37 ? -12.104 27.072 6.893 1.00 17.77 37 VAL K C 1
ATOM 2997 O O . VAL F 1 37 ? -12.500 26.811 5.755 1.00 17.50 37 VAL K O 1
ATOM 3001 N N . SER F 1 38 ? -12.072 28.324 7.356 1.00 17.92 38 SER K N 1
ATOM 3002 C CA A SER F 1 38 ? -12.402 29.462 6.496 0.33 18.86 38 SER K CA 1
ATOM 3003 C CA B SER F 1 38 ? -12.417 29.451 6.486 0.33 18.75 38 SER K CA 1
ATOM 3004 C CA C SER F 1 38 ? -12.413 29.450 6.490 0.33 18.82 38 SER K CA 1
ATOM 3005 C C . SER F 1 38 ? -11.467 29.539 5.286 1.00 18.93 38 SER K C 1
ATOM 3006 O O . SER F 1 38 ? -11.904 29.819 4.160 1.00 19.08 38 SER K O 1
ATOM 3013 N N . ARG F 1 39 ? -10.179 29.285 5.527 1.00 19.05 39 ARG K N 1
ATOM 3014 C CA . ARG F 1 39 ? -9.146 29.365 4.477 1.00 20.54 39 ARG K CA 1
ATOM 3015 C C . ARG F 1 39 ? -9.177 28.181 3.518 1.00 19.73 39 ARG K C 1
ATOM 3016 O O . ARG F 1 39 ? -8.844 28.329 2.340 1.00 19.38 39 ARG K O 1
ATOM 3024 N N . ASN F 1 40 ? -9.545 27.003 4.036 1.00 18.44 40 ASN K N 1
ATOM 3025 C CA . ASN F 1 40 ? -9.548 25.769 3.257 1.00 18.55 40 ASN K CA 1
ATOM 3026 C C . ASN F 1 40 ? -10.692 24.852 3.715 1.00 17.99 40 ASN K C 1
ATOM 3027 O O . ASN F 1 40 ? -10.471 23.915 4.483 1.00 17.38 40 ASN K O 1
ATOM 3032 N N . PRO F 1 41 ? -11.927 25.135 3.257 1.00 18.63 41 PRO K N 1
ATOM 3033 C CA . PRO F 1 41 ? -13.091 24.386 3.745 1.00 19.13 41 PRO K CA 1
ATOM 3034 C C . PRO F 1 41 ? -12.970 22.873 3.587 1.00 19.77 41 PRO K C 1
ATOM 3035 O O . PRO F 1 41 ? -13.467 22.136 4.447 1.00 20.86 41 PRO K O 1
ATOM 3039 N N . SER F 1 42 ? -12.283 22.420 2.540 1.00 23.54 42 SER K N 1
ATOM 3040 C CA . SER F 1 42 ? -12.133 20.988 2.263 1.00 22.60 42 SER K CA 1
ATOM 3041 C C . SER F 1 42 ? -11.354 20.228 3.348 1.00 21.44 42 SER K C 1
ATOM 3042 O O . SER F 1 42 ? -11.383 18.996 3.382 1.00 21.21 42 SER K O 1
ATOM 3045 N N . ILE F 1 43 ? -10.675 20.960 4.231 1.00 20.72 43 ILE K N 1
ATOM 3046 C CA . ILE F 1 43 ? -9.829 20.332 5.249 1.00 19.93 43 ILE K CA 1
ATOM 3047 C C . ILE F 1 43 ? -10.565 20.061 6.564 1.00 20.02 43 ILE K C 1
ATOM 3048 O O . ILE F 1 43 ? -9.996 19.447 7.461 1.00 19.58 43 ILE K O 1
ATOM 3053 N N . LYS F 1 44 ? -11.809 20.525 6.676 1.00 21.41 44 LYS K N 1
ATOM 3054 C CA . LYS F 1 44 ? -12.550 20.495 7.950 1.00 22.67 44 LYS K CA 1
ATOM 3055 C C . LYS F 1 44 ? -12.613 19.119 8.637 1.00 22.95 44 LYS K C 1
ATOM 3056 O O . LYS F 1 44 ? -12.462 19.041 9.861 1.00 22.30 44 LYS K O 1
ATOM 3062 N N . ASP F 1 45 ? -12.836 18.047 7.861 1.00 23.48 45 ASP K N 1
ATOM 3063 C CA . ASP F 1 45 ? -12.944 16.679 8.441 1.00 24.81 45 ASP K CA 1
ATOM 3064 C C . ASP F 1 45 ? -11.612 16.203 8.993 1.00 23.43 45 ASP K C 1
ATOM 3065 O O . ASP F 1 45 ? -11.575 15.361 9.881 1.00 24.01 45 ASP K O 1
ATOM 3070 N N . THR F 1 46 ? -10.522 16.742 8.449 1.00 22.11 46 THR K N 1
ATOM 3071 C CA . THR F 1 46 ? -9.178 16.422 8.920 1.00 21.52 46 THR K CA 1
ATOM 3072 C C . THR F 1 46 ? -8.815 17.184 10.188 1.00 21.13 46 THR K C 1
ATOM 3073 O O . THR F 1 46 ? -8.238 16.606 11.104 1.00 21.39 46 THR K O 1
ATOM 3077 N N . VAL F 1 47 ? -9.131 18.477 10.239 1.00 20.22 47 VAL K N 1
ATOM 3078 C CA . VAL F 1 47 ? -8.676 19.305 11.371 1.00 20.60 47 VAL K CA 1
ATOM 3079 C C . VAL F 1 47 ? -9.614 19.309 12.586 1.00 21.23 47 VAL K C 1
ATOM 3080 O O . VAL F 1 47 ? -9.187 19.638 13.700 1.00 21.87 47 VAL K O 1
ATOM 3084 N N . PHE F 1 48 ? -10.876 18.950 12.381 1.00 21.77 48 PHE K N 1
ATOM 3085 C CA . PHE F 1 48 ? -11.818 18.879 13.508 1.00 23.07 48 PHE K CA 1
ATOM 3086 C C . PHE F 1 48 ? -11.384 17.930 14.647 1.00 22.37 48 PHE K C 1
ATOM 3087 O O . PHE F 1 48 ? -11.372 18.352 15.807 1.00 22.01 48 PHE K O 1
ATOM 3095 N N . PRO F 1 49 ? -11.012 16.664 14.327 1.00 22.56 49 PRO K N 1
ATOM 3096 C CA . PRO F 1 49 ? -10.503 15.772 15.385 1.00 22.81 49 PRO K CA 1
ATOM 3097 C C . PRO F 1 49 ? -9.228 16.303 16.055 1.00 21.25 49 PRO K C 1
ATOM 3098 O O . PRO F 1 49 ? -9.008 16.031 17.231 1.00 21.02 49 PRO K O 1
ATOM 3102 N N . MET F 1 50 ? -8.396 17.033 15.307 1.00 20.17 50 MET K N 1
ATOM 3103 C CA . MET F 1 50 ? -7.209 17.690 15.890 1.00 20.00 50 MET K CA 1
ATOM 3104 C C . MET F 1 50 ? -7.616 18.748 16.901 1.00 19.23 50 MET K C 1
ATOM 3105 O O . MET F 1 50 ? -6.990 18.870 17.961 1.00 19.98 50 MET K O 1
ATOM 3110 N N . ALA F 1 51 ? -8.643 19.522 16.569 1.00 18.47 51 ALA K N 1
ATOM 3111 C CA . ALA F 1 51 ? -9.167 20.530 17.492 1.00 19.07 51 ALA K CA 1
ATOM 3112 C C . ALA F 1 51 ? -9.720 19.885 18.770 1.00 19.64 51 ALA K C 1
ATOM 3113 O O . ALA F 1 51 ? -9.451 20.349 19.888 1.00 19.61 51 ALA K O 1
ATOM 3115 N N . ILE F 1 52 ? -10.481 18.809 18.606 1.00 19.95 52 ILE K N 1
ATOM 3116 C CA . ILE F 1 52 ? -11.039 18.108 19.759 1.00 21.41 52 ILE K CA 1
ATOM 3117 C C . ILE F 1 52 ? -9.936 17.571 20.668 1.00 21.41 52 ILE K C 1
ATOM 3118 O O . ILE F 1 52 ? -10.025 17.703 21.897 1.00 21.71 52 ILE K O 1
ATOM 3123 N N . LEU F 1 53 ? -8.895 16.989 20.059 1.00 21.13 53 LEU K N 1
ATOM 3124 C CA . LEU F 1 53 ? -7.751 16.468 20.810 1.00 21.78 53 LEU K CA 1
ATOM 3125 C C . LEU F 1 53 ? -7.037 17.602 21.549 1.00 21.36 53 LEU K C 1
ATOM 3126 O O . LEU F 1 53 ? -6.691 17.455 22.731 1.00 21.41 53 LEU K O 1
ATOM 3131 N N . GLY F 1 54 ? -6.801 18.717 20.844 1.00 20.60 54 GLY K N 1
ATOM 3132 C CA . GLY F 1 54 ? -6.122 19.876 21.437 1.00 20.61 54 GLY K CA 1
ATOM 3133 C C . GLY F 1 54 ? -6.897 20.495 22.594 1.00 21.35 54 GLY K C 1
ATOM 3134 O O . GLY F 1 54 ? -6.327 20.778 23.659 1.00 21.29 54 GLY K O 1
ATOM 3135 N N . PHE F 1 55 ? -8.192 20.732 22.375 1.00 21.99 55 PHE K N 1
ATOM 3136 C CA . PHE F 1 55 ? -9.100 21.203 23.431 1.00 23.81 55 PHE K CA 1
ATOM 3137 C C . PHE F 1 55 ? -9.030 20.304 24.677 1.00 24.08 55 PHE K C 1
ATOM 3138 O O . PHE F 1 55 ? -8.891 20.803 25.805 1.00 23.77 55 PHE K O 1
ATOM 3146 N N . ALA F 1 56 ? -9.104 18.988 24.467 1.00 24.36 56 ALA K N 1
ATOM 3147 C CA . ALA F 1 56 ? -9.199 18.034 25.577 1.00 25.25 56 ALA K CA 1
ATOM 3148 C C . ALA F 1 56 ? -7.927 18.035 26.418 1.00 24.50 56 ALA K C 1
ATOM 3149 O O . ALA F 1 56 ? -7.987 17.964 27.645 1.00 24.72 56 ALA K O 1
ATOM 3151 N N . LEU F 1 57 ? -6.784 18.112 25.745 1.00 23.80 57 LEU K N 1
ATOM 3152 C CA . LEU F 1 57 ? -5.487 18.156 26.417 1.00 23.99 57 LEU K CA 1
ATOM 3153 C C . LEU F 1 57 ? -5.246 19.482 27.145 1.00 23.63 57 LEU K C 1
ATOM 3154 O O . LEU F 1 57 ? -4.694 19.492 28.251 1.00 23.70 57 LEU K O 1
ATOM 3159 N N . SER F 1 58 ? -5.676 20.594 26.541 1.00 22.87 58 SER K N 1
ATOM 3160 C CA . SER F 1 58 ? -5.603 21.899 27.210 1.00 23.33 58 SER K CA 1
ATOM 3161 C C . SER F 1 58 ? -6.524 21.907 28.449 1.00 23.97 58 SER K C 1
ATOM 3162 O O . SER F 1 58 ? -6.114 22.287 29.552 1.00 23.52 58 SER K O 1
ATOM 3165 N N . GLU F 1 59 ? -7.758 21.453 28.243 1.00 24.36 59 GLU K N 1
ATOM 3166 C CA . GLU F 1 59 ? -8.759 21.297 29.293 1.00 26.70 59 GLU K CA 1
ATOM 3167 C C . GLU F 1 59 ? -8.248 20.558 30.532 1.00 26.57 59 GLU K C 1
ATOM 3168 O O . GLU F 1 59 ? -8.513 20.975 31.657 1.00 27.46 59 GLU K O 1
ATOM 3174 N N . ALA F 1 60 ? -7.518 19.469 30.310 1.00 26.42 60 ALA K N 1
ATOM 3175 C CA . ALA F 1 60 ? -7.050 18.611 31.391 1.00 27.31 60 ALA K CA 1
ATOM 3176 C C . ALA F 1 60 ? -6.146 19.339 32.380 1.00 26.96 60 ALA K C 1
ATOM 3177 O O . ALA F 1 60 ? -6.151 19.015 33.575 1.00 27.12 60 ALA K O 1
ATOM 3179 N N . THR F 1 61 ? -5.371 20.312 31.886 1.00 25.81 61 THR K N 1
ATOM 3180 C CA . THR F 1 61 ? -4.510 21.114 32.765 1.00 26.53 61 THR K CA 1
ATOM 3181 C C . THR F 1 61 ? -5.377 21.840 33.778 1.00 26.59 61 THR K C 1
ATOM 3182 O O . THR F 1 61 ? -5.015 21.933 34.953 1.00 27.11 61 THR K O 1
ATOM 3186 N N . GLY F 1 62 ? -6.536 22.321 33.317 1.00 26.65 62 GLY K N 1
ATOM 3187 C CA . GLY F 1 62 ? -7.517 22.962 34.183 1.00 27.71 62 GLY K CA 1
ATOM 3188 C C . GLY F 1 62 ? -8.210 21.963 35.101 1.00 29.36 62 GLY K C 1
ATOM 3189 O O . GLY F 1 62 ? -8.532 22.297 36.245 1.00 29.56 62 GLY K O 1
ATOM 3190 N N . LEU F 1 63 ? -8.436 20.745 34.598 1.00 29.78 63 LEU K N 1
ATOM 3191 C CA . LEU F 1 63 ? -8.966 19.639 35.414 1.00 32.13 63 LEU K CA 1
ATOM 3192 C C . LEU F 1 63 ? -8.081 19.376 36.627 1.00 31.51 63 LEU K C 1
ATOM 3193 O O . LEU F 1 63 ? -8.589 19.203 37.742 1.00 31.16 63 LEU K O 1
ATOM 3198 N N . PHE F 1 64 ? -6.766 19.350 36.399 1.00 30.41 64 PHE K N 1
ATOM 3199 C CA . PHE F 1 64 ? -5.796 19.092 37.462 1.00 31.16 64 PHE K CA 1
ATOM 3200 C C . PHE F 1 64 ? -5.858 20.163 38.548 1.00 29.94 64 PHE K C 1
ATOM 3201 O O . PHE F 1 64 ? -5.778 19.841 39.739 1.00 30.17 64 PHE K O 1
ATOM 3209 N N . CYS F 1 65 ? -5.993 21.425 38.128 1.00 27.82 65 CYS K N 1
ATOM 3210 C CA . CYS F 1 65 ? -6.177 22.554 39.053 1.00 27.44 65 CYS K CA 1
ATOM 3211 C C . CYS F 1 65 ? -7.427 22.387 39.908 1.00 28.12 65 CYS K C 1
ATOM 3212 O O . CYS F 1 65 ? -7.378 22.552 41.133 1.00 28.12 65 CYS K O 1
ATOM 3215 N N . LEU F 1 66 ? -8.546 22.083 39.253 1.00 28.34 66 LEU K N 1
ATOM 3216 C CA . LEU F 1 66 ? -9.821 21.914 39.952 1.00 30.07 66 LEU K CA 1
ATOM 3217 C C . LEU F 1 66 ? -9.783 20.706 40.887 1.00 30.91 66 LEU K C 1
ATOM 3218 O O . LEU F 1 66 ? -10.376 20.729 41.968 1.00 31.75 66 LEU K O 1
ATOM 3223 N N . MET F 1 67 ? -9.070 19.663 40.472 1.00 31.55 67 MET K N 1
ATOM 3224 C CA . MET F 1 67 ? -8.883 18.470 41.297 1.00 33.50 67 MET K CA 1
ATOM 3225 C C . MET F 1 67 ? -8.219 18.818 42.635 1.00 32.80 67 MET K C 1
ATOM 3226 O O . MET F 1 67 ? -8.667 18.371 43.692 1.00 33.42 67 MET K O 1
ATOM 3231 N N . VAL F 1 68 ? -7.153 19.617 42.584 1.00 31.08 68 VAL K N 1
ATOM 3232 C CA . VAL F 1 68 ? -6.492 20.073 43.815 1.00 30.91 68 VAL K CA 1
ATOM 3233 C C . VAL F 1 68 ? -7.459 20.911 44.657 1.00 30.52 68 VAL K C 1
ATOM 3234 O O . VAL F 1 68 ? -7.565 20.718 45.879 1.00 30.83 68 VAL K O 1
ATOM 3238 N N . SER F 1 69 ? -8.174 21.818 43.991 1.00 29.74 69 SER K N 1
ATOM 3239 C CA . SER F 1 69 ? -9.195 22.648 44.637 1.00 30.51 69 SER K CA 1
ATOM 3240 C C . SER F 1 69 ? -10.229 21.813 45.419 1.00 31.70 69 SER K C 1
ATOM 3241 O O . SER F 1 69 ? -10.575 22.139 46.555 1.00 31.72 69 SER K O 1
ATOM 3244 N N . PHE F 1 70 ? -10.698 20.727 44.808 1.00 32.72 70 PHE K N 1
ATOM 3245 C CA . PHE F 1 70 ? -11.711 19.871 45.432 1.00 35.14 70 PHE K CA 1
ATOM 3246 C C . PHE F 1 70 ? -11.135 19.046 46.583 1.00 35.30 70 PHE K C 1
ATOM 3247 O O . PHE F 1 70 ? -11.792 18.868 47.612 1.00 36.61 70 PHE K O 1
ATOM 3255 N N . LEU F 1 71 ? -9.902 18.569 46.407 1.00 34.52 71 LEU K N 1
ATOM 3256 C CA . LEU F 1 71 ? -9.156 17.890 47.467 1.00 35.67 71 LEU K CA 1
ATOM 3257 C C . LEU F 1 71 ? -8.977 18.778 48.697 1.00 35.26 71 LEU K C 1
ATOM 3258 O O . LEU F 1 71 ? -9.119 18.308 49.834 1.00 36.35 71 LEU K O 1
ATOM 3263 N N . LEU F 1 72 ? -8.674 20.056 48.466 1.00 33.43 72 LEU K N 1
ATOM 3264 C CA . LEU F 1 72 ? -8.544 21.024 49.556 1.00 33.36 72 LEU K CA 1
ATOM 3265 C C . LEU F 1 72 ? -9.886 21.328 50.215 1.00 34.78 72 LEU K C 1
ATOM 3266 O O . LEU F 1 72 ? -9.956 21.482 51.445 1.00 35.48 72 LEU K O 1
ATOM 3271 N N . LEU F 1 73 ? -10.942 21.397 49.400 1.00 35.22 73 LEU K N 1
ATOM 3272 C CA . LEU F 1 73 ? -12.294 21.678 49.892 1.00 37.78 73 LEU K CA 1
ATOM 3273 C C . LEU F 1 73 ? -12.955 20.505 50.627 1.00 40.24 73 LEU K C 1
ATOM 3274 O O . LEU F 1 73 ? -13.691 20.713 51.598 1.00 41.37 73 LEU K O 1
ATOM 3279 N N . PHE F 1 74 ? -12.711 19.284 50.152 1.00 41.01 74 PHE K N 1
ATOM 3280 C CA . PHE F 1 74 ? -13.467 18.120 50.615 1.00 44.56 74 PHE K CA 1
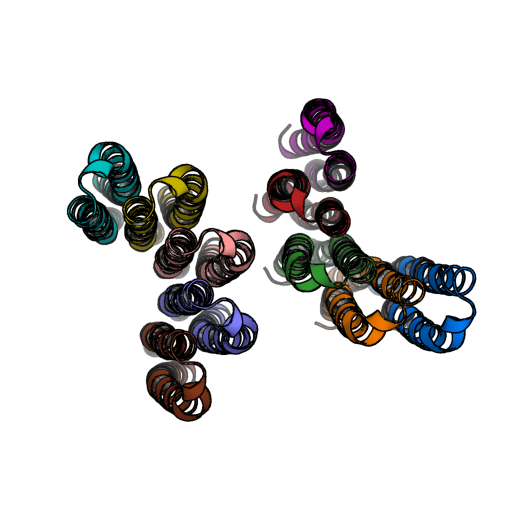ATOM 3281 C C . PHE F 1 74 ? -12.615 16.945 51.098 1.00 45.87 74 PHE K C 1
ATOM 3282 O O . PHE F 1 74 ? -13.077 16.141 51.907 1.00 48.88 74 PHE K O 1
ATOM 3290 N N . GLY F 1 75 ? -11.385 16.847 50.601 1.00 44.69 75 GLY K N 1
ATOM 3291 C CA . GLY F 1 75 ? -10.486 15.756 50.968 1.00 46.49 75 GLY K CA 1
ATOM 3292 C C . GLY F 1 75 ? -9.542 16.142 52.090 1.00 46.93 75 GLY K C 1
ATOM 3293 O O . GLY F 1 75 ? -9.932 16.841 53.033 1.00 48.15 75 GLY K O 1
ATOM 3301 N N . GLN G 1 2 ? 0.722 22.884 63.117 1.00 52.16 2 GLN L N 1
ATOM 3302 C CA . GLN G 1 2 ? -0.551 23.446 62.569 1.00 50.35 2 GLN L CA 1
ATOM 3303 C C . GLN G 1 2 ? -0.267 24.528 61.535 1.00 47.31 2 GLN L C 1
ATOM 3304 O O . GLN G 1 2 ? -0.939 24.601 60.503 1.00 46.38 2 GLN L O 1
ATOM 3306 N N . LEU G 1 3 ? 0.727 25.368 61.822 1.00 45.52 3 LEU L N 1
ATOM 3307 C CA . LEU G 1 3 ? 1.176 26.391 60.885 1.00 42.87 3 LEU L CA 1
ATOM 3308 C C . LEU G 1 3 ? 1.862 25.742 59.683 1.00 41.38 3 LEU L C 1
ATOM 3309 O O . LEU G 1 3 ? 1.720 26.211 58.552 1.00 39.95 3 LEU L O 1
ATOM 3314 N N . VAL G 1 4 ? 2.594 24.658 59.940 1.00 42.02 4 VAL L N 1
ATOM 3315 C CA . VAL G 1 4 ? 3.274 23.897 58.893 1.00 41.63 4 VAL L CA 1
ATOM 3316 C C . VAL G 1 4 ? 2.272 23.201 57.968 1.00 41.02 4 VAL L C 1
ATOM 3317 O O . VAL G 1 4 ? 2.436 23.218 56.744 1.00 38.78 4 VAL L O 1
ATOM 3321 N N . LEU G 1 5 ? 1.238 22.597 58.553 1.00 42.00 5 LEU L N 1
ATOM 3322 C CA . LEU G 1 5 ? 0.198 21.934 57.758 1.00 42.58 5 LEU L CA 1
ATOM 3323 C C . LEU G 1 5 ? -0.591 22.959 56.935 1.00 40.21 5 LEU L C 1
ATOM 3324 O O . LEU G 1 5 ? -0.883 22.738 55.748 1.00 39.16 5 LEU L O 1
ATOM 3329 N N . ALA G 1 6 ? -0.907 24.088 57.565 1.00 39.32 6 ALA L N 1
ATOM 3330 C CA . ALA G 1 6 ? -1.568 25.199 56.891 1.00 37.88 6 ALA L CA 1
ATOM 3331 C C . ALA G 1 6 ? -0.752 25.694 55.686 1.00 35.98 6 ALA L C 1
ATOM 3332 O O . ALA G 1 6 ? -1.298 25.932 54.603 1.00 34.64 6 ALA L O 1
ATOM 3334 N N . ALA G 1 7 ? 0.558 25.823 55.882 1.00 35.66 7 ALA L N 1
ATOM 3335 C CA . ALA G 1 7 ? 1.460 26.266 54.815 1.00 34.63 7 ALA L CA 1
ATOM 3336 C C . ALA G 1 7 ? 1.508 25.261 53.665 1.00 34.47 7 ALA L C 1
ATOM 3337 O O . ALA G 1 7 ? 1.607 25.648 52.498 1.00 33.61 7 ALA L O 1
ATOM 3339 N N . LYS G 1 8 ? 1.449 23.975 54.003 1.00 35.78 8 LYS L N 1
ATOM 3340 C CA . LYS G 1 8 ? 1.453 22.910 53.007 1.00 36.35 8 LYS L CA 1
ATOM 3341 C C . LYS G 1 8 ? 0.245 23.031 52.079 1.00 35.45 8 LYS L C 1
ATOM 3342 O O . LYS G 1 8 ? 0.375 22.859 50.864 1.00 34.20 8 LYS L O 1
ATOM 3344 N N . TYR G 1 9 ? -0.917 23.346 52.655 1.00 36.01 9 TYR L N 1
ATOM 3345 C CA . TYR G 1 9 ? -2.163 23.469 51.884 1.00 35.82 9 TYR L CA 1
ATOM 3346 C C . TYR G 1 9 ? -2.230 24.735 51.022 1.00 33.99 9 TYR L C 1
ATOM 3347 O O . TYR G 1 9 ? -2.747 24.700 49.892 1.00 33.37 9 TYR L O 1
ATOM 3356 N N . ILE G 1 10 ? -1.717 25.847 51.547 1.00 32.83 10 ILE L N 1
ATOM 3357 C CA . ILE G 1 10 ? -1.598 27.074 50.756 1.00 31.91 10 ILE L CA 1
ATOM 3358 C C . ILE G 1 10 ? -0.627 26.822 49.601 1.00 30.03 10 ILE L C 1
ATOM 3359 O O . ILE G 1 10 ? -0.929 27.125 48.447 1.00 28.89 10 ILE L O 1
ATOM 3364 N N . GLY G 1 11 ? 0.525 26.241 49.929 1.00 29.69 11 GLY L N 1
ATOM 3365 C CA . GLY G 1 11 ? 1.570 25.943 48.952 1.00 28.82 11 GLY L CA 1
ATOM 3366 C C . GLY G 1 11 ? 1.096 25.013 47.856 1.00 28.56 11 GLY L C 1
ATOM 3367 O O . GLY G 1 11 ? 1.471 25.185 46.694 1.00 27.03 11 GLY L O 1
ATOM 3368 N N . ALA G 1 12 ? 0.270 24.029 48.230 1.00 28.81 12 ALA L N 1
ATOM 3369 C CA . ALA G 1 12 ? -0.346 23.117 47.264 1.00 29.02 12 ALA L CA 1
ATOM 3370 C C . ALA G 1 12 ? -1.184 23.889 46.248 1.00 27.76 12 ALA L C 1
ATOM 3371 O O . ALA G 1 12 ? -1.113 23.625 45.036 1.00 27.54 12 ALA L O 1
ATOM 3373 N N . GLY G 1 13 ? -1.958 24.857 46.737 1.00 27.35 13 GLY L N 1
ATOM 3374 C CA . GLY G 1 13 ? -2.813 25.669 45.866 1.00 26.48 13 GLY L CA 1
ATOM 3375 C C . GLY G 1 13 ? -2.011 26.586 44.959 1.00 25.06 13 GLY L C 1
ATOM 3376 O O . GLY G 1 13 ? -2.331 26.743 43.772 1.00 23.70 13 GLY L O 1
ATOM 3377 N N . ILE G 1 14 ? -0.957 27.187 45.520 1.00 24.62 14 ILE L N 1
ATOM 3378 C CA . ILE G 1 14 ? -0.053 28.049 44.749 1.00 24.37 14 ILE L CA 1
ATOM 3379 C C . ILE G 1 14 ? 0.648 27.263 43.640 1.00 24.16 14 ILE L C 1
ATOM 3380 O O . ILE G 1 14 ? 0.796 27.770 42.518 1.00 23.76 14 ILE L O 1
ATOM 3385 N N . SER G 1 15 ? 1.013 26.013 43.943 1.00 24.91 15 SER L N 1
ATOM 3386 C CA A SER G 1 15 ? 1.757 25.154 43.021 0.33 25.06 15 SER L CA 1
ATOM 3387 C CA B SER G 1 15 ? 1.776 25.205 42.989 0.33 25.18 15 SER L CA 1
ATOM 3388 C CA C SER G 1 15 ? 1.743 25.127 43.024 0.33 25.02 15 SER L CA 1
ATOM 3389 C C . SER G 1 15 ? 0.984 24.756 41.754 1.00 24.56 15 SER L C 1
ATOM 3390 O O . SER G 1 15 ? 1.573 24.223 40.804 1.00 24.47 15 SER L O 1
ATOM 3397 N N . THR G 1 16 ? -0.333 24.998 41.732 1.00 24.29 16 THR L N 1
ATOM 3398 C CA . THR G 1 16 ? -1.125 24.686 40.520 1.00 24.01 16 THR L CA 1
ATOM 3399 C C . THR G 1 16 ? -1.170 25.834 39.493 1.00 23.35 16 THR L C 1
ATOM 3400 O O . THR G 1 16 ? -1.553 25.610 38.332 1.00 23.18 16 THR L O 1
ATOM 3404 N N . ILE G 1 17 ? -0.805 27.050 39.916 1.00 23.11 17 ILE L N 1
ATOM 3405 C CA . ILE G 1 17 ? -0.865 28.234 39.035 1.00 22.98 17 ILE L CA 1
ATOM 3406 C C . ILE G 1 17 ? -0.095 27.966 37.736 1.00 22.47 17 ILE L C 1
ATOM 3407 O O . ILE G 1 17 ? -0.604 28.231 36.638 1.00 22.29 17 ILE L O 1
ATOM 3412 N N . GLY G 1 18 ? 1.108 27.403 37.871 1.00 22.55 18 GLY L N 1
ATOM 3413 C CA . GLY G 1 18 ? 1.985 27.123 36.726 1.00 22.58 18 GLY L CA 1
ATOM 3414 C C . GLY G 1 18 ? 1.398 26.250 35.635 1.00 21.89 18 GLY L C 1
ATOM 3415 O O . GLY G 1 18 ? 1.899 26.251 34.503 1.00 21.77 18 GLY L O 1
ATOM 3416 N N . LEU G 1 19 ? 0.346 25.491 35.963 1.00 21.80 19 LEU L N 1
ATOM 3417 C CA . LEU G 1 19 ? -0.378 24.694 34.972 1.00 21.67 19 LEU L CA 1
ATOM 3418 C C . LEU G 1 19 ? -0.997 25.538 33.855 1.00 21.45 19 LEU L C 1
ATOM 3419 O O . LEU G 1 19 ? -1.307 25.008 32.780 1.00 21.48 19 LEU L O 1
ATOM 3424 N N . LEU G 1 20 ? -1.193 26.835 34.106 1.00 21.34 20 LEU L N 1
ATOM 3425 C CA . LEU G 1 20 ? -1.746 27.722 33.074 1.00 20.80 20 LEU L CA 1
ATOM 3426 C C . LEU G 1 20 ? -0.818 27.806 31.847 1.00 20.30 20 LEU L C 1
ATOM 3427 O O . LEU G 1 20 ? -1.285 28.014 30.724 1.00 19.76 20 LEU L O 1
ATOM 3432 N N . GLY G 1 21 ? 0.487 27.644 32.069 1.00 20.97 21 GLY L N 1
ATOM 3433 C CA . GLY G 1 21 ? 1.461 27.612 30.974 1.00 21.30 21 GLY L CA 1
ATOM 3434 C C . GLY G 1 21 ? 1.226 26.449 30.018 1.00 21.18 21 GLY L C 1
ATOM 3435 O O . GLY G 1 21 ? 1.182 26.642 28.801 1.00 20.92 21 GLY L O 1
ATOM 3436 N N . ALA G 1 22 ? 1.081 25.240 30.565 1.00 21.27 22 ALA L N 1
ATOM 3437 C CA . ALA G 1 22 ? 0.740 24.066 29.747 1.00 21.87 22 ALA L CA 1
ATOM 3438 C C . ALA G 1 22 ? -0.644 24.205 29.093 1.00 20.93 22 ALA L C 1
ATOM 3439 O O . ALA G 1 22 ? -0.832 23.786 27.951 1.00 21.23 22 ALA L O 1
ATOM 3441 N N . GLY G 1 23 ? -1.606 24.791 29.805 1.00 20.72 23 GLY L N 1
ATOM 3442 C CA . GLY G 1 23 ? -2.951 25.030 29.236 1.00 20.75 23 GLY L CA 1
ATOM 3443 C C . GLY G 1 23 ? -2.887 25.896 27.980 1.00 19.67 23 GLY L C 1
ATOM 3444 O O . GLY G 1 23 ? -3.540 25.613 26.967 1.00 19.71 23 GLY L O 1
ATOM 3445 N N . ILE G 1 24 ? -2.095 26.956 28.052 1.00 19.06 24 ILE L N 1
ATOM 3446 C CA . ILE G 1 24 ? -1.897 27.848 26.907 1.00 18.62 24 ILE L CA 1
ATOM 3447 C C . ILE G 1 24 ? -0.975 27.183 25.872 1.00 18.36 24 ILE L C 1
ATOM 3448 O O . ILE G 1 24 ? -1.267 27.206 24.669 1.00 18.42 24 ILE L O 1
ATOM 3453 N N . GLY G 1 25 ? 0.107 26.563 26.346 1.00 18.18 25 GLY L N 1
ATOM 3454 C CA . GLY G 1 25 ? 1.101 25.943 25.468 1.00 17.98 25 GLY L CA 1
ATOM 3455 C C . GLY G 1 25 ? 0.589 24.798 24.602 1.00 17.82 25 GLY L C 1
ATOM 3456 O O . GLY G 1 25 ? 0.807 24.784 23.382 1.00 17.35 25 GLY L O 1
ATOM 3457 N N . ILE G 1 26 ? -0.095 23.834 25.224 1.00 17.73 26 ILE L N 1
ATOM 3458 C CA . ILE G 1 26 ? -0.681 22.715 24.472 1.00 17.30 26 ILE L CA 1
ATOM 3459 C C . ILE G 1 26 ? -1.536 23.260 23.325 1.00 16.37 26 ILE L C 1
ATOM 3460 O O . ILE G 1 26 ? -1.450 22.784 22.190 1.00 16.18 26 ILE L O 1
ATOM 3465 N N . ALA G 1 27 ? -2.343 24.270 23.631 1.00 16.02 27 ALA L N 1
ATOM 3466 C CA . ALA G 1 27 ? -3.217 24.908 22.641 1.00 16.44 27 ALA L CA 1
ATOM 3467 C C . ALA G 1 27 ? -2.465 25.546 21.473 1.00 16.32 27 ALA L C 1
ATOM 3468 O O . ALA G 1 27 ? -2.866 25.406 20.311 1.00 16.35 27 ALA L O 1
ATOM 3470 N N . ILE G 1 28 ? -1.394 26.271 21.791 1.00 16.48 28 ILE L N 1
ATOM 3471 C CA . ILE G 1 28 ? -0.539 26.902 20.778 1.00 16.87 28 ILE L CA 1
ATOM 3472 C C . ILE G 1 28 ? 0.011 25.872 19.774 1.00 17.02 28 ILE L C 1
ATOM 3473 O O . ILE G 1 28 ? -0.010 26.099 18.552 1.00 17.27 28 ILE L O 1
ATOM 3478 N N . VAL G 1 29 ? 0.472 24.735 20.289 1.00 16.77 29 VAL L N 1
ATOM 3479 C CA . VAL G 1 29 ? 0.987 23.655 19.446 1.00 17.25 29 VAL L CA 1
ATOM 3480 C C . VAL G 1 29 ? -0.100 23.136 18.512 1.00 17.44 29 VAL L C 1
ATOM 3481 O O . VAL G 1 29 ? 0.141 22.936 17.308 1.00 17.25 29 VAL L O 1
ATOM 3485 N N . PHE G 1 30 ? -1.295 22.906 19.070 1.00 17.60 30 PHE L N 1
ATOM 3486 C CA . PHE G 1 30 ? -2.388 22.330 18.284 1.00 17.61 30 PHE L CA 1
ATOM 3487 C C . PHE G 1 30 ? -2.963 23.345 17.289 1.00 17.05 30 PHE L C 1
ATOM 3488 O O . PHE G 1 30 ? -3.379 22.951 16.199 1.00 17.47 30 PHE L O 1
ATOM 3496 N N . ALA G 1 31 ? -2.951 24.632 17.649 1.00 17.23 31 ALA L N 1
ATOM 3497 C CA . ALA G 1 31 ? -3.262 25.731 16.713 1.00 17.20 31 ALA L CA 1
ATOM 3498 C C . ALA G 1 31 ? -2.328 25.755 15.497 1.00 17.23 31 ALA L C 1
ATOM 3499 O O . ALA G 1 31 ? -2.791 25.909 14.353 1.00 16.85 31 ALA L O 1
ATOM 3501 N N . ALA G 1 32 ? -1.021 25.622 15.747 1.00 16.80 32 ALA L N 1
ATOM 3502 C CA . ALA G 1 32 ? -0.046 25.512 14.654 1.00 17.37 32 ALA L CA 1
ATOM 3503 C C . ALA G 1 32 ? -0.302 24.278 13.785 1.00 16.84 32 ALA L C 1
ATOM 3504 O O . ALA G 1 32 ? -0.245 24.366 12.554 1.00 17.19 32 ALA L O 1
ATOM 3506 N N . LEU G 1 33 ? -0.575 23.132 14.417 1.00 16.49 33 LEU L N 1
ATOM 3507 C CA . LEU G 1 33 ? -0.906 21.905 13.674 1.00 16.20 33 LEU L CA 1
ATOM 3508 C C . LEU G 1 33 ? -2.095 22.158 12.728 1.00 15.53 33 LEU L C 1
ATOM 3509 O O . LEU G 1 33 ? -2.022 21.865 11.532 1.00 14.84 33 LEU L O 1
ATOM 3514 N N . ILE G 1 34 ? -3.181 22.701 13.275 1.00 15.46 34 ILE L N 1
ATOM 3515 C CA . ILE G 1 34 ? -4.392 22.964 12.491 1.00 16.24 34 ILE L CA 1
ATOM 3516 C C . ILE G 1 34 ? -4.103 23.942 11.344 1.00 16.17 34 ILE L C 1
ATOM 3517 O O . ILE G 1 34 ? -4.483 23.684 10.198 1.00 16.43 34 ILE L O 1
ATOM 3522 N N . ASN G 1 35 ? -3.438 25.051 11.662 1.00 16.61 35 ASN L N 1
ATOM 3523 C CA A ASN G 1 35 ? -3.135 26.039 10.635 0.50 17.08 35 ASN L CA 1
ATOM 3524 C CA B ASN G 1 35 ? -3.027 26.083 10.687 0.50 17.75 35 ASN L CA 1
ATOM 3525 C C . ASN G 1 35 ? -2.173 25.497 9.572 1.00 17.36 35 ASN L C 1
ATOM 3526 O O . ASN G 1 35 ? -2.396 25.724 8.382 1.00 17.65 35 ASN L O 1
ATOM 3535 N N . GLY G 1 36 ? -1.157 24.737 9.980 1.00 16.98 36 GLY L N 1
ATOM 3536 C CA . GLY G 1 36 ? -0.218 24.134 9.022 1.00 17.22 36 GLY L CA 1
ATOM 3537 C C . GLY G 1 36 ? -0.858 23.118 8.085 1.00 17.42 36 GLY L C 1
ATOM 3538 O O . GLY G 1 36 ? -0.577 23.082 6.875 1.00 17.26 36 GLY L O 1
ATOM 3539 N N . VAL G 1 37 ? -1.716 22.270 8.644 1.00 16.62 37 VAL L N 1
ATOM 3540 C CA . VAL G 1 37 ? -2.416 21.268 7.823 1.00 16.28 37 VAL L CA 1
ATOM 3541 C C . VAL G 1 37 ? -3.445 21.939 6.881 1.00 16.05 37 VAL L C 1
ATOM 3542 O O . VAL G 1 37 ? -3.614 21.493 5.737 1.00 16.31 37 VAL L O 1
ATOM 3546 N N . SER G 1 38 ? -4.107 23.014 7.332 1.00 15.83 38 SER L N 1
ATOM 3547 C CA A SER G 1 38 ? -5.046 23.744 6.479 0.33 16.78 38 SER L CA 1
ATOM 3548 C CA B SER G 1 38 ? -5.049 23.734 6.473 0.33 16.76 38 SER L CA 1
ATOM 3549 C CA C SER G 1 38 ? -5.046 23.751 6.477 0.33 16.93 38 SER L CA 1
ATOM 3550 C C . SER G 1 38 ? -4.354 24.368 5.260 1.00 17.17 38 SER L C 1
ATOM 3551 O O . SER G 1 38 ? -4.880 24.331 4.145 1.00 17.43 38 SER L O 1
ATOM 3558 N N . ARG G 1 39 ? -3.173 24.948 5.485 1.00 17.85 39 ARG L N 1
ATOM 3559 C CA . ARG G 1 39 ? -2.396 25.588 4.411 1.00 19.57 39 ARG L CA 1
ATOM 3560 C C . ARG G 1 39 ? -1.727 24.575 3.480 1.00 18.90 39 ARG L C 1
ATOM 3561 O O . ARG G 1 39 ? -1.493 24.870 2.304 1.00 19.52 39 ARG L O 1
ATOM 3569 N N . ASN G 1 40 ? -1.396 23.400 4.017 1.00 17.31 40 ASN L N 1
ATOM 3570 C CA . ASN G 1 40 ? -0.683 22.378 3.260 1.00 17.38 40 ASN L CA 1
ATOM 3571 C C . ASN G 1 40 ? -1.111 20.960 3.695 1.00 17.23 40 ASN L C 1
ATOM 3572 O O . ASN G 1 40 ? -0.400 20.301 4.456 1.00 18.33 40 ASN L O 1
ATOM 3577 N N . PRO G 1 41 ? -2.281 20.491 3.224 1.00 17.27 41 PRO L N 1
ATOM 3578 C CA . PRO G 1 41 ? -2.789 19.194 3.685 1.00 17.62 41 PRO L CA 1
ATOM 3579 C C . PRO G 1 41 ? -1.787 18.029 3.570 1.00 18.73 41 PRO L C 1
ATOM 3580 O O . PRO G 1 41 ? -1.764 17.153 4.441 1.00 19.45 41 PRO L O 1
ATOM 3584 N N . SER G 1 42 ? -0.941 18.052 2.537 1.00 21.83 42 SER L N 1
ATOM 3585 C CA . SER G 1 42 ? 0.016 16.972 2.286 1.00 21.28 42 SER L CA 1
ATOM 3586 C C . SER G 1 42 ? 1.069 16.782 3.394 1.00 20.84 42 SER L C 1
ATOM 3587 O O . SER G 1 42 ? 1.688 15.723 3.478 1.00 21.63 42 SER L O 1
ATOM 3590 N N . ILE G 1 43 ? 1.265 17.807 4.229 1.00 21.10 43 ILE L N 1
ATOM 3591 C CA . ILE G 1 43 ? 2.272 17.782 5.289 1.00 20.40 43 ILE L CA 1
ATOM 3592 C C . ILE G 1 43 ? 1.780 17.112 6.595 1.00 20.42 43 ILE L C 1
ATOM 3593 O O . ILE G 1 43 ? 2.569 16.917 7.520 1.00 20.75 43 ILE L O 1
ATOM 3598 N N . LYS G 1 44 ? 0.500 16.750 6.658 1.00 21.20 44 LYS L N 1
ATOM 3599 C CA . LYS G 1 44 ? -0.105 16.197 7.885 1.00 21.81 44 LYS L CA 1
ATOM 3600 C C . LYS G 1 44 ? 0.757 15.118 8.573 1.00 21.74 44 LYS L C 1
ATOM 3601 O O . LYS G 1 44 ? 1.049 15.229 9.759 1.00 21.51 44 LYS L O 1
ATOM 3607 N N . ASP G 1 45 ? 1.153 14.080 7.835 1.00 22.35 45 ASP L N 1
ATOM 3608 C CA . ASP G 1 45 ? 1.903 12.957 8.435 1.00 23.75 45 ASP L CA 1
ATOM 3609 C C . ASP G 1 45 ? 3.277 13.363 8.954 1.00 22.80 45 ASP L C 1
ATOM 3610 O O . ASP G 1 45 ? 3.825 12.711 9.826 1.00 24.07 45 ASP L O 1
ATOM 3615 N N . THR G 1 46 ? 3.817 14.446 8.413 1.00 22.10 46 THR L N 1
ATOM 3616 C CA . THR G 1 46 ? 5.099 14.994 8.854 1.00 22.04 46 THR L CA 1
ATOM 3617 C C . THR G 1 46 ? 4.958 15.801 10.153 1.00 21.50 46 THR L C 1
ATOM 3618 O O . THR G 1 46 ? 5.758 15.632 11.068 1.00 21.77 46 THR L O 1
ATOM 3622 N N . VAL G 1 47 ? 3.952 16.675 10.234 1.00 20.71 47 VAL L N 1
ATOM 3623 C CA . VAL G 1 47 ? 3.854 17.598 11.376 1.00 20.32 47 VAL L CA 1
ATOM 3624 C C . VAL G 1 47 ? 3.096 17.034 12.580 1.00 20.67 47 VAL L C 1
ATOM 3625 O O . VAL G 1 47 ? 3.242 17.537 13.680 1.00 20.71 47 VAL L O 1
ATOM 3629 N N . PHE G 1 48 ? 2.273 16.008 12.373 1.00 21.23 48 PHE L N 1
ATOM 3630 C CA . PHE G 1 48 ? 1.459 15.475 13.471 1.00 22.55 48 PHE L CA 1
ATOM 3631 C C . PHE G 1 48 ? 2.326 14.928 14.621 1.00 22.21 48 PHE L C 1
ATOM 3632 O O . PHE G 1 48 ? 2.059 15.249 15.788 1.00 21.85 48 PHE L O 1
ATOM 3640 N N . PRO G 1 49 ? 3.384 14.153 14.300 1.00 22.44 49 PRO L N 1
ATOM 3641 C CA . PRO G 1 49 ? 4.295 13.706 15.370 1.00 23.23 49 PRO L CA 1
ATOM 3642 C C . PRO G 1 49 ? 5.050 14.854 16.051 1.00 22.00 49 PRO L C 1
ATOM 3643 O O . PRO G 1 49 ? 5.414 14.723 17.214 1.00 22.02 49 PRO L O 1
ATOM 3647 N N . MET G 1 50 ? 5.297 15.952 15.335 1.00 20.81 50 MET L N 1
ATOM 3648 C CA . MET G 1 50 ? 5.914 17.140 15.947 1.00 21.05 50 MET L CA 1
ATOM 3649 C C . MET G 1 50 ? 4.964 17.786 16.956 1.00 20.55 50 MET L C 1
ATOM 3650 O O . MET G 1 50 ? 5.391 18.234 18.027 1.00 21.14 50 MET L O 1
ATOM 3655 N N . ALA G 1 51 ? 3.686 17.857 16.592 1.00 19.87 51 ALA L N 1
ATOM 3656 C CA . ALA G 1 51 ? 2.647 18.334 17.492 1.00 19.97 51 ALA L CA 1
ATOM 3657 C C . ALA G 1 51 ? 2.534 17.440 18.757 1.00 20.73 51 ALA L C 1
ATOM 3658 O O . ALA G 1 51 ? 2.393 17.947 19.873 1.00 20.37 51 ALA L O 1
ATOM 3660 N N . ILE G 1 52 ? 2.598 16.123 18.580 1.00 21.38 52 ILE L N 1
ATOM 3661 C CA . ILE G 1 52 ? 2.578 15.199 19.725 1.00 23.19 52 ILE L CA 1
ATOM 3662 C C . ILE G 1 52 ? 3.768 15.455 20.648 1.00 23.16 52 ILE L C 1
ATOM 3663 O O . ILE G 1 52 ? 3.590 15.570 21.866 1.00 23.32 52 ILE L O 1
ATOM 3668 N N . LEU G 1 53 ? 4.962 15.599 20.063 1.00 23.19 53 LEU L N 1
ATOM 3669 C CA . LEU G 1 53 ? 6.183 15.874 20.836 1.00 23.93 53 LEU L CA 1
ATOM 3670 C C . LEU G 1 53 ? 6.074 17.213 21.573 1.00 22.73 53 LEU L C 1
ATOM 3671 O O . LEU G 1 53 ? 6.350 17.291 22.775 1.00 22.89 53 LEU L O 1
ATOM 3676 N N . GLY G 1 54 ? 5.679 18.261 20.848 1.00 21.76 54 GLY L N 1
ATOM 3677 C CA . GLY G 1 54 ? 5.508 19.591 21.445 1.00 21.54 54 GLY L CA 1
ATOM 3678 C C . GLY G 1 54 ? 4.518 19.607 22.601 1.00 21.32 54 GLY L C 1
ATOM 3679 O O . GLY G 1 54 ? 4.797 20.182 23.667 1.00 21.22 54 GLY L O 1
ATOM 3680 N N . PHE G 1 55 ? 3.357 18.980 22.396 1.00 21.04 55 PHE L N 1
ATOM 3681 C CA . PHE G 1 55 ? 2.348 18.883 23.454 1.00 21.95 55 PHE L CA 1
ATOM 3682 C C . PHE G 1 55 ? 2.928 18.189 24.701 1.00 22.02 55 PHE L C 1
ATOM 3683 O O . PHE G 1 55 ? 2.749 18.677 25.824 1.00 21.51 55 PHE L O 1
ATOM 3691 N N . ALA G 1 56 ? 3.638 17.075 24.492 1.00 22.52 56 ALA L N 1
ATOM 3692 C CA . ALA G 1 56 ? 4.149 16.264 25.602 1.00 23.49 56 ALA L CA 1
ATOM 3693 C C . ALA G 1 56 ? 5.168 17.031 26.438 1.00 23.40 56 ALA L C 1
ATOM 3694 O O . ALA G 1 56 ? 5.169 16.946 27.672 1.00 23.73 56 ALA L O 1
ATOM 3696 N N . LEU G 1 57 ? 6.039 17.771 25.756 1.00 22.88 57 LEU L N 1
ATOM 3697 C CA . LEU G 1 57 ? 7.055 18.578 26.430 1.00 23.41 57 LEU L CA 1
ATOM 3698 C C . LEU G 1 57 ? 6.443 19.749 27.213 1.00 23.32 57 LEU L C 1
ATOM 3699 O O . LEU G 1 57 ? 6.833 20.014 28.354 1.00 23.50 57 LEU L O 1
ATOM 3704 N N . SER G 1 58 ? 5.473 20.435 26.605 1.00 22.35 58 SER L N 1
ATOM 3705 C CA . SER G 1 58 ? 4.760 21.523 27.275 1.00 23.27 58 SER L CA 1
ATOM 3706 C C . SER G 1 58 ? 4.008 20.993 28.498 1.00 24.32 58 SER L C 1
ATOM 3707 O O . SER G 1 58 ? 4.043 21.591 29.590 1.00 24.60 58 SER L O 1
ATOM 3710 N N . GLU G 1 59 ? 3.351 19.853 28.304 1.00 24.93 59 GLU L N 1
ATOM 3711 C CA . GLU G 1 59 ? 2.553 19.206 29.340 1.00 27.66 59 GLU L CA 1
ATOM 3712 C C . GLU G 1 59 ? 3.393 18.875 30.581 1.00 27.58 59 GLU L C 1
ATOM 3713 O O . GLU G 1 59 ? 2.937 19.037 31.716 1.00 28.06 59 GLU L O 1
ATOM 3719 N N . ALA G 1 60 ? 4.617 18.414 30.348 1.00 27.41 60 ALA L N 1
ATOM 3720 C CA . ALA G 1 60 ? 5.533 18.036 31.424 1.00 28.63 60 ALA L CA 1
ATOM 3721 C C . ALA G 1 60 ? 5.817 19.162 32.420 1.00 27.95 60 ALA L C 1
ATOM 3722 O O . ALA G 1 60 ? 6.036 18.890 33.607 1.00 28.46 60 ALA L O 1
ATOM 3724 N N . THR G 1 61 ? 5.835 20.411 31.937 1.00 26.16 61 THR L N 1
ATOM 3725 C CA . THR G 1 61 ? 6.054 21.566 32.806 1.00 25.81 61 THR L CA 1
ATOM 3726 C C . THR G 1 61 ? 4.906 21.654 33.803 1.00 25.86 61 THR L C 1
ATOM 3727 O O . THR G 1 61 ? 5.119 21.950 34.976 1.00 25.72 61 THR L O 1
ATOM 3731 N N . GLY G 1 62 ? 3.693 21.389 33.319 1.00 25.62 62 GLY L N 1
ATOM 3732 C CA . GLY G 1 62 ? 2.504 21.323 34.170 1.00 27.12 62 GLY L CA 1
ATOM 3733 C C . GLY G 1 62 ? 2.546 20.130 35.115 1.00 28.76 62 GLY L C 1
ATOM 3734 O O . GLY G 1 62 ? 2.182 20.247 36.288 1.00 28.94 62 GLY L O 1
ATOM 3735 N N . LEU G 1 63 ? 2.988 18.983 34.599 1.00 29.51 63 LEU L N 1
ATOM 3736 C CA . LEU G 1 63 ? 3.180 17.784 35.417 1.00 32.32 63 LEU L CA 1
ATOM 3737 C C . LEU G 1 63 ? 4.057 18.084 36.636 1.00 31.96 63 LEU L C 1
ATOM 3738 O O . LEU G 1 63 ? 3.762 17.631 37.744 1.00 33.49 63 LEU L O 1
ATOM 3743 N N . PHE G 1 64 ? 5.121 18.853 36.432 1.00 30.77 64 PHE L N 1
ATOM 3744 C CA . PHE G 1 64 ? 6.047 19.169 37.520 1.00 31.40 64 PHE L CA 1
ATOM 3745 C C . PHE G 1 64 ? 5.437 20.067 38.589 1.00 29.84 64 PHE L C 1
ATOM 3746 O O . PHE G 1 64 ? 5.703 19.876 39.771 1.00 30.02 64 PHE L O 1
ATOM 3754 N N . CYS G 1 65 ? 4.606 21.025 38.168 1.00 27.73 65 CYS L N 1
ATOM 3755 C CA . CYS G 1 65 ? 3.844 21.854 39.104 1.00 26.90 65 CYS L CA 1
ATOM 3756 C C . CYS G 1 65 ? 2.932 20.970 39.953 1.00 27.79 65 CYS L C 1
ATOM 3757 O O . CYS G 1 65 ? 2.896 21.107 41.178 1.00 28.01 65 CYS L O 1
ATOM 3760 N N . LEU G 1 66 ? 2.211 20.061 39.296 1.00 27.85 66 LEU L N 1
ATOM 3761 C CA . LEU G 1 66 ? 1.264 19.186 39.980 1.00 29.58 66 LEU L CA 1
ATOM 3762 C C . LEU G 1 66 ? 1.968 18.238 40.946 1.00 30.82 66 LEU L C 1
ATOM 3763 O O . LEU G 1 66 ? 1.442 17.934 42.021 1.00 32.18 66 LEU L O 1
ATOM 3768 N N . MET G 1 67 ? 3.143 17.758 40.545 1.00 31.49 67 MET L N 1
ATOM 3769 C CA . MET G 1 67 ? 3.970 16.914 41.401 1.00 34.14 67 MET L CA 1
ATOM 3770 C C . MET G 1 67 ? 4.313 17.619 42.714 1.00 33.60 67 MET L C 1
ATOM 3771 O O . MET G 1 67 ? 4.230 17.009 43.785 1.00 35.03 67 MET L O 1
ATOM 3776 N N . VAL G 1 68 ? 4.702 18.892 42.628 1.00 30.95 68 VAL L N 1
ATOM 3777 C CA . VAL G 1 68 ? 5.051 19.665 43.826 1.00 31.01 68 VAL L CA 1
ATOM 3778 C C . VAL G 1 68 ? 3.796 19.883 44.676 1.00 31.25 68 VAL L C 1
ATOM 3779 O O . VAL G 1 68 ? 3.840 19.778 45.906 1.00 31.64 68 VAL L O 1
ATOM 3783 N N . SER G 1 69 ? 2.677 20.149 43.999 1.00 30.70 69 SER L N 1
ATOM 3784 C CA . SER G 1 69 ? 1.369 20.233 44.643 1.00 31.91 69 SER L CA 1
ATOM 3785 C C . SER G 1 69 ? 1.017 18.976 45.459 1.00 34.04 69 SER L C 1
ATOM 3786 O O . SER G 1 69 ? 0.624 19.074 46.620 1.00 34.19 69 SER L O 1
ATOM 3789 N N . PHE G 1 70 ? 1.171 17.803 44.848 1.00 35.47 70 PHE L N 1
ATOM 3790 C CA . PHE G 1 70 ? 0.851 16.542 45.521 1.00 38.40 70 PHE L CA 1
ATOM 3791 C C . PHE G 1 70 ? 1.863 16.178 46.612 1.00 39.40 70 PHE L C 1
ATOM 3792 O O . PHE G 1 70 ? 1.511 15.515 47.589 1.00 41.07 70 PHE L O 1
ATOM 3800 N N . LEU G 1 71 ? 3.113 16.618 46.443 1.00 38.13 71 LEU L N 1
ATOM 3801 C CA . LEU G 1 71 ? 4.126 16.465 47.489 1.00 39.32 71 LEU L CA 1
ATOM 3802 C C . LEU G 1 71 ? 3.746 17.266 48.724 1.00 38.57 71 LEU L C 1
ATOM 3803 O O . LEU G 1 71 ? 3.891 16.787 49.848 1.00 40.05 71 LEU L O 1
ATOM 3808 N N . LEU G 1 72 ? 3.237 18.476 48.505 1.00 36.40 72 LEU L N 1
ATOM 3809 C CA . LEU G 1 72 ? 2.804 19.335 49.601 1.00 36.41 72 LEU L CA 1
ATOM 3810 C C . LEU G 1 72 ? 1.524 18.825 50.260 1.00 38.63 72 LEU L C 1
ATOM 3811 O O . LEU G 1 72 ? 1.385 18.891 51.482 1.00 39.39 72 LEU L O 1
ATOM 3816 N N . LEU G 1 73 ? 0.606 18.306 49.447 1.00 40.04 73 LEU L N 1
ATOM 3817 C CA . LEU G 1 73 ? -0.638 17.721 49.943 1.00 43.38 73 LEU L CA 1
ATOM 3818 C C . LEU G 1 73 ? -0.430 16.425 50.733 1.00 46.49 73 LEU L C 1
ATOM 3819 O O . LEU G 1 73 ? -1.024 16.244 51.797 1.00 48.43 73 LEU L O 1
ATOM 3824 N N . PHE G 1 74 ? 0.414 15.536 50.209 1.00 47.83 74 PHE L N 1
ATOM 3825 C CA . PHE G 1 74 ? 0.442 14.141 50.653 1.00 52.40 74 PHE L CA 1
ATOM 3826 C C . PHE G 1 74 ? 1.802 13.607 51.107 1.00 54.14 74 PHE L C 1
ATOM 3827 O O . PHE G 1 74 ? 1.862 12.624 51.840 1.00 57.57 74 PHE L O 1
ATOM 3835 N N . GLY G 1 75 ? 2.885 14.241 50.665 1.00 52.33 75 GLY L N 1
ATOM 3836 C CA . GLY G 1 75 ? 4.231 13.772 50.992 1.00 54.69 75 GLY L CA 1
ATOM 3837 C C . GLY G 1 75 ? 4.655 14.168 52.392 1.00 56.46 75 GLY L C 1
ATOM 3838 O O . GLY G 1 75 ? 4.985 15.327 52.640 1.00 55.23 75 GLY L O 1
ATOM 3846 N N . GLN H 1 2 ? 8.676 25.986 63.429 1.00 49.58 2 GLN M N 1
ATOM 3847 C CA . GLN H 1 2 ? 7.373 25.916 62.698 1.00 47.80 2 GLN M CA 1
ATOM 3848 C C . GLN H 1 2 ? 7.297 26.966 61.596 1.00 45.25 2 GLN M C 1
ATOM 3849 O O . GLN H 1 2 ? 6.919 26.653 60.465 1.00 43.75 2 GLN M O 1
ATOM 3851 N N . LEU H 1 3 ? 7.661 28.206 61.929 1.00 44.28 3 LEU M N 1
ATOM 3852 C CA . LEU H 1 3 ? 7.568 29.320 60.978 1.00 42.61 3 LEU M CA 1
ATOM 3853 C C . LEU H 1 3 ? 8.510 29.144 59.785 1.00 41.42 3 LEU M C 1
ATOM 3854 O O . LEU H 1 3 ? 8.130 29.426 58.637 1.00 40.30 3 LEU M O 1
ATOM 3859 N N . VAL H 1 4 ? 9.720 28.660 60.056 1.00 42.25 4 VAL M N 1
ATOM 3860 C CA . VAL H 1 4 ? 10.720 28.410 59.017 1.00 42.04 4 VAL M CA 1
ATOM 3861 C C . VAL H 1 4 ? 10.268 27.300 58.058 1.00 40.88 4 VAL M C 1
ATOM 3862 O O . VAL H 1 4 ? 10.291 27.484 56.836 1.00 38.88 4 VAL M O 1
ATOM 3866 N N . LEU H 1 5 ? 9.848 26.161 58.613 1.00 41.48 5 LEU M N 1
ATOM 3867 C CA . LEU H 1 5 ? 9.289 25.065 57.809 1.00 41.08 5 LEU M CA 1
ATOM 3868 C C . LEU H 1 5 ? 8.109 25.544 56.966 1.00 38.54 5 LEU M C 1
ATOM 3869 O O . LEU H 1 5 ? 8.043 25.280 55.749 1.00 37.11 5 LEU M O 1
ATOM 3874 N N . ALA H 1 6 ? 7.199 26.273 57.611 1.00 37.67 6 ALA M N 1
ATOM 3875 C CA . ALA H 1 6 ? 6.047 26.861 56.929 1.00 36.23 6 ALA M CA 1
ATOM 3876 C C . ALA H 1 6 ? 6.486 27.697 55.730 1.00 34.61 6 ALA M C 1
ATOM 3877 O O . ALA H 1 6 ? 5.926 27.581 54.633 1.00 33.42 6 ALA M O 1
ATOM 3879 N N . ALA H 1 7 ? 7.494 28.539 55.950 1.00 34.50 7 ALA M N 1
ATOM 3880 C CA . ALA H 1 7 ? 8.023 29.398 54.897 1.00 33.90 7 ALA M CA 1
ATOM 3881 C C . ALA H 1 7 ? 8.598 28.605 53.727 1.00 33.61 7 ALA M C 1
ATOM 3882 O O . ALA H 1 7 ? 8.364 28.952 52.567 1.00 32.51 7 ALA M O 1
ATOM 3884 N N . LYS H 1 8 ? 9.330 27.535 54.019 1.00 35.15 8 LYS M N 1
ATOM 3885 C CA . LYS H 1 8 ? 9.945 26.759 52.941 1.00 35.81 8 LYS M CA 1
ATOM 3886 C C . LYS H 1 8 ? 8.913 26.040 52.064 1.00 34.63 8 LYS M C 1
ATOM 3887 O O . LYS H 1 8 ? 9.145 25.842 50.866 1.00 33.66 8 LYS M O 1
ATOM 3893 N N . TYR H 1 9 ? 7.768 25.691 52.654 1.00 34.43 9 TYR M N 1
ATOM 3894 C CA . TYR H 1 9 ? 6.683 25.040 51.919 1.00 34.08 9 TYR M CA 1
ATOM 3895 C C . TYR H 1 9 ? 5.895 26.014 51.036 1.00 32.37 9 TYR M C 1
ATOM 3896 O O . TYR H 1 9 ? 5.577 25.689 49.889 1.00 31.46 9 TYR M O 1
ATOM 3905 N N . ILE H 1 10 ? 5.591 27.198 51.570 1.00 31.91 10 ILE M N 1
ATOM 3906 C CA . ILE H 1 10 ? 4.992 28.275 50.777 1.00 31.42 10 ILE M CA 1
ATOM 3907 C C . ILE H 1 10 ? 5.939 28.673 49.644 1.00 30.05 10 ILE M C 1
ATOM 3908 O O . ILE H 1 10 ? 5.526 28.766 48.485 1.00 28.95 10 ILE M O 1
ATOM 3913 N N . GLY H 1 11 ? 7.208 28.899 49.991 1.00 30.62 11 GLY M N 1
ATOM 3914 C CA . GLY H 1 11 ? 8.240 29.260 49.013 1.00 30.34 11 GLY M CA 1
ATOM 3915 C C . GLY H 1 11 ? 8.371 28.241 47.894 1.00 29.94 11 GLY M C 1
ATOM 3916 O O . GLY H 1 11 ? 8.496 28.613 46.718 1.00 28.67 11 GLY M O 1
ATOM 3917 N N . ALA H 1 12 ? 8.338 26.956 48.255 1.00 30.45 12 ALA M N 1
ATOM 3918 C CA . ALA H 1 12 ? 8.395 25.874 47.267 1.00 30.81 12 ALA M CA 1
ATOM 3919 C C . ALA H 1 12 ? 7.224 25.929 46.270 1.00 29.73 12 ALA M C 1
ATOM 3920 O O . ALA H 1 12 ? 7.417 25.728 45.070 1.00 29.70 12 ALA M O 1
ATOM 3922 N N . GLY H 1 13 ? 6.021 26.215 46.760 1.00 29.78 13 GLY M N 1
ATOM 3923 C CA . GLY H 1 13 ? 4.854 26.382 45.881 1.00 28.96 13 GLY M CA 1
ATOM 3924 C C . GLY H 1 13 ? 5.021 27.566 44.939 1.00 27.76 13 GLY M C 1
ATOM 3925 O O . GLY H 1 13 ? 4.810 27.452 43.722 1.00 27.16 13 GLY M O 1
ATOM 3926 N N . ILE H 1 14 ? 5.416 28.704 45.503 1.00 27.47 14 ILE M N 1
ATOM 3927 C CA . ILE H 1 14 ? 5.626 29.930 44.722 1.00 27.03 14 ILE M CA 1
ATOM 3928 C C . ILE H 1 14 ? 6.653 29.676 43.614 1.00 26.37 14 ILE M C 1
ATOM 3929 O O . ILE H 1 14 ? 6.483 30.148 42.486 1.00 26.08 14 ILE M O 1
ATOM 3934 N N . SER H 1 15 ? 7.673 28.878 43.942 1.00 26.80 15 SER M N 1
ATOM 3935 C CA A SER H 1 15 ? 8.794 28.573 43.043 0.33 26.82 15 SER M CA 1
ATOM 3936 C CA B SER H 1 15 ? 8.779 28.645 43.013 0.33 26.96 15 SER M CA 1
ATOM 3937 C CA C SER H 1 15 ? 8.790 28.599 43.037 0.33 26.95 15 SER M CA 1
ATOM 3938 C C . SER H 1 15 ? 8.392 27.846 41.765 1.00 25.97 15 SER M C 1
ATOM 3939 O O . SER H 1 15 ? 9.160 27.790 40.807 1.00 25.95 15 SER M O 1
ATOM 3946 N N . THR H 1 16 ? 7.198 27.251 41.753 1.00 25.43 16 THR M N 1
ATOM 3947 C CA . THR H 1 16 ? 6.752 26.558 40.530 1.00 24.83 16 THR M CA 1
ATOM 3948 C C . THR H 1 16 ? 6.023 27.468 39.524 1.00 24.04 16 THR M C 1
ATOM 3949 O O . THR H 1 16 ? 5.796 27.061 38.378 1.00 23.41 16 THR M O 1
ATOM 3953 N N . ILE H 1 17 ? 5.637 28.675 39.943 1.00 23.72 17 ILE M N 1
ATOM 3954 C CA . ILE H 1 17 ? 4.861 29.565 39.056 1.00 23.29 17 ILE M CA 1
ATOM 3955 C C . ILE H 1 17 ? 5.605 29.794 37.731 1.00 23.28 17 ILE M C 1
ATOM 3956 O O . ILE H 1 17 ? 5.013 29.675 36.647 1.00 22.24 17 ILE M O 1
ATOM 3961 N N . GLY H 1 18 ? 6.905 30.082 37.842 1.00 23.38 18 GLY M N 1
ATOM 3962 C CA . GLY H 1 18 ? 7.768 30.403 36.694 1.00 24.04 18 GLY M CA 1
ATOM 3963 C C . GLY H 1 18 ? 7.864 29.335 35.621 1.00 23.20 18 GLY M C 1
ATOM 3964 O O . GLY H 1 18 ? 8.245 29.635 34.489 1.00 23.39 18 GLY M O 1
ATOM 3965 N N . LEU H 1 19 ? 7.534 28.089 35.977 1.00 22.51 19 LEU M N 1
ATOM 3966 C CA . LEU H 1 19 ? 7.419 26.994 35.009 1.00 22.21 19 LEU M CA 1
ATOM 3967 C C . LEU H 1 19 ? 6.421 27.276 33.881 1.00 21.20 19 LEU M C 1
ATOM 3968 O O . LEU H 1 19 ? 6.526 26.674 32.797 1.00 21.27 19 LEU M O 1
ATOM 3973 N N . LEU H 1 20 ? 5.457 28.168 34.122 1.00 20.60 20 LEU M N 1
ATOM 3974 C CA . LEU H 1 20 ? 4.497 28.532 33.064 1.00 20.22 20 LEU M CA 1
ATOM 3975 C C . LEU H 1 20 ? 5.226 29.142 31.861 1.00 19.75 20 LEU M C 1
ATOM 3976 O O . LEU H 1 20 ? 4.737 29.075 30.727 1.00 19.08 20 LEU M O 1
ATOM 3981 N N . GLY H 1 21 ? 6.385 29.758 32.118 1.00 19.70 21 GLY M N 1
ATOM 3982 C CA . GLY H 1 21 ? 7.178 30.346 31.054 1.00 20.10 21 GLY M CA 1
ATOM 3983 C C . GLY H 1 21 ? 7.664 29.291 30.078 1.00 19.89 21 GLY M C 1
ATOM 3984 O O . GLY H 1 21 ? 7.547 29.457 28.859 1.00 20.18 21 GLY M O 1
ATOM 3985 N N . ALA H 1 22 ? 8.215 28.205 30.622 1.00 20.10 22 ALA M N 1
ATOM 3986 C CA . ALA H 1 22 ? 8.649 27.060 29.820 1.00 20.36 22 ALA M CA 1
ATOM 3987 C C . ALA H 1 22 ? 7.444 26.373 29.156 1.00 19.90 22 ALA M C 1
ATOM 3988 O O . ALA H 1 22 ? 7.512 25.996 27.982 1.00 20.17 22 ALA M O 1
ATOM 3990 N N . GLY H 1 23 ? 6.341 26.225 29.892 1.00 19.66 23 GLY M N 1
ATOM 3991 C CA . GLY H 1 23 ? 5.103 25.687 29.302 1.00 19.81 23 GLY M CA 1
ATOM 3992 C C . GLY H 1 23 ? 4.706 26.397 28.002 1.00 19.17 23 GLY M C 1
ATOM 3993 O O . GLY H 1 23 ? 4.414 25.743 26.972 1.00 19.64 23 GLY M O 1
ATOM 3994 N N . ILE H 1 24 ? 4.690 27.727 28.049 1.00 18.93 24 ILE M N 1
ATOM 3995 C CA . ILE H 1 24 ? 4.324 28.568 26.888 1.00 18.64 24 ILE M CA 1
ATOM 3996 C C . ILE H 1 24 ? 5.432 28.605 25.823 1.00 18.53 24 ILE M C 1
ATOM 3997 O O . ILE H 1 24 ? 5.167 28.454 24.615 1.00 17.77 24 ILE M O 1
ATOM 4002 N N . GLY H 1 25 ? 6.668 28.815 26.277 1.00 18.99 25 GLY M N 1
ATOM 4003 C CA . GLY H 1 25 ? 7.817 28.897 25.382 1.00 18.58 25 GLY M CA 1
ATOM 4004 C C . GLY H 1 25 ? 8.106 27.642 24.570 1.00 18.16 25 GLY M C 1
ATOM 4005 O O . GLY H 1 25 ? 8.295 27.725 23.363 1.00 17.28 25 GLY M O 1
ATOM 4006 N N . ILE H 1 26 ? 8.126 26.472 25.212 1.00 18.65 26 ILE M N 1
ATOM 4007 C CA . ILE H 1 26 ? 8.279 25.215 24.469 1.00 18.49 26 ILE M CA 1
ATOM 4008 C C . ILE H 1 26 ? 7.244 25.149 23.319 1.00 18.21 26 ILE M C 1
ATOM 4009 O O . ILE H 1 26 ? 7.576 24.789 22.183 1.00 18.11 26 ILE M O 1
ATOM 4014 N N . ALA H 1 27 ? 5.997 25.513 23.616 1.00 17.24 27 ALA M N 1
ATOM 4015 C CA . ALA H 1 27 ? 4.923 25.486 22.613 1.00 17.16 27 ALA M CA 1
ATOM 4016 C C . ALA H 1 27 ? 5.180 26.460 21.451 1.00 16.89 27 ALA M C 1
ATOM 4017 O O . ALA H 1 27 ? 4.931 26.150 20.277 1.00 16.96 27 ALA M O 1
ATOM 4019 N N . ILE H 1 28 ? 5.666 27.646 21.794 1.00 16.67 28 ILE M N 1
ATOM 4020 C CA . ILE H 1 28 ? 5.973 28.678 20.797 1.00 16.90 28 ILE M CA 1
ATOM 4021 C C . ILE H 1 28 ? 7.021 28.154 19.799 1.00 16.72 28 ILE M C 1
ATOM 4022 O O . ILE H 1 28 ? 6.897 28.338 18.569 1.00 16.88 28 ILE M O 1
ATOM 4027 N N . VAL H 1 29 ? 8.051 27.495 20.320 1.00 16.38 29 VAL M N 1
ATOM 4028 C CA . VAL H 1 29 ? 9.073 26.901 19.452 1.00 16.93 29 VAL M CA 1
ATOM 4029 C C . VAL H 1 29 ? 8.471 25.843 18.523 1.00 16.56 29 VAL M C 1
ATOM 4030 O O . VAL H 1 29 ? 8.751 25.834 17.316 1.00 16.48 29 VAL M O 1
ATOM 4034 N N . PHE H 1 30 ? 7.675 24.931 19.081 1.00 16.91 30 PHE M N 1
ATOM 4035 C CA . PHE H 1 30 ? 7.068 23.886 18.265 1.00 17.17 30 PHE M CA 1
ATOM 4036 C C . PHE H 1 30 ? 6.031 24.414 17.266 1.00 16.82 30 PHE M C 1
ATOM 4037 O O . PHE H 1 30 ? 5.918 23.880 16.167 1.00 17.78 30 PHE M O 1
ATOM 4045 N N . ALA H 1 31 ? 5.298 25.465 17.624 1.00 16.77 31 ALA M N 1
ATOM 4046 C CA . ALA H 1 31 ? 4.388 26.127 16.681 1.00 16.66 31 ALA M CA 1
ATOM 4047 C C . ALA H 1 31 ? 5.151 26.676 15.468 1.00 16.53 31 ALA M C 1
ATOM 4048 O O . ALA H 1 31 ? 4.699 26.540 14.329 1.00 16.18 31 ALA M O 1
ATOM 4050 N N . ALA H 1 32 ? 6.303 27.306 15.719 1.00 16.45 32 ALA M N 1
ATOM 4051 C CA . ALA H 1 32 ? 7.126 27.837 14.620 1.00 16.25 32 ALA M CA 1
ATOM 4052 C C . ALA H 1 32 ? 7.645 26.718 13.722 1.00 15.81 32 ALA M C 1
ATOM 4053 O O . ALA H 1 32 ? 7.624 26.842 12.488 1.00 15.61 32 ALA M O 1
ATOM 4055 N N . LEU H 1 33 ? 8.108 25.631 14.349 1.00 15.79 33 LEU M N 1
ATOM 4056 C CA . LEU H 1 33 ? 8.591 24.442 13.639 1.00 15.89 33 LEU M CA 1
ATOM 4057 C C . LEU H 1 33 ? 7.512 23.909 12.712 1.00 15.52 33 LEU M C 1
ATOM 4058 O O . LEU H 1 33 ? 7.750 23.665 11.525 1.00 14.88 33 LEU M O 1
ATOM 4063 N N . ILE H 1 34 ? 6.313 23.738 13.267 1.00 15.27 34 ILE M N 1
ATOM 4064 C CA . ILE H 1 34 ? 5.197 23.193 12.499 1.00 15.62 34 ILE M CA 1
ATOM 4065 C C . ILE H 1 34 ? 4.825 24.116 11.343 1.00 15.95 34 ILE M C 1
ATOM 4066 O O . ILE H 1 34 ? 4.648 23.643 10.207 1.00 16.03 34 ILE M O 1
ATOM 4071 N N . ASN H 1 35 ? 4.751 25.421 11.626 1.00 16.39 35 ASN M N 1
ATOM 4072 C CA A ASN H 1 35 ? 4.364 26.381 10.594 0.50 17.05 35 ASN M CA 1
ATOM 4073 C CA B ASN H 1 35 ? 4.412 26.453 10.627 0.50 17.52 35 ASN M CA 1
ATOM 4074 C C . ASN H 1 35 ? 5.469 26.541 9.545 1.00 17.29 35 ASN M C 1
ATOM 4075 O O . ASN H 1 35 ? 5.174 26.634 8.355 1.00 17.20 35 ASN M O 1
ATOM 4084 N N . GLY H 1 36 ? 6.727 26.529 9.983 1.00 17.20 36 GLY M N 1
ATOM 4085 C CA . GLY H 1 36 ? 7.862 26.593 9.048 1.00 17.84 36 GLY M CA 1
ATOM 4086 C C . GLY H 1 36 ? 7.908 25.405 8.096 1.00 17.90 36 GLY M C 1
ATOM 4087 O O . GLY H 1 36 ? 8.127 25.564 6.886 1.00 18.31 36 GLY M O 1
ATOM 4088 N N . VAL H 1 37 ? 7.688 24.206 8.637 1.00 17.60 37 VAL M N 1
ATOM 4089 C CA . VAL H 1 37 ? 7.697 22.988 7.821 1.00 18.08 37 VAL M CA 1
ATOM 4090 C C . VAL H 1 37 ? 6.495 22.942 6.853 1.00 17.88 37 VAL M C 1
ATOM 4091 O O . VAL H 1 37 ? 6.638 22.505 5.706 1.00 17.60 37 VAL M O 1
ATOM 4095 N N . SER H 1 38 ? 5.322 23.388 7.316 1.00 17.78 38 SER M N 1
ATOM 4096 C CA A SER H 1 38 ? 4.136 23.430 6.461 0.33 18.55 38 SER M CA 1
ATOM 4097 C CA B SER H 1 38 ? 4.133 23.436 6.469 0.33 18.48 38 SER M CA 1
ATOM 4098 C CA C SER H 1 38 ? 4.122 23.452 6.466 0.33 18.48 38 SER M CA 1
ATOM 4099 C C . SER H 1 38 ? 4.336 24.348 5.249 1.00 18.49 38 SER M C 1
ATOM 4100 O O . SER H 1 38 ? 3.953 23.997 4.120 1.00 18.51 38 SER M O 1
ATOM 4107 N N . ARG H 1 39 ? 4.949 25.505 5.478 1.00 18.61 39 ARG M N 1
ATOM 4108 C CA . ARG H 1 39 ? 5.195 26.501 4.406 1.00 20.10 39 ARG M CA 1
ATOM 4109 C C . ARG H 1 39 ? 6.338 26.095 3.469 1.00 19.18 39 ARG M C 1
ATOM 4110 O O . ARG H 1 39 ? 6.345 26.467 2.295 1.00 19.37 39 ARG M O 1
ATOM 4118 N N . ASN H 1 40 ? 7.319 25.361 3.997 1.00 17.88 40 ASN M N 1
ATOM 4119 C CA . ASN H 1 40 ? 8.499 24.955 3.219 1.00 17.83 40 ASN M CA 1
ATOM 4120 C C . ASN H 1 40 ? 8.985 23.566 3.664 1.00 17.98 40 ASN M C 1
ATOM 4121 O O . ASN H 1 40 ? 9.931 23.468 4.450 1.00 18.63 40 ASN M O 1
ATOM 4126 N N . PRO H 1 41 ? 8.335 22.491 3.177 1.00 18.40 41 PRO M N 1
ATOM 4127 C CA . PRO H 1 41 ? 8.669 21.161 3.679 1.00 19.16 41 PRO M CA 1
ATOM 4128 C C . PRO H 1 41 ? 10.142 20.781 3.559 1.00 20.53 41 PRO M C 1
ATOM 4129 O O . PRO H 1 41 ? 10.640 20.022 4.396 1.00 21.36 41 PRO M O 1
ATOM 4133 N N . SER H 1 42 ? 10.815 21.297 2.530 1.00 22.26 42 SER M N 1
ATOM 4134 C CA . SER H 1 42 ? 12.220 20.978 2.273 1.00 21.54 42 SER M CA 1
ATOM 4135 C C . SER H 1 42 ? 13.160 21.480 3.378 1.00 20.58 42 SER M C 1
ATOM 4136 O O . SER H 1 42 ? 14.311 21.054 3.445 1.00 20.93 42 SER M O 1
ATOM 4139 N N . ILE H 1 43 ? 12.682 22.387 4.232 1.00 20.19 43 ILE M N 1
ATOM 4140 C CA . ILE H 1 43 ? 13.563 22.996 5.244 1.00 19.95 43 ILE M CA 1
ATOM 4141 C C . ILE H 1 43 ? 13.569 22.218 6.573 1.00 19.36 43 ILE M C 1
ATOM 4142 O O . ILE H 1 43 ? 14.314 22.563 7.494 1.00 19.00 43 ILE M O 1
ATOM 4147 N N . LYS H 1 44 ? 12.752 21.170 6.644 1.00 20.13 44 LYS M N 1
ATOM 4148 C CA . LYS H 1 44 ? 12.495 20.434 7.891 1.00 20.80 44 LYS M CA 1
ATOM 4149 C C . LYS H 1 44 ? 13.781 20.064 8.647 1.00 20.71 44 LYS M C 1
ATOM 4150 O O . LYS H 1 44 ? 13.924 20.365 9.840 1.00 19.94 44 LYS M O 1
ATOM 4156 N N . ASP H 1 45 ? 14.719 19.427 7.947 1.00 21.51 45 ASP M N 1
ATOM 4157 C CA . ASP H 1 45 ? 15.925 18.920 8.607 1.00 23.12 45 ASP M CA 1
ATOM 4158 C C . ASP H 1 45 ? 16.911 20.019 8.998 1.00 21.69 45 ASP M C 1
ATOM 4159 O O . ASP H 1 45 ? 17.796 19.796 9.810 1.00 22.19 45 ASP M O 1
ATOM 4164 N N . THR H 1 46 ? 16.716 21.210 8.440 1.00 20.89 46 THR M N 1
ATOM 4165 C CA . THR H 1 46 ? 17.455 22.418 8.856 1.00 21.24 46 THR M CA 1
ATOM 4166 C C . THR H 1 46 ? 16.854 23.045 10.135 1.00 20.43 46 THR M C 1
ATOM 4167 O O . THR H 1 46 ? 17.586 23.422 11.067 1.00 20.40 46 THR M O 1
ATOM 4171 N N . VAL H 1 47 ? 15.533 23.159 10.184 1.00 19.60 47 VAL M N 1
ATOM 4172 C CA . VAL H 1 47 ? 14.902 23.833 11.333 1.00 19.27 47 VAL M CA 1
ATOM 4173 C C . VAL H 1 47 ? 14.646 22.923 12.543 1.00 19.65 47 VAL M C 1
ATOM 4174 O O . VAL H 1 47 ? 14.498 23.414 13.663 1.00 18.93 47 VAL M O 1
ATOM 4178 N N . PHE H 1 48 ? 14.588 21.612 12.319 1.00 20.34 48 PHE M N 1
ATOM 4179 C CA . PHE H 1 48 ? 14.268 20.699 13.424 1.00 22.22 48 PHE M CA 1
ATOM 4180 C C . PHE H 1 48 ? 15.318 20.809 14.537 1.00 21.63 48 PHE M C 1
ATOM 4181 O O . PHE H 1 48 ? 14.943 20.939 15.702 1.00 21.07 48 PHE M O 1
ATOM 4189 N N . PRO H 1 49 ? 16.626 20.824 14.180 1.00 22.65 49 PRO M N 1
ATOM 4190 C CA . PRO H 1 49 ? 17.628 20.987 15.245 1.00 23.50 49 PRO M CA 1
ATOM 4191 C C . PRO H 1 49 ? 17.580 22.358 15.932 1.00 21.46 49 PRO M C 1
ATOM 4192 O O . PRO H 1 49 ? 17.993 22.470 17.089 1.00 21.93 49 PRO M O 1
ATOM 4196 N N . MET H 1 50 ? 17.095 23.385 15.231 1.00 19.94 50 MET M N 1
ATOM 4197 C CA . MET H 1 50 ? 16.874 24.711 15.842 1.00 19.20 50 MET M CA 1
ATOM 4198 C C . MET H 1 50 ? 15.748 24.651 16.871 1.00 18.00 50 MET M C 1
ATOM 4199 O O . MET H 1 50 ? 15.821 25.290 17.921 1.00 18.03 50 MET M O 1
ATOM 4204 N N . ALA H 1 51 ? 14.708 23.879 16.567 1.00 16.87 51 ALA M N 1
ATOM 4205 C CA . ALA H 1 51 ? 13.612 23.661 17.504 1.00 17.21 51 ALA M CA 1
ATOM 4206 C C . ALA H 1 51 ? 14.063 22.873 18.738 1.00 18.01 51 ALA M C 1
ATOM 4207 O O . ALA H 1 51 ? 13.614 23.156 19.855 1.00 18.47 51 ALA M O 1
ATOM 4209 N N . ILE H 1 52 ? 14.951 21.898 18.537 1.00 18.35 52 ILE M N 1
ATOM 4210 C CA A ILE H 1 52 ? 15.503 21.141 19.658 0.50 19.70 52 ILE M CA 1
ATOM 4211 C CA B ILE H 1 52 ? 15.517 21.134 19.652 0.50 19.45 52 ILE M CA 1
ATOM 4212 C C . ILE H 1 52 ? 16.260 22.083 20.586 1.00 19.45 52 ILE M C 1
ATOM 4213 O O . ILE H 1 52 ? 16.028 22.075 21.794 1.00 20.27 52 ILE M O 1
ATOM 4222 N N . LEU H 1 53 ? 17.139 22.912 20.017 1.00 19.36 53 LEU M N 1
ATOM 4223 C CA . LEU H 1 53 ? 17.926 23.850 20.807 1.00 20.41 53 LEU M CA 1
ATOM 4224 C C . LEU H 1 53 ? 16.997 24.824 21.525 1.00 19.72 53 LEU M C 1
ATOM 4225 O O . LEU H 1 53 ? 17.169 25.082 22.712 1.00 20.29 53 LEU M O 1
ATOM 4230 N N . GLY H 1 54 ? 16.027 25.361 20.786 1.00 19.16 54 GLY M N 1
ATOM 4231 C CA . GLY H 1 54 ? 15.063 26.335 21.325 1.00 19.27 54 GLY M CA 1
ATOM 4232 C C . GLY H 1 54 ? 14.266 25.841 22.514 1.00 19.49 54 GLY M C 1
ATOM 4233 O O . GLY H 1 54 ? 14.175 26.526 23.548 1.00 20.56 54 GLY M O 1
ATOM 4234 N N . PHE H 1 55 ? 13.654 24.665 22.376 1.00 18.81 55 PHE M N 1
ATOM 4235 C CA . PHE H 1 55 ? 12.822 24.158 23.463 1.00 19.07 55 PHE M CA 1
ATOM 4236 C C . PHE H 1 55 ? 13.708 23.788 24.662 1.00 19.25 55 PHE M C 1
ATOM 4237 O O . PHE H 1 55 ? 13.327 24.024 25.807 1.00 19.50 55 PHE M O 1
ATOM 4245 N N . ALA H 1 56 ? 14.904 23.265 24.396 1.00 19.60 56 ALA M N 1
ATOM 4246 C CA . ALA H 1 56 ? 15.829 22.884 25.483 1.00 21.02 56 ALA M CA 1
ATOM 4247 C C . ALA H 1 56 ? 16.228 24.083 26.349 1.00 21.13 56 ALA M C 1
ATOM 4248 O O . ALA H 1 56 ? 16.262 23.984 27.576 1.00 21.73 56 ALA M O 1
ATOM 4250 N N . LEU H 1 57 ? 16.532 25.209 25.709 1.00 21.02 57 LEU M N 1
ATOM 4251 C CA . LEU H 1 57 ? 16.912 26.436 26.436 1.00 21.86 57 LEU M CA 1
ATOM 4252 C C . LEU H 1 57 ? 15.716 27.057 27.175 1.00 22.19 57 LEU M C 1
ATOM 4253 O O . LEU H 1 57 ? 15.861 27.569 28.295 1.00 23.02 57 LEU M O 1
ATOM 4258 N N . SER H 1 58 ? 14.535 27.003 26.558 1.00 20.99 58 SER M N 1
ATOM 4259 C CA . SER H 1 58 ? 13.326 27.481 27.222 1.00 22.02 58 SER M CA 1
ATOM 4260 C C . SER H 1 58 ? 13.015 26.593 28.439 1.00 22.61 58 SER M C 1
ATOM 4261 O O . SER H 1 58 ? 12.737 27.091 29.534 1.00 23.25 58 SER M O 1
ATOM 4264 N N . GLU H 1 59 ? 13.091 25.283 28.227 1.00 22.42 59 GLU M N 1
ATOM 4265 C CA . GLU H 1 59 ? 12.876 24.293 29.272 1.00 24.73 59 GLU M CA 1
ATOM 4266 C C . GLU H 1 59 ? 13.785 24.542 30.483 1.00 24.30 59 GLU M C 1
ATOM 4267 O O . GLU H 1 59 ? 13.324 24.499 31.628 1.00 24.20 59 GLU M O 1
ATOM 4273 N N . ALA H 1 60 ? 15.065 24.810 30.217 1.00 23.50 60 ALA M N 1
ATOM 4274 C CA . ALA H 1 60 ? 16.058 25.079 31.266 1.00 24.64 60 ALA M CA 1
ATOM 4275 C C . ALA H 1 60 ? 15.602 26.131 32.284 1.00 24.14 60 ALA M C 1
ATOM 4276 O O . ALA H 1 60 ? 15.897 25.999 33.480 1.00 24.51 60 ALA M O 1
ATOM 4278 N N . THR H 1 61 ? 14.891 27.165 31.818 1.00 22.64 61 THR M N 1
ATOM 4279 C CA . THR H 1 61 ? 14.413 28.215 32.729 1.00 23.23 61 THR M CA 1
ATOM 4280 C C . THR H 1 61 ? 13.454 27.628 33.754 1.00 23.34 61 THR M C 1
ATOM 4281 O O . THR H 1 61 ? 13.494 28.004 34.927 1.00 23.75 61 THR M O 1
ATOM 4285 N N . GLY H 1 62 ? 12.602 26.709 33.294 1.00 22.64 62 GLY M N 1
ATOM 4286 C CA . GLY H 1 62 ? 11.662 26.004 34.165 1.00 23.92 62 GLY M CA 1
ATOM 4287 C C . GLY H 1 62 ? 12.349 25.057 35.132 1.00 24.55 62 GLY M C 1
ATOM 4288 O O . GLY H 1 62 ? 11.915 24.907 36.273 1.00 25.62 62 GLY M O 1
ATOM 4289 N N . LEU H 1 63 ? 13.413 24.404 34.668 1.00 24.49 63 LEU M N 1
ATOM 4290 C CA . LEU H 1 63 ? 14.190 23.501 35.509 1.00 26.57 63 LEU M CA 1
ATOM 4291 C C . LEU H 1 63 ? 14.892 24.267 36.634 1.00 27.41 63 LEU M C 1
ATOM 4292 O O . LEU H 1 63 ? 15.050 23.740 37.745 1.00 29.13 63 LEU M O 1
ATOM 4294 N N . PHE H 1 64 ? 15.312 25.501 36.347 1.00 26.65 64 PHE M N 1
ATOM 4295 C CA . PHE H 1 64 ? 15.889 26.368 37.380 1.00 28.26 64 PHE M CA 1
ATOM 4296 C C . PHE H 1 64 ? 14.886 26.673 38.486 1.00 28.46 64 PHE M C 1
ATOM 4297 O O . PHE H 1 64 ? 15.235 26.615 39.669 1.00 29.36 64 PHE M O 1
ATOM 4305 N N . CYS H 1 65 ? 13.646 26.990 38.098 1.00 27.58 65 CYS M N 1
ATOM 4306 C CA . CYS H 1 65 ? 12.563 27.167 39.069 1.00 28.57 65 CYS M CA 1
ATOM 4307 C C . CYS H 1 65 ? 12.388 25.909 39.927 1.00 29.87 65 CYS M C 1
ATOM 4308 O O . CYS H 1 65 ? 12.288 26.002 41.155 1.00 30.17 65 CYS M O 1
ATOM 4311 N N . LEU H 1 66 ? 12.345 24.750 39.264 1.00 30.36 66 LEU M N 1
ATOM 4312 C CA . LEU H 1 66 ? 12.091 23.466 39.926 1.00 32.72 66 LEU M CA 1
ATOM 4313 C C . LEU H 1 66 ? 13.217 23.108 40.907 1.00 34.48 66 LEU M C 1
ATOM 4314 O O . LEU H 1 66 ? 12.975 22.510 41.965 1.00 36.17 66 LEU M O 1
ATOM 4319 N N . MET H 1 67 ? 14.440 23.495 40.549 1.00 34.13 67 MET M N 1
ATOM 4320 C CA . MET H 1 67 ? 15.612 23.309 41.402 1.00 36.71 67 MET M CA 1
ATOM 4321 C C . MET H 1 67 ? 15.451 24.071 42.712 1.00 36.17 67 MET M C 1
ATOM 4322 O O . MET H 1 67 ? 15.726 23.531 43.788 1.00 37.81 67 MET M O 1
ATOM 4327 N N . VAL H 1 68 ? 15.002 25.321 42.621 1.00 33.28 68 VAL M N 1
ATOM 4328 C CA . VAL H 1 68 ? 14.744 26.125 43.815 1.00 33.27 68 VAL M CA 1
ATOM 4329 C C . VAL H 1 68 ? 13.608 25.492 44.632 1.00 34.09 68 VAL M C 1
ATOM 4330 O O . VAL H 1 68 ? 13.713 25.360 45.865 1.00 34.63 68 VAL M O 1
ATOM 4334 N N . SER H 1 69 ? 12.544 25.075 43.940 1.00 33.13 69 SER M N 1
ATOM 4335 C CA . SER H 1 69 ? 11.453 24.324 44.574 1.00 35.85 69 SER M CA 1
ATOM 4336 C C . SER H 1 69 ? 11.963 23.116 45.371 1.00 38.26 69 SER M C 1
ATOM 4337 O O . SER H 1 69 ? 11.607 22.951 46.532 1.00 39.98 69 SER M O 1
ATOM 4340 N N . PHE H 1 70 ? 12.818 22.300 44.755 1.00 39.71 70 PHE M N 1
ATOM 4341 C CA . PHE H 1 70 ? 13.362 21.101 45.410 1.00 43.70 70 PHE M CA 1
ATOM 4342 C C . PHE H 1 70 ? 14.335 21.415 46.551 1.00 45.09 70 PHE M C 1
ATOM 4343 O O . PHE H 1 70 ? 14.447 20.643 47.507 1.00 47.91 70 PHE M O 1
ATOM 4351 N N . LEU H 1 71 ? 15.040 22.540 46.438 1.00 43.40 71 LEU M N 1
ATOM 4352 C CA . LEU H 1 71 ? 15.950 22.997 47.491 1.00 45.31 71 LEU M CA 1
ATOM 4353 C C . LEU H 1 71 ? 15.193 23.499 48.720 1.00 45.53 71 LEU M C 1
ATOM 4354 O O . LEU H 1 71 ? 15.677 23.367 49.850 1.00 47.78 71 LEU M O 1
ATOM 4359 N N . LEU H 1 72 ? 14.008 24.064 48.495 1.00 43.46 72 LEU M N 1
ATOM 4360 C CA . LEU H 1 72 ? 13.144 24.494 49.589 1.00 44.43 72 LEU M CA 1
ATOM 4361 C C . LEU H 1 72 ? 12.419 23.315 50.228 1.00 47.73 72 LEU M C 1
ATOM 4362 O O . LEU H 1 72 ? 12.202 23.310 51.439 1.00 49.26 72 LEU M O 1
ATOM 4367 N N . LEU H 1 73 ? 12.061 22.315 49.416 1.00 49.27 73 LEU M N 1
ATOM 4368 C CA . LEU H 1 73 ? 11.434 21.092 49.926 1.00 53.77 73 LEU M CA 1
ATOM 4369 C C . LEU H 1 73 ? 12.412 20.210 50.706 1.00 58.04 73 LEU M C 1
ATOM 4370 O O . LEU H 1 73 ? 12.128 19.814 51.836 1.00 60.97 73 LEU M O 1
ATOM 4375 N N . PHE H 1 74 ? 13.554 19.904 50.093 1.00 59.72 74 PHE M N 1
ATOM 4376 C CA . PHE H 1 74 ? 14.542 19.003 50.681 1.00 65.50 74 PHE M CA 1
ATOM 4377 C C . PHE H 1 74 ? 15.811 19.755 51.094 1.00 66.52 74 PHE M C 1
ATOM 4378 O O . PHE H 1 74 ? 16.917 19.427 50.652 1.00 69.06 74 PHE M O 1
ATOM 4380 N N . GLY H 1 75 ? 15.636 20.765 51.944 1.00 65.71 75 GLY M N 1
ATOM 4381 C CA . GLY H 1 75 ? 16.746 21.582 52.429 1.00 65.86 75 GLY M CA 1
ATOM 4382 C C . GLY H 1 75 ? 16.937 21.446 53.925 1.00 69.28 75 GLY M C 1
ATOM 4383 O O . GLY H 1 75 ? 16.673 22.382 54.680 1.00 68.34 75 GLY M O 1
ATOM 4394 N N . GLN I 1 2 ? 14.055 33.536 63.286 1.00 51.57 2 GLN N N 1
ATOM 4395 C CA . GLN I 1 2 ? 13.161 32.656 62.472 1.00 49.22 2 GLN N CA 1
ATOM 4396 C C . GLN I 1 2 ? 12.281 33.451 61.507 1.00 46.37 2 GLN N C 1
ATOM 4397 O O . GLN I 1 2 ? 11.862 32.928 60.476 1.00 44.77 2 GLN N O 1
ATOM 4400 N N . LEU I 1 3 ? 12.010 34.711 61.840 1.00 45.24 3 LEU N N 1
ATOM 4401 C CA . LEU I 1 3 ? 11.279 35.594 60.937 1.00 43.93 3 LEU N CA 1
ATOM 4402 C C . LEU I 1 3 ? 12.145 35.978 59.728 1.00 42.46 3 LEU N C 1
ATOM 4403 O O . LEU I 1 3 ? 11.647 36.072 58.601 1.00 41.44 3 LEU N O 1
ATOM 4408 N N . VAL I 1 4 ? 13.439 36.175 59.970 1.00 43.05 4 VAL N N 1
ATOM 4409 C CA . VAL I 1 4 ? 14.395 36.524 58.916 1.00 42.40 4 VAL N CA 1
ATOM 4410 C C . VAL I 1 4 ? 14.602 35.355 57.948 1.00 41.68 4 VAL N C 1
ATOM 4411 O O . VAL I 1 4 ? 14.556 35.539 56.725 1.00 39.69 4 VAL N O 1
ATOM 4415 N N . LEU I 1 5 ? 14.830 34.164 58.501 1.00 42.68 5 LEU N N 1
ATOM 4416 C CA . LEU I 1 5 ? 14.949 32.949 57.694 1.00 42.93 5 LEU N CA 1
ATOM 4417 C C . LEU I 1 5 ? 13.681 32.696 56.884 1.00 40.56 5 LEU N C 1
ATOM 4418 O O . LEU I 1 5 ? 13.755 32.381 55.695 1.00 39.40 5 LEU N O 1
ATOM 4423 N N . ALA I 1 6 ? 12.527 32.849 57.533 1.00 39.75 6 ALA N N 1
ATOM 4424 C CA . ALA I 1 6 ? 11.233 32.685 56.867 1.00 38.32 6 ALA N CA 1
ATOM 4425 C C . ALA I 1 6 ? 11.146 33.569 55.628 1.00 36.26 6 ALA N C 1
ATOM 4426 O O . ALA I 1 6 ? 10.748 33.114 54.554 1.00 34.93 6 ALA N O 1
ATOM 4428 N N . ALA I 1 7 ? 11.534 34.832 55.792 1.00 35.78 7 ALA N N 1
ATOM 4429 C CA . ALA I 1 7 ? 11.456 35.821 54.723 1.00 34.48 7 ALA N CA 1
ATOM 4430 C C . ALA I 1 7 ? 12.424 35.509 53.583 1.00 34.09 7 ALA N C 1
ATOM 4431 O O . ALA I 1 7 ? 12.090 35.690 52.405 1.00 33.18 7 ALA N O 1
ATOM 4433 N N . LYS I 1 8 ? 13.613 35.030 53.944 1.00 35.29 8 LYS N N 1
ATOM 4434 C CA . LYS I 1 8 ? 14.617 34.597 52.971 1.00 35.67 8 LYS N CA 1
ATOM 4435 C C . LYS I 1 8 ? 14.094 33.457 52.089 1.00 34.56 8 LYS N C 1
ATOM 4436 O O . LYS I 1 8 ? 14.304 33.464 50.876 1.00 33.24 8 LYS N O 1
ATOM 4442 N N . TYR I 1 9 ? 13.391 32.493 52.688 1.00 35.19 9 TYR N N 1
ATOM 4443 C CA . TYR I 1 9 ? 12.865 31.362 51.909 1.00 35.16 9 TYR N CA 1
ATOM 4444 C C . TYR I 1 9 ? 11.659 31.725 51.028 1.00 33.58 9 TYR N C 1
ATOM 4445 O O . TYR I 1 9 ? 11.597 31.306 49.866 1.00 32.58 9 TYR N O 1
ATOM 4454 N N . ILE I 1 10 ? 10.714 32.491 51.577 1.00 33.19 10 ILE N N 1
ATOM 4455 C CA . ILE I 1 10 ? 9.598 33.037 50.790 1.00 32.21 10 ILE N CA 1
ATOM 4456 C C . ILE I 1 10 ? 10.148 33.890 49.635 1.00 30.54 10 ILE N C 1
ATOM 4457 O O . ILE I 1 10 ? 9.775 33.708 48.474 1.00 29.39 10 ILE N O 1
ATOM 4462 N N . GLY I 1 11 ? 11.040 34.822 49.967 1.00 30.34 11 GLY N N 1
ATOM 4463 C CA . GLY I 1 11 ? 11.656 35.708 48.975 1.00 29.01 11 GLY N CA 1
ATOM 4464 C C . GLY I 1 11 ? 12.385 34.966 47.868 1.00 28.45 11 GLY N C 1
ATOM 4465 O O . GLY I 1 11 ? 12.327 35.370 46.701 1.00 27.26 11 GLY N O 1
ATOM 4466 N N . ALA I 1 12 ? 13.072 33.885 48.231 1.00 28.70 12 ALA N N 1
ATOM 4467 C CA . ALA I 1 12 ? 13.768 33.038 47.262 1.00 28.89 12 ALA N CA 1
ATOM 4468 C C . ALA I 1 12 ? 12.801 32.438 46.237 1.00 28.04 12 ALA N C 1
ATOM 4469 O O . ALA I 1 12 ? 13.101 32.401 45.034 1.00 27.52 12 ALA N O 1
ATOM 4471 N N . GLY I 1 13 ? 11.644 31.981 46.719 1.00 27.80 13 GLY N N 1
ATOM 4472 C CA . GLY I 1 13 ? 10.590 31.462 45.849 1.00 27.33 13 GLY N CA 1
ATOM 4473 C C . GLY I 1 13 ? 9.971 32.528 44.958 1.00 25.83 13 GLY N C 1
ATOM 4474 O O . GLY I 1 13 ? 9.741 32.294 43.768 1.00 25.24 13 GLY N O 1
ATOM 4475 N N . ILE I 1 14 ? 9.697 33.698 45.527 1.00 25.72 14 ILE N N 1
ATOM 4476 C CA . ILE I 1 14 ? 9.186 34.831 44.740 1.00 25.38 14 ILE N CA 1
ATOM 4477 C C . ILE I 1 14 ? 10.175 35.245 43.631 1.00 24.79 14 ILE N C 1
ATOM 4478 O O . ILE I 1 14 ? 9.750 35.612 42.528 1.00 23.72 14 ILE N O 1
ATOM 4483 N N . SER I 1 15 ? 11.480 35.147 43.914 1.00 25.05 15 SER N N 1
ATOM 4484 C CA A SER I 1 15 ? 12.543 35.556 42.984 0.33 24.94 15 SER N CA 1
ATOM 4485 C CA B SER I 1 15 ? 12.478 35.609 42.945 0.33 25.06 15 SER N CA 1
ATOM 4486 C CA C SER I 1 15 ? 12.515 35.583 42.972 0.33 25.02 15 SER N CA 1
ATOM 4487 C C . SER I 1 15 ? 12.644 34.696 41.725 1.00 24.56 15 SER N C 1
ATOM 4488 O O . SER I 1 15 ? 13.324 35.057 40.761 1.00 24.59 15 SER N O 1
ATOM 4495 N N . THR I 1 16 ? 11.998 33.530 41.730 1.00 24.51 16 THR N N 1
ATOM 4496 C CA . THR I 1 16 ? 12.030 32.682 40.523 1.00 24.04 16 THR N CA 1
ATOM 4497 C C . THR I 1 16 ? 10.907 33.015 39.533 1.00 23.08 16 THR N C 1
ATOM 4498 O O . THR I 1 16 ? 10.950 32.568 38.387 1.00 22.44 16 THR N O 1
ATOM 4502 N N . ILE I 1 17 ? 9.910 33.792 39.969 1.00 22.71 17 ILE N N 1
ATOM 4503 C CA . ILE I 1 17 ? 8.756 34.117 39.105 1.00 22.48 17 ILE N CA 1
ATOM 4504 C C . ILE I 1 17 ? 9.214 34.750 37.785 1.00 22.04 17 ILE N C 1
ATOM 4505 O O . ILE I 1 17 ? 8.770 34.344 36.701 1.00 21.12 17 ILE N O 1
ATOM 4510 N N . GLY I 1 18 ? 10.132 35.717 37.886 1.00 22.10 18 GLY N N 1
ATOM 4511 C CA . GLY I 1 18 ? 10.642 36.439 36.717 1.00 21.67 18 GLY N CA 1
ATOM 4512 C C . GLY I 1 18 ? 11.297 35.564 35.662 1.00 21.57 18 GLY N C 1
ATOM 4513 O O . GLY I 1 18 ? 11.438 35.985 34.498 1.00 21.11 18 GLY N O 1
ATOM 4514 N N . LEU I 1 19 ? 11.707 34.351 36.046 1.00 21.30 19 LEU N N 1
ATOM 4515 C CA . LEU I 1 19 ? 12.266 33.398 35.070 1.00 21.39 19 LEU N CA 1
ATOM 4516 C C . LEU I 1 19 ? 11.282 33.063 33.929 1.00 20.76 19 LEU N C 1
ATOM 4517 O O . LEU I 1 19 ? 11.698 32.600 32.858 1.00 20.50 19 LEU N O 1
ATOM 4522 N N . LEU I 1 20 ? 9.990 33.296 34.157 1.00 20.43 20 LEU N N 1
ATOM 4523 C CA . LEU I 1 20 ? 8.990 33.033 33.114 1.00 20.20 20 LEU N CA 1
ATOM 4524 C C . LEU I 1 20 ? 9.248 33.927 31.886 1.00 19.53 20 LEU N C 1
ATOM 4525 O O . LEU I 1 20 ? 8.933 33.535 30.758 1.00 19.39 20 LEU N O 1
ATOM 4530 N N . GLY I 1 21 ? 9.823 35.115 32.108 1.00 19.29 21 GLY N N 1
ATOM 4531 C CA . GLY I 1 21 ? 10.134 36.038 31.002 1.00 18.96 21 GLY N CA 1
ATOM 4532 C C . GLY I 1 21 ? 11.149 35.447 30.037 1.00 18.68 21 GLY N C 1
ATOM 4533 O O . GLY I 1 21 ? 10.970 35.508 28.807 1.00 18.62 21 GLY N O 1
ATOM 4534 N N . ALA I 1 22 ? 12.219 34.878 30.598 1.00 18.55 22 ALA N N 1
ATOM 4535 C CA . ALA I 1 22 ? 13.221 34.147 29.826 1.00 18.67 22 ALA N CA 1
ATOM 4536 C C . ALA I 1 22 ? 12.627 32.911 29.133 1.00 18.38 22 ALA N C 1
ATOM 4537 O O . ALA I 1 22 ? 12.921 32.657 27.972 1.00 18.80 22 ALA N O 1
ATOM 4539 N N . GLY I 1 23 ? 11.797 32.140 29.832 1.00 18.37 23 GLY N N 1
ATOM 4540 C CA . GLY I 1 23 ? 11.178 30.957 29.215 1.00 18.31 23 GLY N CA 1
ATOM 4541 C C . GLY I 1 23 ? 10.425 31.302 27.938 1.00 18.09 23 GLY N C 1
ATOM 4542 O O . GLY I 1 23 ? 10.526 30.600 26.922 1.00 17.97 23 GLY N O 1
ATOM 4543 N N . ILE I 1 24 ? 9.671 32.398 27.994 1.00 17.51 24 ILE N N 1
ATOM 4544 C CA . ILE I 1 24 ? 8.873 32.853 26.852 1.00 17.66 24 ILE N CA 1
ATOM 4545 C C . ILE I 1 24 ? 9.791 33.550 25.835 1.00 17.35 24 ILE N C 1
ATOM 4546 O O . ILE I 1 24 ? 9.698 33.304 24.631 1.00 17.61 24 ILE N O 1
ATOM 4551 N N . GLY I 1 25 ? 10.686 34.400 26.330 1.00 17.35 25 GLY N N 1
ATOM 4552 C CA . GLY I 1 25 ? 11.562 35.203 25.466 1.00 17.31 25 GLY N CA 1
ATOM 4553 C C . GLY I 1 25 ? 12.501 34.361 24.619 1.00 17.18 25 GLY N C 1
ATOM 4554 O O . GLY I 1 25 ? 12.606 34.563 23.402 1.00 16.94 25 GLY N O 1
ATOM 4555 N N . ILE I 1 26 ? 13.169 33.397 25.250 1.00 16.88 26 ILE N N 1
ATOM 4556 C CA . ILE I 1 26 ? 14.068 32.510 24.509 1.00 17.43 26 ILE N CA 1
ATOM 4557 C C . ILE I 1 26 ? 13.303 31.879 23.334 1.00 17.32 26 ILE N C 1
ATOM 4558 O O . ILE I 1 26 ? 13.795 31.820 22.203 1.00 17.22 26 ILE N O 1
ATOM 4563 N N . ALA I 1 27 ? 12.095 31.407 23.620 1.00 17.28 27 ALA N N 1
ATOM 4564 C CA . ALA I 1 27 ? 11.256 30.775 22.603 1.00 17.55 27 ALA N CA 1
ATOM 4565 C C . ALA I 1 27 ? 10.870 31.729 21.465 1.00 17.27 27 ALA N C 1
ATOM 4566 O O . ALA I 1 27 ? 10.911 31.351 20.294 1.00 17.67 27 ALA N O 1
ATOM 4568 N N . ILE I 1 28 ? 10.496 32.962 21.808 1.00 17.37 28 ILE N N 1
ATOM 4569 C CA . ILE I 1 28 ? 10.146 33.978 20.800 1.00 17.32 28 ILE N CA 1
ATOM 4570 C C . ILE I 1 28 ? 11.312 34.166 19.821 1.00 17.33 28 ILE N C 1
ATOM 4571 O O . ILE I 1 28 ? 11.120 34.254 18.591 1.00 16.50 28 ILE N O 1
ATOM 4576 N N . VAL I 1 29 ? 12.531 34.184 20.362 1.00 17.45 29 VAL N N 1
ATOM 4577 C CA . VAL I 1 29 ? 13.721 34.360 19.527 1.00 17.25 29 VAL N CA 1
ATOM 4578 C C . VAL I 1 29 ? 13.885 33.177 18.569 1.00 17.23 29 VAL N C 1
ATOM 4579 O O . VAL I 1 29 ? 14.095 33.366 17.360 1.00 16.56 29 VAL N O 1
ATOM 4583 N N . PHE I 1 30 ? 13.814 31.961 19.113 1.00 17.50 30 PHE N N 1
ATOM 4584 C CA . PHE I 1 30 ? 13.987 30.762 18.284 1.00 17.98 30 PHE N CA 1
ATOM 4585 C C . PHE I 1 30 ? 12.837 30.578 17.290 1.00 18.07 30 PHE N C 1
ATOM 4586 O O . PHE I 1 30 ? 13.059 30.068 16.186 1.00 18.73 30 PHE N O 1
ATOM 4594 N N . ALA I 1 31 ? 11.633 31.032 17.648 1.00 17.99 31 ALA N N 1
ATOM 4595 C CA . ALA I 1 31 ? 10.489 31.003 16.712 1.00 18.13 31 ALA N CA 1
ATOM 4596 C C . ALA I 1 31 ? 10.783 31.868 15.488 1.00 17.72 31 ALA N C 1
ATOM 4597 O O . ALA I 1 31 ? 10.504 31.473 14.349 1.00 17.20 31 ALA N O 1
ATOM 4599 N N . ALA I 1 32 ? 11.351 33.049 15.733 1.00 16.93 32 ALA N N 1
ATOM 4600 C CA . ALA I 1 32 ? 11.726 33.970 14.656 1.00 16.53 32 ALA N CA 1
ATOM 4601 C C . ALA I 1 32 ? 12.821 33.356 13.788 1.00 16.02 32 ALA N C 1
ATOM 4602 O O . ALA I 1 32 ? 12.767 33.459 12.568 1.00 16.41 32 ALA N O 1
ATOM 4604 N N . LEU I 1 33 ? 13.821 32.737 14.420 1.00 15.78 33 LEU N N 1
ATOM 4605 C CA . LEU I 1 33 ? 14.867 32.021 13.694 1.00 15.79 33 LEU N CA 1
ATOM 4606 C C . LEU I 1 33 ? 14.265 30.981 12.750 1.00 15.58 33 LEU N C 1
ATOM 4607 O O . LEU I 1 33 ? 14.601 30.921 11.552 1.00 15.20 33 LEU N O 1
ATOM 4612 N N . ILE I 1 34 ? 13.379 30.153 13.292 1.00 15.63 34 ILE N N 1
ATOM 4613 C CA . ILE I 1 34 ? 12.777 29.081 12.507 1.00 15.86 34 ILE N CA 1
ATOM 4614 C C . ILE I 1 34 ? 11.942 29.628 11.349 1.00 16.49 34 ILE N C 1
ATOM 4615 O O . ILE I 1 34 ? 12.067 29.164 10.209 1.00 16.52 34 ILE N O 1
ATOM 4620 N N . ASN I 1 35 ? 11.090 30.608 11.647 1.00 16.41 35 ASN N N 1
ATOM 4621 C CA A ASN I 1 35 ? 10.235 31.172 10.610 0.50 16.93 35 ASN N CA 1
ATOM 4622 C CA B ASN I 1 35 ? 10.236 31.256 10.642 0.50 17.46 35 ASN N CA 1
ATOM 4623 C C . ASN I 1 35 ? 11.057 31.941 9.556 1.00 16.85 35 ASN N C 1
ATOM 4624 O O . ASN I 1 35 ? 10.772 31.853 8.360 1.00 17.35 35 ASN N O 1
ATOM 4633 N N . GLY I 1 36 ? 12.098 32.645 9.983 1.00 16.20 36 GLY N N 1
ATOM 4634 C CA . GLY I 1 36 ? 12.924 33.385 9.025 1.00 16.30 36 GLY N CA 1
ATOM 4635 C C . GLY I 1 36 ? 13.693 32.455 8.102 1.00 15.92 36 GLY N C 1
ATOM 4636 O O . GLY I 1 36 ? 13.769 32.670 6.892 1.00 16.05 36 GLY N O 1
ATOM 4637 N N . VAL I 1 37 ? 14.263 31.403 8.675 1.00 15.61 37 VAL N N 1
ATOM 4638 C CA . VAL I 1 37 ? 14.982 30.403 7.871 1.00 16.12 37 VAL N CA 1
ATOM 4639 C C . VAL I 1 37 ? 14.027 29.628 6.926 1.00 16.85 37 VAL N C 1
ATOM 4640 O O . VAL I 1 37 ? 14.386 29.340 5.778 1.00 16.93 37 VAL N O 1
ATOM 4644 N N . SER I 1 38 ? 12.814 29.309 7.384 1.00 17.26 38 SER N N 1
ATOM 4645 C CA A SER I 1 38 ? 11.836 28.625 6.531 0.33 18.18 38 SER N CA 1
ATOM 4646 C CA B SER I 1 38 ? 11.854 28.615 6.524 0.33 18.14 38 SER N CA 1
ATOM 4647 C CA C SER I 1 38 ? 11.846 28.620 6.532 0.33 18.21 38 SER N CA 1
ATOM 4648 C C . SER I 1 38 ? 11.459 29.478 5.312 1.00 18.55 38 SER N C 1
ATOM 4649 O O . SER I 1 38 ? 11.325 28.967 4.186 1.00 18.84 38 SER N O 1
ATOM 4656 N N . ARG I 1 39 ? 11.284 30.777 5.536 1.00 19.10 39 ARG N N 1
ATOM 4657 C CA . ARG I 1 39 ? 10.902 31.713 4.466 1.00 21.12 39 ARG N CA 1
ATOM 4658 C C . ARG I 1 39 ? 12.063 32.067 3.532 1.00 20.20 39 ARG N C 1
ATOM 4659 O O . ARG I 1 39 ? 11.843 32.378 2.358 1.00 20.38 39 ARG N O 1
ATOM 4667 N N . ASN I 1 40 ? 13.287 32.043 4.055 1.00 18.41 40 ASN N N 1
ATOM 4668 C CA . ASN I 1 40 ? 14.487 32.384 3.266 1.00 18.28 40 ASN N CA 1
ATOM 4669 C C . ASN I 1 40 ? 15.694 31.546 3.724 1.00 17.83 40 ASN N C 1
ATOM 4670 O O . ASN I 1 40 ? 16.510 32.021 4.526 1.00 17.98 40 ASN N O 1
ATOM 4675 N N . PRO I 1 41 ? 15.787 30.282 3.261 1.00 18.29 41 PRO N N 1
ATOM 4676 C CA . PRO I 1 41 ? 16.869 29.406 3.735 1.00 18.79 41 PRO N CA 1
ATOM 4677 C C . PRO I 1 41 ? 18.270 30.010 3.621 1.00 19.68 41 PRO N C 1
ATOM 4678 O O . PRO I 1 41 ? 19.116 29.758 4.495 1.00 20.61 41 PRO N O 1
ATOM 4682 N N . SER I 1 42 ? 18.510 30.812 2.580 1.00 23.16 42 SER N N 1
ATOM 4683 C CA . SER I 1 42 ? 19.844 31.381 2.339 1.00 22.29 42 SER N CA 1
ATOM 4684 C C . SER I 1 42 ? 20.322 32.377 3.416 1.00 21.16 42 SER N C 1
ATOM 4685 O O . SER I 1 42 ? 21.510 32.725 3.455 1.00 21.16 42 SER N O 1
ATOM 4688 N N . ILE I 1 43 ? 19.410 32.826 4.278 1.00 20.54 43 ILE N N 1
ATOM 4689 C CA . ILE I 1 43 ? 19.742 33.824 5.306 1.00 20.11 43 ILE N CA 1
ATOM 4690 C C . ILE I 1 43 ? 20.238 33.193 6.618 1.00 20.08 43 ILE N C 1
ATOM 4691 O O . ILE I 1 43 ? 20.681 33.901 7.529 1.00 20.00 43 ILE N O 1
ATOM 4696 N N . LYS I 1 44 ? 20.196 31.869 6.691 1.00 21.48 44 LYS N N 1
ATOM 4697 C CA . LYS I 1 44 ? 20.487 31.147 7.934 1.00 22.88 44 LYS N CA 1
ATOM 4698 C C . LYS I 1 44 ? 21.795 31.573 8.649 1.00 22.70 44 LYS N C 1
ATOM 4699 O O . LYS I 1 44 ? 21.777 31.862 9.852 1.00 21.76 44 LYS N O 1
ATOM 4705 N N . ASP I 1 45 ? 22.916 31.617 7.922 1.00 23.32 45 ASP N N 1
ATOM 4706 C CA . ASP I 1 45 ? 24.209 31.948 8.542 1.00 24.23 45 ASP N CA 1
ATOM 4707 C C . ASP I 1 45 ? 24.270 33.387 9.045 1.00 22.87 45 ASP N C 1
ATOM 4708 O O . ASP I 1 45 ? 25.056 33.699 9.928 1.00 23.88 45 ASP N O 1
ATOM 4713 N N . THR I 1 46 ? 23.430 34.253 8.493 1.00 21.68 46 THR N N 1
ATOM 4714 C CA . THR I 1 46 ? 23.316 35.646 8.947 1.00 21.61 46 THR N CA 1
ATOM 4715 C C . THR I 1 46 ? 22.498 35.783 10.243 1.00 20.92 46 THR N C 1
ATOM 4716 O O . THR I 1 46 ? 22.898 36.490 11.161 1.00 20.35 46 THR N O 1
ATOM 4720 N N . VAL I 1 47 ? 21.352 35.109 10.308 1.00 20.13 47 VAL N N 1
ATOM 4721 C CA . VAL I 1 47 ? 20.441 35.282 11.434 1.00 19.56 47 VAL N CA 1
ATOM 4722 C C . VAL I 1 47 ? 20.709 34.343 12.594 1.00 19.74 47 VAL N C 1
ATOM 4723 O O . VAL I 1 47 ? 20.248 34.597 13.707 1.00 18.82 47 VAL N O 1
ATOM 4727 N N . PHE I 1 48 ? 21.441 33.258 12.356 1.00 20.67 48 PHE N N 1
ATOM 4728 C CA . PHE I 1 48 ? 21.715 32.323 13.459 1.00 22.06 48 PHE N CA 1
ATOM 4729 C C . PHE I 1 48 ? 22.516 33.006 14.587 1.00 21.34 48 PHE N C 1
ATOM 4730 O O . PHE I 1 48 ? 22.156 32.858 15.754 1.00 20.51 48 PHE N O 1
ATOM 4738 N N . PRO I 1 49 ? 23.564 33.798 14.240 1.00 21.49 49 PRO N N 1
ATOM 4739 C CA . PRO I 1 49 ? 24.281 34.512 15.310 1.00 21.94 49 PRO N CA 1
ATOM 4740 C C . PRO I 1 49 ? 23.418 35.573 16.005 1.00 20.78 49 PRO N C 1
ATOM 4741 O O . PRO I 1 49 ? 23.646 35.849 17.188 1.00 20.80 49 PRO N O 1
ATOM 4745 N N . MET I 1 50 ? 22.442 36.151 15.293 1.00 19.20 50 MET N N 1
ATOM 4746 C CA . MET I 1 50 ? 21.483 37.088 15.915 1.00 18.89 50 MET N CA 1
ATOM 4747 C C . MET I 1 50 ? 20.602 36.433 16.968 1.00 18.04 50 MET N C 1
ATOM 4748 O O . MET I 1 50 ? 20.320 37.056 17.998 1.00 18.11 50 MET N O 1
ATOM 4753 N N . ALA I 1 51 ? 20.154 35.210 16.678 1.00 17.43 51 ALA N N 1
ATOM 4754 C CA . ALA I 1 51 ? 19.363 34.391 17.599 1.00 18.10 51 ALA N CA 1
ATOM 4755 C C . ALA I 1 51 ? 20.153 33.983 18.854 1.00 18.72 51 ALA N C 1
ATOM 4756 O O . ALA I 1 51 ? 19.615 34.028 19.976 1.00 18.41 51 ALA N O 1
ATOM 4758 N N . ILE I 1 52 ? 21.410 33.580 18.666 1.00 18.89 52 ILE N N 1
ATOM 4759 C CA . ILE I 1 52 ? 22.290 33.292 19.805 1.00 20.41 52 ILE N CA 1
ATOM 4760 C C . ILE I 1 52 ? 22.448 34.514 20.719 1.00 20.21 52 ILE N C 1
ATOM 4761 O O . ILE I 1 52 ? 22.256 34.404 21.935 1.00 20.03 52 ILE N O 1
ATOM 4766 N N . LEU I 1 53 ? 22.767 35.672 20.131 1.00 20.13 53 LEU N N 1
ATOM 4767 C CA . LEU I 1 53 ? 22.841 36.929 20.890 1.00 20.37 53 LEU N CA 1
ATOM 4768 C C . LEU I 1 53 ? 21.520 37.258 21.605 1.00 19.61 53 LEU N C 1
ATOM 4769 O O . LEU I 1 53 ? 21.525 37.576 22.803 1.00 19.46 53 LEU N O 1
ATOM 4774 N N . GLY I 1 54 ? 20.400 37.185 20.880 1.00 18.60 54 GLY N N 1
ATOM 4775 C CA . GLY I 1 54 ? 19.095 37.527 21.460 1.00 18.97 54 GLY N CA 1
ATOM 4776 C C . GLY I 1 54 ? 18.678 36.600 22.600 1.00 19.90 54 GLY N C 1
ATOM 4777 O O . GLY I 1 54 ? 18.180 37.055 23.643 1.00 19.75 54 GLY N O 1
ATOM 4778 N N . PHE I 1 55 ? 18.880 35.294 22.422 1.00 20.32 55 PHE N N 1
ATOM 4779 C CA . PHE I 1 55 ? 18.506 34.356 23.489 1.00 21.51 55 PHE N CA 1
ATOM 4780 C C . PHE I 1 55 ? 19.394 34.546 24.741 1.00 21.79 55 PHE N C 1
ATOM 4781 O O . PHE I 1 55 ? 18.890 34.503 25.877 1.00 22.01 55 PHE N O 1
ATOM 4789 N N . ALA I 1 56 ? 20.692 34.773 24.540 1.00 21.39 56 ALA N N 1
ATOM 4790 C CA . ALA I 1 56 ? 21.610 34.976 25.675 1.00 22.16 56 ALA N CA 1
ATOM 4791 C C . ALA I 1 56 ? 21.239 36.206 26.529 1.00 21.68 56 ALA N C 1
ATOM 4792 O O . ALA I 1 56 ? 21.264 36.139 27.766 1.00 21.59 56 ALA N O 1
ATOM 4794 N N . LEU I 1 57 ? 20.908 37.316 25.866 1.00 20.78 57 LEU N N 1
ATOM 4795 C CA . LEU I 1 57 ? 20.440 38.535 26.552 1.00 20.62 57 LEU N CA 1
ATOM 4796 C C . LEU I 1 57 ? 19.095 38.336 27.289 1.00 20.60 57 LEU N C 1
ATOM 4797 O O . LEU I 1 57 ? 18.931 38.770 28.436 1.00 21.15 57 LEU N O 1
ATOM 4802 N N . SER I 1 58 ? 18.146 37.673 26.632 1.00 19.57 58 SER N N 1
ATOM 4803 C CA . SER I 1 58 ? 16.864 37.326 27.269 1.00 20.25 58 SER N CA 1
ATOM 4804 C C . SER I 1 58 ? 17.078 36.361 28.456 1.00 20.86 58 SER N C 1
ATOM 4805 O O . SER I 1 58 ? 16.543 36.592 29.544 1.00 20.56 58 SER N O 1
ATOM 4808 N N . GLU I 1 59 ? 17.884 35.310 28.257 1.00 20.84 59 GLU N N 1
ATOM 4809 C CA . GLU I 1 59 ? 18.155 34.348 29.333 1.00 22.59 59 GLU N CA 1
ATOM 4810 C C . GLU I 1 59 ? 18.797 34.992 30.562 1.00 22.65 59 GLU N C 1
ATOM 4811 O O . GLU I 1 59 ? 18.451 34.646 31.690 1.00 23.60 59 GLU N O 1
ATOM 4817 N N . ALA I 1 60 ? 19.724 35.920 30.335 1.00 22.19 60 ALA N N 1
ATOM 4818 C CA . ALA I 1 60 ? 20.399 36.632 31.423 1.00 23.04 60 ALA N CA 1
ATOM 4819 C C . ALA I 1 60 ? 19.449 37.356 32.399 1.00 23.27 60 ALA N C 1
ATOM 4820 O O . ALA I 1 60 ? 19.757 37.460 33.594 1.00 24.28 60 ALA N O 1
ATOM 4822 N N . THR I 1 61 ? 18.316 37.869 31.903 1.00 22.15 61 THR N N 1
ATOM 4823 C CA . THR I 1 61 ? 17.310 38.494 32.788 1.00 22.48 61 THR N CA 1
ATOM 4824 C C . THR I 1 61 ? 16.751 37.491 33.803 1.00 22.99 61 THR N C 1
ATOM 4825 O O . THR I 1 61 ? 16.506 37.827 34.975 1.00 23.31 61 THR N O 1
ATOM 4829 N N . GLY I 1 62 ? 16.561 36.261 33.336 1.00 22.64 62 GLY N N 1
ATOM 4830 C CA . GLY I 1 62 ? 16.133 35.159 34.185 1.00 24.28 62 GLY N CA 1
ATOM 4831 C C . GLY I 1 62 ? 17.217 34.737 35.155 1.00 24.79 62 GLY N C 1
ATOM 4832 O O . GLY I 1 62 ? 16.926 34.413 36.312 1.00 25.19 62 GLY N O 1
ATOM 4833 N N . LEU I 1 63 ? 18.468 34.741 34.691 1.00 24.48 63 LEU N N 1
ATOM 4834 C CA . LEU I 1 63 ? 19.599 34.358 35.548 1.00 25.79 63 LEU N CA 1
ATOM 4835 C C . LEU I 1 63 ? 19.851 35.362 36.683 1.00 25.90 63 LEU N C 1
ATOM 4836 O O . LEU I 1 63 ? 20.351 34.987 37.750 1.00 26.91 63 LEU N O 1
ATOM 4841 N N . PHE I 1 64 ? 19.503 36.628 36.450 1.00 25.11 64 PHE N N 1
ATOM 4842 C CA . PHE I 1 64 ? 19.544 37.649 37.505 1.00 26.07 64 PHE N CA 1
ATOM 4843 C C . PHE I 1 64 ? 18.480 37.415 38.587 1.00 26.40 64 PHE N C 1
ATOM 4844 O O . PHE I 1 64 ? 18.755 37.609 39.780 1.00 27.65 64 PHE N O 1
ATOM 4852 N N . CYS I 1 65 ? 17.281 36.990 38.174 1.00 25.28 65 CYS N N 1
ATOM 4853 C CA . CYS I 1 65 ? 16.260 36.524 39.123 1.00 25.69 65 CYS N CA 1
ATOM 4854 C C . CYS I 1 65 ? 16.788 35.377 39.984 1.00 26.59 65 CYS N C 1
ATOM 4855 O O . CYS I 1 65 ? 16.631 35.385 41.203 1.00 27.05 65 CYS N O 1
ATOM 4858 N N . LEU I 1 66 ? 17.404 34.395 39.328 1.00 26.64 66 LEU N N 1
ATOM 4859 C CA . LEU I 1 66 ? 17.951 33.225 39.995 1.00 28.15 66 LEU N CA 1
ATOM 4860 C C . LEU I 1 66 ? 19.095 33.597 40.937 1.00 29.19 66 LEU N C 1
ATOM 4861 O O . LEU I 1 66 ? 19.253 32.979 41.999 1.00 30.43 66 LEU N O 1
ATOM 4866 N N . MET I 1 67 ? 19.882 34.604 40.544 1.00 28.47 67 MET N N 1
ATOM 4867 C CA . MET I 1 67 ? 20.955 35.143 41.389 1.00 30.48 67 MET N CA 1
ATOM 4868 C C . MET I 1 67 ? 20.401 35.680 42.707 1.00 30.04 67 MET N C 1
ATOM 4869 O O . MET I 1 67 ? 20.896 35.334 43.779 1.00 30.92 67 MET N O 1
ATOM 4874 N N . VAL I 1 68 ? 19.372 36.521 42.619 1.00 28.37 68 VAL N N 1
ATOM 4875 C CA . VAL I 1 68 ? 18.701 37.026 43.817 1.00 28.76 68 VAL N CA 1
ATOM 4876 C C . VAL I 1 68 ? 18.111 35.873 44.656 1.00 30.00 68 VAL N C 1
ATOM 4877 O O . VAL I 1 68 ? 18.198 35.901 45.891 1.00 30.29 68 VAL N O 1
ATOM 4881 N N . SER I 1 69 ? 17.559 34.852 43.984 1.00 30.13 69 SER N N 1
ATOM 4882 C CA . SER I 1 69 ? 17.028 33.658 44.678 1.00 32.51 69 SER N CA 1
ATOM 4883 C C . SER I 1 69 ? 18.112 32.945 45.491 1.00 34.58 69 SER N C 1
ATOM 4884 O O . SER I 1 69 ? 17.922 32.661 46.673 1.00 35.55 69 SER N O 1
ATOM 4887 N N . PHE I 1 70 ? 19.256 32.684 44.861 1.00 35.70 70 PHE N N 1
ATOM 4888 C CA . PHE I 1 70 ? 20.397 32.065 45.544 1.00 38.60 70 PHE N CA 1
ATOM 4889 C C . PHE I 1 70 ? 21.033 32.951 46.625 1.00 39.28 70 PHE N C 1
ATOM 4890 O O . PHE I 1 70 ? 21.501 32.441 47.638 1.00 41.57 70 PHE N O 1
ATOM 4898 N N . LEU I 1 71 ? 21.045 34.268 46.416 1.00 37.96 71 LEU N N 1
ATOM 4899 C CA . LEU I 1 71 ? 21.516 35.192 47.459 1.00 39.33 71 LEU N CA 1
ATOM 4900 C C . LEU I 1 71 ? 20.604 35.157 48.686 1.00 40.05 71 LEU N C 1
ATOM 4901 O O . LEU I 1 71 ? 21.073 35.264 49.822 1.00 41.93 71 LEU N O 1
ATOM 4906 N N . LEU I 1 72 ? 19.305 34.994 48.455 1.00 38.77 72 LEU N N 1
ATOM 4907 C CA . LEU I 1 72 ? 18.345 34.910 49.555 1.00 39.38 72 LEU N CA 1
ATOM 4908 C C . LEU I 1 72 ? 18.433 33.556 50.259 1.00 41.93 72 LEU N C 1
ATOM 4909 O O . LEU I 1 72 ? 18.408 33.487 51.491 1.00 43.25 72 LEU N O 1
ATOM 4914 N N . LEU I 1 73 ? 18.556 32.486 49.476 1.00 42.99 73 LEU N N 1
ATOM 4915 C CA . LEU I 1 73 ? 18.752 31.148 50.030 1.00 46.52 73 LEU N CA 1
ATOM 4916 C C . LEU I 1 73 ? 20.044 31.032 50.843 1.00 49.27 73 LEU N C 1
ATOM 4917 O O . LEU I 1 73 ? 20.021 30.571 51.991 1.00 52.03 73 LEU N O 1
ATOM 4922 N N . PHE I 1 74 ? 21.157 31.469 50.255 1.00 49.91 74 PHE N N 1
ATOM 4923 C CA . PHE I 1 74 ? 22.487 31.154 50.782 1.00 54.13 74 PHE N CA 1
ATOM 4924 C C . PHE I 1 74 ? 23.294 32.329 51.341 1.00 55.42 74 PHE N C 1
ATOM 4925 O O . PHE I 1 74 ? 24.293 32.116 52.026 1.00 58.96 74 PHE N O 1
ATOM 4933 N N . GLY I 1 75 ? 22.861 33.557 51.058 1.00 53.71 75 GLY N N 1
ATOM 4934 C CA . GLY I 1 75 ? 23.536 34.757 51.559 1.00 55.29 75 GLY N CA 1
ATOM 4935 C C . GLY I 1 75 ? 22.695 35.518 52.572 1.00 55.57 75 GLY N C 1
ATOM 4936 O O . GLY I 1 75 ? 22.015 36.494 52.234 1.00 54.05 75 GLY N O 1
ATOM 4945 N N . GLN J 1 2 ? 14.460 42.389 63.187 1.00 53.34 2 GLN O N 1
ATOM 4946 C CA . GLN J 1 2 ? 13.997 41.159 62.478 1.00 51.42 2 GLN O CA 1
ATOM 4947 C C . GLN J 1 2 ? 12.900 41.461 61.461 1.00 48.69 2 GLN O C 1
ATOM 4948 O O . GLN J 1 2 ? 12.964 40.989 60.325 1.00 47.28 2 GLN O O 1
ATOM 4950 N N . LEU J 1 3 ? 11.902 42.246 61.872 1.00 47.94 3 LEU O N 1
ATOM 4951 C CA . LEU J 1 3 ? 10.756 42.571 61.016 1.00 45.93 3 LEU O CA 1
ATOM 4952 C C . LEU J 1 3 ? 11.142 43.436 59.810 1.00 44.10 3 LEU O C 1
ATOM 4953 O O . LEU J 1 3 ? 10.731 43.149 58.681 1.00 42.13 3 LEU O O 1
ATOM 4958 N N . VAL J 1 4 ? 11.924 44.488 60.060 1.00 44.35 4 VAL O N 1
ATOM 4959 C CA . VAL J 1 4 ? 12.403 45.385 59.004 1.00 43.10 4 VAL O CA 1
ATOM 4960 C C . VAL J 1 4 ? 13.273 44.610 58.019 1.00 41.93 4 VAL O C 1
ATOM 4961 O O . VAL J 1 4 ? 13.127 44.766 56.800 1.00 40.13 4 VAL O O 1
ATOM 4965 N N . LEU J 1 5 ? 14.159 43.769 58.552 1.00 42.53 5 LEU O N 1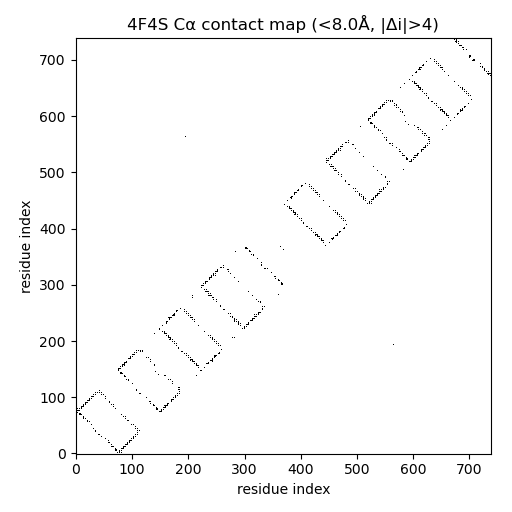
ATOM 4966 C CA . LEU J 1 5 ? 15.010 42.905 57.732 1.00 42.58 5 LEU O CA 1
ATOM 4967 C C . LEU J 1 5 ? 14.201 41.907 56.900 1.00 40.43 5 LEU O C 1
ATOM 4968 O O . LEU J 1 5 ? 14.489 41.697 55.713 1.00 38.55 5 LEU O O 1
ATOM 4973 N N . ALA J 1 6 ? 13.193 41.302 57.533 1.00 39.80 6 ALA O N 1
ATOM 4974 C CA . ALA J 1 6 ? 12.291 40.374 56.856 1.00 38.45 6 ALA O CA 1
ATOM 4975 C C . ALA J 1 6 ? 11.618 41.029 55.651 1.00 36.13 6 ALA O C 1
ATOM 4976 O O . ALA J 1 6 ? 11.548 40.437 54.572 1.00 35.20 6 ALA O O 1
ATOM 4978 N N . ALA J 1 7 ? 11.126 42.251 55.849 1.00 35.96 7 ALA O N 1
ATOM 4979 C CA . ALA J 1 7 ? 10.466 43.027 54.795 1.00 34.87 7 ALA O CA 1
ATOM 4980 C C . ALA J 1 7 ? 11.382 43.348 53.615 1.00 34.34 7 ALA O C 1
ATOM 4981 O O . ALA J 1 7 ? 10.951 43.316 52.455 1.00 32.89 7 ALA O O 1
ATOM 4983 N N . LYS J 1 8 ? 12.638 43.672 53.916 1.00 36.07 8 LYS O N 1
ATOM 4984 C CA . LYS J 1 8 ? 13.631 43.981 52.885 1.00 36.09 8 LYS O CA 1
ATOM 4985 C C . LYS J 1 8 ? 13.835 42.770 51.993 1.00 34.84 8 LYS O C 1
ATOM 4986 O O . LYS J 1 8 ? 13.902 42.895 50.770 1.00 33.41 8 LYS O O 1
ATOM 4992 N N . TYR J 1 9 ? 13.908 41.596 52.616 1.00 35.48 9 TYR O N 1
ATOM 4993 C CA . TYR J 1 9 ? 14.191 40.357 51.895 1.00 35.03 9 TYR O CA 1
ATOM 4994 C C . TYR J 1 9 ? 13.029 39.901 51.023 1.00 33.23 9 TYR O C 1
ATOM 4995 O O . TYR J 1 9 ? 13.240 39.499 49.872 1.00 31.95 9 TYR O O 1
ATOM 5004 N N . ILE J 1 10 ? 11.809 39.980 51.556 1.00 32.69 10 ILE O N 1
ATOM 5005 C CA . ILE J 1 10 ? 10.618 39.688 50.747 1.00 31.90 10 ILE O CA 1
ATOM 5006 C C . ILE J 1 10 ? 10.488 40.741 49.647 1.00 30.17 10 ILE O C 1
ATOM 5007 O O . ILE J 1 10 ? 10.197 40.410 48.500 1.00 29.44 10 ILE O O 1
ATOM 5012 N N . GLY J 1 11 ? 10.743 42.000 50.001 1.00 30.26 11 GLY O N 1
ATOM 5013 C CA . GLY J 1 11 ? 10.728 43.106 49.045 1.00 28.92 11 GLY O CA 1
ATOM 5014 C C . GLY J 1 11 ? 11.718 42.931 47.907 1.00 28.13 11 GLY O C 1
ATOM 5015 O O . GLY J 1 11 ? 11.381 43.179 46.744 1.00 26.59 11 GLY O O 1
ATOM 5016 N N . ALA J 1 12 ? 12.942 42.514 48.241 1.00 28.58 12 ALA O N 1
ATOM 5017 C CA . ALA J 1 12 ? 13.970 42.234 47.232 1.00 28.28 12 ALA O CA 1
ATOM 5018 C C . ALA J 1 12 ? 13.538 41.138 46.254 1.00 27.06 12 ALA O C 1
ATOM 5019 O O . ALA J 1 12 ? 13.787 41.237 45.047 1.00 26.17 12 ALA O O 1
ATOM 5021 N N . GLY J 1 13 ? 12.886 40.103 46.775 1.00 27.35 13 GLY O N 1
ATOM 5022 C CA . GLY J 1 13 ? 12.354 39.016 45.931 1.00 26.63 13 GLY O CA 1
ATOM 5023 C C . GLY J 1 13 ? 11.290 39.491 44.964 1.00 25.12 13 GLY O C 1
ATOM 5024 O O . GLY J 1 13 ? 11.346 39.200 43.763 1.00 24.81 13 GLY O O 1
ATOM 5025 N N . ILE J 1 14 ? 10.316 40.228 45.486 1.00 24.82 14 ILE O N 1
ATOM 5026 C CA . ILE J 1 14 ? 9.247 40.814 44.677 1.00 24.03 14 ILE O CA 1
ATOM 5027 C C . ILE J 1 14 ? 9.799 41.725 43.572 1.00 23.54 14 ILE O C 1
ATOM 5028 O O . ILE J 1 14 ? 9.290 41.709 42.439 1.00 22.76 14 ILE O O 1
ATOM 5033 N N . SER J 1 15 ? 10.863 42.472 43.903 1.00 23.75 15 SER O N 1
ATOM 5034 C CA A SER J 1 15 ? 11.495 43.449 43.007 0.33 23.56 15 SER O CA 1
ATOM 5035 C CA B SER J 1 15 ? 11.413 43.457 42.973 0.33 23.65 15 SER O CA 1
ATOM 5036 C CA C SER J 1 15 ? 11.451 43.455 42.992 0.33 23.68 15 SER O CA 1
ATOM 5037 C C . SER J 1 15 ? 12.083 42.848 41.734 1.00 23.08 15 SER O C 1
ATOM 5038 O O . SER J 1 15 ? 12.412 43.577 40.780 1.00 22.87 15 SER O O 1
ATOM 5045 N N . THR J 1 16 ? 12.257 41.526 41.711 1.00 23.21 16 THR O N 1
ATOM 5046 C CA . THR J 1 16 ? 12.812 40.886 40.500 1.00 22.97 16 THR O CA 1
ATOM 5047 C C . THR J 1 16 ? 11.727 40.453 39.502 1.00 22.56 16 THR O C 1
ATOM 5048 O O . THR J 1 16 ? 12.037 40.098 38.355 1.00 23.02 16 THR O O 1
ATOM 5052 N N . ILE J 1 17 ? 10.468 40.461 39.931 1.00 22.52 17 ILE O N 1
ATOM 5053 C CA . ILE J 1 17 ? 9.376 40.009 39.060 1.00 22.42 17 ILE O CA 1
ATOM 5054 C C . ILE J 1 17 ? 9.402 40.807 37.755 1.00 21.94 17 ILE O C 1
ATOM 5055 O O . ILE J 1 17 ? 9.264 40.235 36.664 1.00 21.32 17 ILE O O 1
ATOM 5060 N N . GLY J 1 18 ? 9.598 42.124 37.883 1.00 21.89 18 GLY O N 1
ATOM 5061 C CA . GLY J 1 18 ? 9.550 43.044 36.741 1.00 21.80 18 GLY O CA 1
ATOM 5062 C C . GLY J 1 18 ? 10.541 42.714 35.634 1.00 21.38 18 GLY O C 1
ATOM 5063 O O . GLY J 1 18 ? 10.361 43.141 34.478 1.00 21.08 18 GLY O O 1
ATOM 5064 N N . LEU J 1 19 ? 11.588 41.965 35.984 1.00 20.91 19 LEU O N 1
ATOM 5065 C CA . LEU J 1 19 ? 12.601 41.530 35.012 1.00 20.77 19 LEU O CA 1
ATOM 5066 C C . LEU J 1 19 ? 12.017 40.682 33.871 1.00 20.22 19 LEU O C 1
ATOM 5067 O O . LEU J 1 19 ? 12.645 40.544 32.806 1.00 19.80 19 LEU O O 1
ATOM 5072 N N . LEU J 1 20 ? 10.828 40.119 34.094 1.00 20.04 20 LEU O N 1
ATOM 5073 C CA . LEU J 1 20 ? 10.164 39.307 33.067 1.00 19.58 20 LEU O CA 1
ATOM 5074 C C . LEU J 1 20 ? 9.826 40.144 31.833 1.00 19.51 20 LEU O C 1
ATOM 5075 O O . LEU J 1 20 ? 9.748 39.605 30.712 1.00 18.93 20 LEU O O 1
ATOM 5080 N N . GLY J 1 21 ? 9.623 41.451 32.050 1.00 19.11 21 GLY O N 1
ATOM 5081 C CA . GLY J 1 21 ? 9.295 42.385 30.971 1.00 19.25 21 GLY O CA 1
ATOM 5082 C C . GLY J 1 21 ? 10.456 42.511 30.001 1.00 19.39 21 GLY O C 1
ATOM 5083 O O . GLY J 1 21 ? 10.264 42.487 28.776 1.00 19.51 21 GLY O O 1
ATOM 5084 N N . ALA J 1 22 ? 11.664 42.645 30.553 1.00 19.42 22 ALA O N 1
ATOM 5085 C CA . ALA J 1 22 ? 12.882 42.703 29.731 1.00 19.52 22 ALA O CA 1
ATOM 5086 C C . ALA J 1 22 ? 13.169 41.352 29.088 1.00 18.92 22 ALA O C 1
ATOM 5087 O O . ALA J 1 22 ? 13.543 41.296 27.916 1.00 19.52 22 ALA O O 1
ATOM 5089 N N . GLY J 1 23 ? 12.964 40.264 29.831 1.00 18.49 23 GLY O N 1
ATOM 5090 C CA . GLY J 1 23 ? 13.129 38.929 29.263 1.00 19.30 23 GLY O CA 1
ATOM 5091 C C . GLY J 1 23 ? 12.319 38.769 27.980 1.00 19.19 23 GLY O C 1
ATOM 5092 O O . GLY J 1 23 ? 12.840 38.286 26.949 1.00 19.41 23 GLY O O 1
ATOM 5093 N N . ILE J 1 24 ? 11.054 39.179 28.046 1.00 18.48 24 ILE O N 1
ATOM 5094 C CA . ILE J 1 24 ? 10.142 39.100 26.902 1.00 18.84 24 ILE O CA 1
ATOM 5095 C C . ILE J 1 24 ? 10.482 40.177 25.855 1.00 18.23 24 ILE O C 1
ATOM 5096 O O . ILE J 1 24 ? 10.571 39.883 24.666 1.00 18.19 24 ILE O O 1
ATOM 5101 N N . GLY J 1 25 ? 10.679 41.410 26.306 1.00 18.31 25 GLY O N 1
ATOM 5102 C CA . GLY J 1 25 ? 10.951 42.535 25.410 1.00 17.87 25 GLY O CA 1
ATOM 5103 C C . GLY J 1 25 ? 12.218 42.409 24.576 1.00 17.92 25 GLY O C 1
ATOM 5104 O O . GLY J 1 25 ? 12.216 42.700 23.367 1.00 17.31 25 GLY O O 1
ATOM 5105 N N . ILE J 1 26 ? 13.307 41.969 25.206 1.00 17.39 26 ILE O N 1
ATOM 5106 C CA . ILE J 1 26 ? 14.555 41.779 24.466 1.00 17.45 26 ILE O CA 1
ATOM 5107 C C . ILE J 1 26 ? 14.285 40.796 23.311 1.00 17.40 26 ILE O C 1
ATOM 5108 O O . ILE J 1 26 ? 14.726 41.004 22.174 1.00 16.61 26 ILE O O 1
ATOM 5113 N N . ALA J 1 27 ? 13.558 39.727 23.621 1.00 16.65 27 ALA O N 1
ATOM 5114 C CA . ALA J 1 27 ? 13.212 38.714 22.626 1.00 17.11 27 ALA O CA 1
ATOM 5115 C C . ALA J 1 27 ? 12.360 39.248 21.480 1.00 16.78 27 ALA O C 1
ATOM 5116 O O . ALA J 1 27 ? 12.584 38.892 20.315 1.00 17.03 27 ALA O O 1
ATOM 5118 N N . ILE J 1 28 ? 11.375 40.079 21.810 1.00 16.48 28 ILE O N 1
ATOM 5119 C CA . ILE J 1 28 ? 10.514 40.711 20.795 1.00 16.84 28 ILE O CA 1
ATOM 5120 C C . ILE J 1 28 ? 11.346 41.544 19.799 1.00 16.60 28 ILE O C 1
ATOM 5121 O O . ILE J 1 28 ? 11.136 41.490 18.578 1.00 16.79 28 ILE O O 1
ATOM 5126 N N . VAL J 1 29 ? 12.297 42.311 20.324 1.00 16.17 29 VAL O N 1
ATOM 5127 C CA . VAL J 1 29 ? 13.154 43.138 19.472 1.00 15.95 29 VAL O CA 1
ATOM 5128 C C . VAL J 1 29 ? 14.008 42.243 18.571 1.00 15.73 29 VAL O C 1
ATOM 5129 O O . VAL J 1 29 ? 14.114 42.489 17.360 1.00 15.66 29 VAL O O 1
ATOM 5133 N N . PHE J 1 30 ? 14.606 41.198 19.146 1.00 15.49 30 PHE O N 1
ATOM 5134 C CA . PHE J 1 30 ? 15.463 40.318 18.337 1.00 16.31 30 PHE O CA 1
ATOM 5135 C C . PHE J 1 30 ? 14.686 39.493 17.308 1.00 16.63 30 PHE O C 1
ATOM 5136 O O . PHE J 1 30 ? 15.199 39.219 16.213 1.00 16.90 30 PHE O O 1
ATOM 5144 N N . ALA J 1 31 ? 13.458 39.120 17.658 1.00 16.70 31 ALA O N 1
ATOM 5145 C CA . ALA J 1 31 ? 12.553 38.446 16.715 1.00 17.18 31 ALA O CA 1
ATOM 5146 C C . ALA J 1 31 ? 12.265 39.338 15.504 1.00 17.19 31 ALA O C 1
ATOM 5147 O O . ALA J 1 31 ? 12.302 38.871 14.366 1.00 16.89 31 ALA O O 1
ATOM 5149 N N . ALA J 1 32 ? 11.960 40.613 15.749 1.00 17.50 32 ALA O N 1
ATOM 5150 C CA . ALA J 1 32 ? 11.735 41.562 14.648 1.00 17.83 32 ALA O CA 1
ATOM 5151 C C . ALA J 1 32 ? 12.982 41.703 13.769 1.00 17.31 32 ALA O C 1
ATOM 5152 O O . ALA J 1 32 ? 12.884 41.722 12.538 1.00 16.85 32 ALA O O 1
ATOM 5154 N N . LEU J 1 33 ? 14.156 41.808 14.406 1.00 17.56 33 LEU O N 1
ATOM 5155 C CA . LEU J 1 33 ? 15.430 41.871 13.679 1.00 17.49 33 LEU O CA 1
ATOM 5156 C C . LEU J 1 33 ? 15.582 40.671 12.735 1.00 17.37 33 LEU O C 1
ATOM 5157 O O . LEU J 1 33 ? 15.870 40.843 11.550 1.00 17.19 33 LEU O O 1
ATOM 5162 N N . ILE J 1 34 ? 15.388 39.464 13.277 1.00 17.62 34 ILE O N 1
ATOM 5163 C CA . ILE J 1 34 ? 15.564 38.226 12.529 1.00 17.56 34 ILE O CA 1
ATOM 5164 C C . ILE J 1 34 ? 14.537 38.148 11.384 1.00 18.00 34 ILE O C 1
ATOM 5165 O O . ILE J 1 34 ? 14.889 37.803 10.255 1.00 17.30 34 ILE O O 1
ATOM 5170 N N . ASN J 1 35 ? 13.274 38.461 11.686 1.00 17.74 35 ASN O N 1
ATOM 5171 C CA A ASN J 1 35 ? 12.246 38.424 10.641 0.50 18.39 35 ASN O CA 1
ATOM 5172 C CA B ASN J 1 35 ? 12.184 38.494 10.694 0.50 19.14 35 ASN O CA 1
ATOM 5173 C C . ASN J 1 35 ? 12.439 39.537 9.594 1.00 18.69 35 ASN O C 1
ATOM 5174 O O . ASN J 1 35 ? 12.237 39.303 8.398 1.00 18.65 35 ASN O O 1
ATOM 5183 N N . GLY J 1 36 ? 12.881 40.716 10.018 1.00 17.89 36 GLY O N 1
ATOM 5184 C CA . GLY J 1 36 ? 13.125 41.806 9.068 1.00 17.93 36 GLY O CA 1
ATOM 5185 C C . GLY J 1 36 ? 14.280 41.516 8.118 1.00 17.90 36 GLY O C 1
ATOM 5186 O O . GLY J 1 36 ? 14.191 41.783 6.902 1.00 18.20 36 GLY O O 1
ATOM 5187 N N . VAL J 1 37 ? 15.363 40.968 8.665 1.00 16.73 37 VAL O N 1
ATOM 5188 C CA . VAL J 1 37 ? 16.547 40.583 7.860 1.00 16.89 37 VAL O CA 1
ATOM 5189 C C . VAL J 1 37 ? 16.228 39.409 6.909 1.00 17.02 37 VAL O C 1
ATOM 5190 O O . VAL J 1 37 ? 16.649 39.420 5.744 1.00 16.61 37 VAL O O 1
ATOM 5194 N N . SER J 1 38 ? 15.465 38.411 7.382 1.00 17.23 38 SER O N 1
ATOM 5195 C CA A SER J 1 38 ? 15.058 37.296 6.531 0.33 17.87 38 SER O CA 1
ATOM 5196 C CA B SER J 1 38 ? 15.049 37.297 6.527 0.33 17.94 38 SER O CA 1
ATOM 5197 C CA C SER J 1 38 ? 15.070 37.297 6.521 0.33 18.01 38 SER O CA 1
ATOM 5198 C C . SER J 1 38 ? 14.262 37.775 5.306 1.00 18.53 38 SER O C 1
ATOM 5199 O O . SER J 1 38 ? 14.485 37.307 4.171 1.00 18.71 38 SER O O 1
ATOM 5206 N N . ARG J 1 39 ? 13.336 38.703 5.524 1.00 19.02 39 ARG O N 1
ATOM 5207 C CA . ARG J 1 39 ? 12.510 39.182 4.410 1.00 21.29 39 ARG O CA 1
ATOM 5208 C C . ARG J 1 39 ? 13.207 40.207 3.501 1.00 20.61 39 ARG O C 1
ATOM 5209 O O . ARG J 1 39 ? 12.831 40.354 2.331 1.00 21.35 39 ARG O O 1
ATOM 5217 N N . ASN J 1 40 ? 14.216 40.902 4.033 1.00 18.42 40 ASN O N 1
ATOM 5218 C CA . ASN J 1 40 ? 14.951 41.905 3.262 1.00 18.46 40 ASN O CA 1
ATOM 5219 C C . ASN J 1 40 ? 16.398 41.963 3.748 1.00 18.13 40 ASN O C 1
ATOM 5220 O O . ASN J 1 40 ? 16.756 42.855 4.533 1.00 18.08 40 ASN O O 1
ATOM 5225 N N . PRO J 1 41 ? 17.231 41.007 3.292 1.00 17.97 41 PRO O N 1
ATOM 5226 C CA . PRO J 1 41 ? 18.620 40.906 3.743 1.00 18.24 41 PRO O CA 1
ATOM 5227 C C . PRO J 1 41 ? 19.406 42.222 3.616 1.00 19.44 41 PRO O C 1
ATOM 5228 O O . PRO J 1 41 ? 20.215 42.542 4.503 1.00 20.21 41 PRO O O 1
ATOM 5232 N N . SER J 1 42 ? 19.126 42.996 2.565 1.00 21.89 42 SER O N 1
ATOM 5233 C CA . SER J 1 42 ? 19.846 44.233 2.296 1.00 20.78 42 SER O CA 1
ATOM 5234 C C . SER J 1 42 ? 19.660 45.275 3.415 1.00 19.74 42 SER O C 1
ATOM 5235 O O . SER J 1 42 ? 20.466 46.198 3.519 1.00 19.23 42 SER O O 1
ATOM 5238 N N . ILE J 1 43 ? 18.614 45.113 4.246 1.00 19.67 43 ILE O N 1
ATOM 5239 C CA . ILE J 1 43 ? 18.273 46.118 5.296 1.00 19.36 43 ILE O CA 1
ATOM 5240 C C . ILE J 1 43 ? 19.054 45.918 6.613 1.00 18.66 43 ILE O C 1
ATOM 5241 O O . ILE J 1 43 ? 18.982 46.754 7.513 1.00 18.15 43 ILE O O 1
ATOM 5246 N N . LYS J 1 44 ? 19.830 44.843 6.695 1.00 19.21 44 LYS O N 1
ATOM 5247 C CA . LYS J 1 44 ? 20.476 44.447 7.952 1.00 20.43 44 LYS O CA 1
ATOM 5248 C C . LYS J 1 44 ? 21.262 45.589 8.637 1.00 20.20 44 LYS O C 1
ATOM 5249 O O . LYS J 1 44 ? 21.071 45.848 9.830 1.00 20.08 44 LYS O O 1
ATOM 5255 N N . ASP J 1 45 ? 22.121 46.283 7.886 1.00 20.07 45 ASP O N 1
ATOM 5256 C CA . ASP J 1 45 ? 22.955 47.337 8.482 1.00 20.90 45 ASP O CA 1
ATOM 5257 C C . ASP J 1 45 ? 22.134 48.523 8.983 1.00 19.96 45 ASP O C 1
ATOM 5258 O O . ASP J 1 45 ? 22.597 49.272 9.850 1.00 20.65 45 ASP O O 1
ATOM 5263 N N . THR J 1 46 ? 20.946 48.708 8.413 1.00 18.95 46 THR O N 1
ATOM 5264 C CA . THR J 1 46 ? 20.020 49.748 8.861 1.00 19.32 46 THR O CA 1
ATOM 5265 C C . THR J 1 46 ? 19.260 49.338 10.140 1.00 19.25 46 THR O C 1
ATOM 5266 O O . THR J 1 46 ? 19.162 50.123 11.082 1.00 19.93 46 THR O O 1
ATOM 5270 N N . VAL J 1 47 ? 18.745 48.111 10.187 1.00 18.75 47 VAL O N 1
ATOM 5271 C CA . VAL J 1 47 ? 17.923 47.708 11.331 1.00 18.70 47 VAL O CA 1
ATOM 5272 C C . VAL J 1 47 ? 18.683 47.201 12.564 1.00 19.09 47 VAL O C 1
ATOM 5273 O O . VAL J 1 47 ? 18.127 47.229 13.668 1.00 19.51 47 VAL O O 1
ATOM 5277 N N . PHE J 1 48 ? 19.924 46.733 12.389 1.00 19.31 48 PHE O N 1
ATOM 5278 C CA A PHE J 1 48 ? 20.690 46.164 13.504 0.50 20.07 48 PHE O CA 1
ATOM 5279 C CA B PHE J 1 48 ? 20.686 46.158 13.510 0.50 19.90 48 PHE O CA 1
ATOM 5280 C C . PHE J 1 48 ? 20.880 47.204 14.622 1.00 20.04 48 PHE O C 1
ATOM 5281 O O . PHE J 1 48 ? 20.591 46.912 15.789 1.00 19.43 48 PHE O O 1
ATOM 5296 N N . PRO J 1 49 ? 21.337 48.448 14.269 1.00 19.91 49 PRO O N 1
ATOM 5297 C CA . PRO J 1 49 ? 21.455 49.446 15.350 1.00 20.58 49 PRO O CA 1
ATOM 5298 C C . PRO J 1 49 ? 20.112 49.838 15.980 1.00 19.94 49 PRO O C 1
ATOM 5299 O O . PRO J 1 49 ? 20.095 50.291 17.122 1.00 19.51 49 PRO O O 1
ATOM 5303 N N . MET J 1 50 ? 19.010 49.701 15.232 1.00 19.18 50 MET O N 1
ATOM 5304 C CA . MET J 1 50 ? 17.679 49.889 15.809 1.00 19.97 50 MET O CA 1
ATOM 5305 C C . MET J 1 50 ? 17.382 48.821 16.851 1.00 19.24 50 MET O C 1
ATOM 5306 O O . MET J 1 50 ? 16.801 49.127 17.893 1.00 19.31 50 MET O O 1
ATOM 5311 N N . ALA J 1 51 ? 17.768 47.579 16.546 1.00 18.67 51 ALA O N 1
ATOM 5312 C CA . ALA J 1 51 ? 17.624 46.444 17.474 1.00 19.30 51 ALA O CA 1
ATOM 5313 C C . ALA J 1 51 ? 18.493 46.626 18.719 1.00 19.64 51 ALA O C 1
ATOM 5314 O O . ALA J 1 51 ? 18.068 46.285 19.833 1.00 19.79 51 ALA O O 1
ATOM 5316 N N . ILE J 1 52 ? 19.708 47.142 18.524 1.00 19.17 52 ILE O N 1
ATOM 5317 C CA . ILE J 1 52 ? 20.608 47.416 19.653 1.00 19.43 52 ILE O CA 1
ATOM 5318 C C . ILE J 1 52 ? 19.992 48.456 20.583 1.00 18.93 52 ILE O C 1
ATOM 5319 O O . ILE J 1 52 ? 19.890 48.214 21.787 1.00 18.64 52 ILE O O 1
ATOM 5324 N N . LEU J 1 53 ? 19.573 49.598 20.028 1.00 18.60 53 LEU O N 1
ATOM 5325 C CA . LEU J 1 53 ? 18.869 50.625 20.817 1.00 18.98 53 LEU O CA 1
ATOM 5326 C C . LEU J 1 53 ? 17.614 50.059 21.504 1.00 18.46 53 LEU O C 1
ATOM 5327 O O . LEU J 1 53 ? 17.364 50.319 22.685 1.00 18.41 53 LEU O O 1
ATOM 5332 N N . GLY J 1 54 ? 16.815 49.306 20.752 1.00 18.01 54 GLY O N 1
ATOM 5333 C CA . GLY J 1 54 ? 15.549 48.787 21.280 1.00 18.72 54 GLY O CA 1
ATOM 5334 C C . GLY J 1 54 ? 15.750 47.845 22.455 1.00 18.75 54 GLY O C 1
ATOM 5335 O O . GLY J 1 54 ? 15.078 47.967 23.486 1.00 19.40 54 GLY O O 1
ATOM 5336 N N . PHE J 1 55 ? 16.688 46.912 22.313 1.00 18.69 55 PHE O N 1
ATOM 5337 C CA . PHE J 1 55 ? 16.951 45.960 23.392 1.00 19.31 55 PHE O CA 1
ATOM 5338 C C . PHE J 1 55 ? 17.574 46.671 24.619 1.00 19.57 55 PHE O C 1
ATOM 5339 O O . PHE J 1 55 ? 17.200 46.371 25.760 1.00 20.05 55 PHE O O 1
ATOM 5347 N N . ALA J 1 56 ? 18.469 47.639 24.387 1.00 18.73 56 ALA O N 1
ATOM 5348 C CA . ALA J 1 56 ? 19.046 48.412 25.495 1.00 19.74 56 ALA O CA 1
ATOM 5349 C C . ALA J 1 56 ? 17.969 49.152 26.306 1.00 19.45 56 ALA O C 1
ATOM 5350 O O . ALA J 1 56 ? 17.989 49.142 27.533 1.00 20.81 56 ALA O O 1
ATOM 5352 N N . LEU J 1 57 ? 17.025 49.786 25.625 1.00 19.25 57 LEU O N 1
ATOM 5353 C CA . LEU J 1 57 ? 15.975 50.521 26.328 1.00 19.55 57 LEU O CA 1
ATOM 5354 C C . LEU J 1 57 ? 15.001 49.588 27.083 1.00 19.76 57 LEU O C 1
ATOM 5355 O O . LEU J 1 57 ? 14.566 49.906 28.191 1.00 20.07 57 LEU O O 1
ATOM 5360 N N . SER J 1 58 ? 14.703 48.422 26.503 1.00 19.13 58 SER O N 1
ATOM 5361 C CA . SER J 1 58 ? 13.834 47.433 27.156 1.00 20.50 58 SER O CA 1
ATOM 5362 C C . SER J 1 58 ? 14.550 46.853 28.374 1.00 21.15 58 SER O C 1
ATOM 5363 O O . SER J 1 58 ? 13.976 46.733 29.470 1.00 20.99 58 SER O O 1
ATOM 5366 N N . GLU J 1 59 ? 15.815 46.509 28.156 1.00 21.69 59 GLU O N 1
ATOM 5367 C CA . GLU J 1 59 ? 16.703 45.996 29.189 1.00 23.56 59 GLU O CA 1
ATOM 5368 C C . GLU J 1 59 ? 16.793 46.943 30.396 1.00 23.83 59 GLU O C 1
ATOM 5369 O O . GLU J 1 59 ? 16.806 46.486 31.544 1.00 24.24 59 GLU O O 1
ATOM 5375 N N . ALA J 1 60 ? 16.848 48.250 30.135 1.00 23.62 60 ALA O N 1
ATOM 5376 C CA . ALA J 1 60 ? 16.975 49.248 31.209 1.00 24.24 60 ALA O CA 1
ATOM 5377 C C . ALA J 1 60 ? 15.840 49.158 32.243 1.00 24.34 60 ALA O C 1
ATOM 5378 O O . ALA J 1 60 ? 16.051 49.471 33.421 1.00 24.87 60 ALA O O 1
ATOM 5380 N N . THR J 1 61 ? 14.651 48.727 31.810 1.00 23.30 61 THR O N 1
ATOM 5381 C CA . THR J 1 61 ? 13.524 48.554 32.744 1.00 23.92 61 THR O CA 1
ATOM 5382 C C . THR J 1 61 ? 13.838 47.457 33.761 1.00 23.96 61 THR O C 1
ATOM 5383 O O . THR J 1 61 ? 13.484 47.575 34.941 1.00 24.28 61 THR O O 1
ATOM 5387 N N . GLY J 1 62 ? 14.508 46.402 33.289 1.00 23.77 62 GLY O N 1
ATOM 5388 C CA . GLY J 1 62 ? 14.986 45.324 34.154 1.00 24.57 62 GLY O CA 1
ATOM 5389 C C . GLY J 1 62 ? 16.096 45.774 35.089 1.00 25.14 62 GLY O C 1
ATOM 5390 O O . GLY J 1 62 ? 16.121 45.385 36.269 1.00 25.88 62 GLY O O 1
ATOM 5391 N N . LEU J 1 63 ? 17.026 46.568 34.556 1.00 24.32 63 LEU O N 1
ATOM 5392 C CA . LEU J 1 63 ? 18.058 47.212 35.367 1.00 25.85 63 LEU O CA 1
ATOM 5393 C C . LEU J 1 63 ? 17.461 47.983 36.555 1.00 25.79 63 LEU O C 1
ATOM 5394 O O . LEU J 1 63 ? 17.937 47.836 37.675 1.00 26.75 63 LEU O O 1
ATOM 5399 N N . PHE J 1 64 ? 16.427 48.792 36.314 1.00 25.01 64 PHE O N 1
ATOM 5400 C CA . PHE J 1 64 ? 15.757 49.515 37.402 1.00 25.90 64 PHE O CA 1
ATOM 5401 C C . PHE J 1 64 ? 15.189 48.583 38.480 1.00 25.94 64 PHE O C 1
ATOM 5402 O O . PHE J 1 64 ? 15.310 48.872 39.672 1.00 26.43 64 PHE O O 1
ATOM 5410 N N . CYS J 1 65 ? 14.573 47.475 38.057 1.00 25.10 65 CYS O N 1
ATOM 5411 C CA . CYS J 1 65 ? 14.073 46.458 38.990 1.00 25.75 65 CYS O CA 1
ATOM 5412 C C . CYS J 1 65 ? 15.176 45.894 39.871 1.00 26.62 65 CYS O C 1
ATOM 5413 O O . CYS J 1 65 ? 15.028 45.818 41.090 1.00 26.89 65 CYS O O 1
ATOM 5416 N N . LEU J 1 66 ? 16.272 45.489 39.234 1.00 27.43 66 LEU O N 1
ATOM 5417 C CA . LEU J 1 66 ? 17.398 44.876 39.929 1.00 29.41 66 LEU O CA 1
ATOM 5418 C C . LEU J 1 66 ? 18.073 45.854 40.895 1.00 30.67 66 LEU O C 1
ATOM 5419 O O . LEU J 1 66 ? 18.509 45.462 41.976 1.00 31.25 66 LEU O O 1
ATOM 5424 N N . MET J 1 67 ? 18.148 47.123 40.491 1.00 31.12 67 MET O N 1
ATOM 5425 C CA . MET J 1 67 ? 18.666 48.201 41.345 1.00 33.59 67 MET O CA 1
ATOM 5426 C C . MET J 1 67 ? 17.890 48.272 42.661 1.00 32.82 67 MET O C 1
ATOM 5427 O O . MET J 1 67 ? 18.486 48.308 43.743 1.00 33.51 67 MET O O 1
ATOM 5432 N N . VAL J 1 68 ? 16.560 48.294 42.560 1.00 30.66 68 VAL O N 1
ATOM 5433 C CA . VAL J 1 68 ? 15.699 48.312 43.753 1.00 30.57 68 VAL O CA 1
ATOM 5434 C C . VAL J 1 68 ? 15.940 47.040 44.575 1.00 30.64 68 VAL O C 1
ATOM 5435 O O . VAL J 1 68 ? 16.124 47.111 45.796 1.00 31.10 68 VAL O O 1
ATOM 5439 N N . SER J 1 69 ? 15.982 45.891 43.891 1.00 30.23 69 SER O N 1
ATOM 5440 C CA . SER J 1 69 ? 16.319 44.607 44.527 1.00 31.69 69 SER O CA 1
ATOM 5441 C C . SER J 1 69 ? 17.610 44.693 45.353 1.00 33.66 69 SER O C 1
ATOM 5442 O O . SER J 1 69 ? 17.628 44.305 46.524 1.00 34.16 69 SER O O 1
ATOM 5445 N N . PHE J 1 70 ? 18.675 45.223 44.749 1.00 34.78 70 PHE O N 1
ATOM 5446 C CA . PHE J 1 70 ? 19.965 45.350 45.444 1.00 37.94 70 PHE O CA 1
ATOM 5447 C C . PHE J 1 70 ? 19.932 46.389 46.568 1.00 38.37 70 PHE O C 1
ATOM 5448 O O . PHE J 1 70 ? 20.604 46.218 47.582 1.00 40.17 70 PHE O O 1
ATOM 5456 N N . LEU J 1 71 ? 19.157 47.462 46.379 1.00 37.13 71 LEU O N 1
ATOM 5457 C CA . LEU J 1 71 ? 18.936 48.461 47.440 1.00 38.42 71 LEU O CA 1
ATOM 5458 C C . LEU J 1 71 ? 18.292 47.822 48.669 1.00 38.58 71 LEU O C 1
ATOM 5459 O O . LEU J 1 71 ? 18.671 48.116 49.809 1.00 40.27 71 LEU O O 1
ATOM 5464 N N . LEU J 1 72 ? 17.335 46.928 48.433 1.00 36.82 72 LEU O N 1
ATOM 5465 C CA . LEU J 1 72 ? 16.688 46.214 49.532 1.00 37.24 72 LEU O CA 1
ATOM 5466 C C . LEU J 1 72 ? 17.596 45.143 50.145 1.00 39.46 72 LEU O C 1
ATOM 5467 O O . LEU J 1 72 ? 17.644 44.999 51.372 1.00 40.50 72 LEU O O 1
ATOM 5472 N N . LEU J 1 73 ? 18.327 44.414 49.300 1.00 40.41 73 LEU O N 1
ATOM 5473 C CA . LEU J 1 73 ? 19.219 43.343 49.769 1.00 44.00 73 LEU O CA 1
ATOM 5474 C C . LEU J 1 73 ? 20.397 43.826 50.615 1.00 47.48 73 LEU O C 1
ATOM 5475 O O . LEU J 1 73 ? 20.751 43.196 51.618 1.00 50.22 73 LEU O O 1
ATOM 5480 N N . PHE J 1 74 ? 21.004 44.937 50.206 1.00 48.26 74 PHE O N 1
ATOM 5481 C CA . PHE J 1 74 ? 22.263 45.384 50.800 1.00 52.61 74 PHE O CA 1
ATOM 5482 C C . PHE J 1 74 ? 22.206 46.787 51.406 1.00 53.88 74 PHE O C 1
ATOM 5483 O O . PHE J 1 74 ? 22.956 47.093 52.330 1.00 57.42 74 PHE O O 1
ATOM 5491 N N . GLY J 1 75 ? 21.316 47.630 50.885 1.00 52.82 75 GLY O N 1
ATOM 5492 C CA . GLY J 1 75 ? 21.191 49.020 51.331 1.00 54.72 75 GLY O CA 1
ATOM 5493 C C . GLY J 1 75 ? 20.238 49.193 52.500 1.00 55.52 75 GLY O C 1
ATOM 5494 O O . GLY J 1 75 ? 19.062 49.536 52.316 1.00 54.82 75 GLY O O 1
#

Foldseek 3Di:
DVLLVCLQVLLVVLQVQQVQLVVQLVVLVVCLVVVCVVPVVCNVVCVVVSVVRSVVSNVSNVVSNVSSVVSVD/DVLLVVLQVLLVVLQPQLVQLVVQLVVLVVCLVVVCVVPVVCNVVCVVVSVVSSVVSVVSNVVSNVSSVVSVPD/DVLLVCLQVLLVVLQPQLVQLVVQLVVLVVCLVVVCVVPVVCNVVSVVVSVVRSVVSVVRNVVSNVSSCVSVPD/DVLLVVLQVLLVVLQPQQVQLVVQLVVLVVCLVVVCVVPVVCNVVCVVVSVVRSVVRNVSNVVSNVSSCVSVPD/DVLLVCLQVLLVVLQVQLVQLVVQLVVLVVCLVVVCVVPVVCNVVCVVVSVVSSVVSVVSNVVSNVSSVVSVPD/DVLLVCLQVLLVVLQPQLVQLVVQLVVLVVCLVVVCVVPVVCNVVCVVVSVVRSVVSVVSNVVSNVSSVVSVPD/DVLLVVLQVLLVVLQPQLVQLVVQLVVLVVCLVVVCVVPVVCNVVCVVVSVVSSVVSVVSNVVSNVSSVVSVPD/DVLLVVLQVLLVVLQPQLVQLVVQLVVLVVCLVVVCVVPVVCNVVCVVVSVVRSVVSNVSNVVSNVSSVVSVVD/DVLLVCLQVLLVVLQPQLVQLVVQLVVLVVCLVVVCVVPVVCNVVCVVVSVVRSVVRNVSNVVSNVSSCVSVPD/DVLLVCLQVQLVVLQVQLVQLVVQLVVLVVCLVVVCVVPVVCNVVCVVVSVVRSVVSNVSNVVSNVSSVVSVPD